Protein 6L30 (pdb70)

GO terms:
  GO:1903438 positive regulation of mitotic cytokinetic process (P, IMP)
  GO:0005085 guanyl-nucleotide exchange factor activity (F, IDA)
  GO:0032154 cleavage furrow (C, IDA)
  GO:0072686 mitotic spindle (C, IDA)
  GO:0005634 nucleus (C, IDA)
  GO:0005737 cytoplasm (C, IDA)
  GO:0005911 cell-cell junction (C, IDA)
  GO:0005923 bicellular tight junction (C, IDA)
  GO:0030496 midbody (C, IDA)
  GO:0043065 positive regulation of apoptotic process (P, IDA)
  GO:0043547 positive regulation of GTPase activity (P, IDA)
  GO:0045859 regulation of protein kinase activity (P, IDA)
  GO:0042803 protein homodimerization activity (F, IDA)
  GO:0097149 centralspindlin complex (C, IDA)
  GO:0032147 activation of protein kinase activity (P, IDA)
  GO:0032467 positive regulation of cytokinesis (P, IDA)
  GO:0051260 protein homooligomerization (P, IDA)
  GO:0090630 activation of GTPase activity (P, IDA)
  GO:0071479 cellular response to ionizing radiation (P, IDA)
  GO:0070301 cellular response to hydrogen peroxide (P, IDA)

Nearest PDB structures (foldseek):
  6l30-assembly1_A  TM=1.002E+00  e=4.062E-94  Homo sapiens
  4n40-assembly1_A  TM=9.196E-01  e=1.809E-22  Homo sapiens
  6hm5-assembly1_A  TM=8.123E-01  e=1.529E-10  Gallus gallus
  2xnk-assembly3_C  TM=7.240E-01  e=8.353E-10  Homo sapiens
  4bmd-assembly1_A  TM=4.012E-01  e=1.563E-05  Schizosaccharomyces pombe

Secondary structure (DSSP, 8-state):
--TTTTTT-EEEEE---SHHHHHHHHHHHHHHT-EEESS--TT-SEEEESSSSSHHHHHHHHHT--EE-THHHHHHHHHTTSTT--TT-HHHHGGGBPPTTTT-EE-EESS-HHHHHHHHHHHHHTT-EE--TT-TT-SEEEE-GGG------SSSEEEEHHHHHHHHHHTSPPPGGGSB---HHHHHHHHHHHHHHHHHHHHHHIIIIIHHHH-SS-TTS-SS-HHHHHHHHTTHHHHHHHHHHHHHHHHHH--HHHHHHHHHHHHHHHHHHHHHTHHHHHHHHHHHHHH-HHHHHHHHHHHTSGGGTT--HHHHHHHHHHHHHHHHHHHHHHHTT--THHHHHHHHHHHHHGGGSPPPHHHHHHHHHHHHHHHHEET--THHHHSS--EEEEEEEEEESSSSSSTT-EEEEEEETTEEEEEEEP--TTSEEEEEEEEGGGEEEEEEE---SSSSSEEEEEE--TTTSS-EEEEEEE---SS-HHHHHHHHHHHHHHHHT-S--TTSEEEE-SS---

Solvent-accessible surface area: 26284 Å² total; per-residue (Å²): 75,4,86,56,0,0,93,125,10,24,0,0,15,21,31,25,220,159,165,126,44,49,82,134,0,39,60,28,0,101,115,0,28,5,80,50,90,191,80,22,49,98,154,5,43,10,0,0,6,70,68,15,67,23,127,48,5,133,60,0,15,86,97,23,19,36,25,0,63,12,77,0,0,77,96,0,69,132,93,60,108,76,170,147,20,74,0,21,83,57,131,23,23,51,135,17,28,19,40,8,0,63,72,1,40,0,2,6,71,39,32,61,117,140,91,66,62,61,3,28,110,24,0,99,98,12,40,5,135,78,31,103,74,33,30,157,167,12,37,0,9,0,4,32,63,124,132,146,170,152,18,116,48,203,196,13,65,47,1,93,37,68,0,0,8,8,0,0,45,42,42,18,19,3,21,15,104,160,50,53,204,95,46,98,134,24,1,14,70,17,2,53,76,2,1,16,7,0,9,89,9,0,31,20,0,21,127,31,0,16,61,42,5,98,103,170,79,32,94,21,10,105,9,7,50,113,138,62,13,162,63,1,0,41,22,0,43,62,0,57,66,7,2,37,101,2,33,71,58,7,68,128,102,101,74,12,0,82,25,7,31,123,12,14,145,50,5,47,157,4,2,18,64,6,5,37,122,20,53,99,2,87,103,18,3,91,103,5,54,165,114,63,34,21,0,23,0,9,3,70,24,7,36,70,66,123,100,0,18,172,17,38,0,19,62,2,1,47,19,1,31,42,5,10,7,9,2,17,7,3,0,29,18,0,36,147,61,74,120,46,68,29,4,90,118,1,13,20,25,6,119,113,12,18,107,85,18,115,86,42,180,192,46,70,101,19,63,150,75,2,103,84,4,41,108,19,2,63,59,15,37,82,48,0,58,74,12,44,10,37,45,41,31,88,1,66,1,57,0,26,35,136,64,35,12,96,182,57,29,91,1,4,2,3,1,0,7,5,0,0,0,1,0,27,96,109,157,111,92,35,40,4,75,38,52,47,9,1,3,0,4,2,4,72,79,1,19,15,14,132,103,78,127,96,4,98,35,0,0,3,0,30,2,65,18,2,96,88,108,55,90,25,66,9,18,0,26,14,75,16,146,142,44,80,20,85,83,2,0,106,56,0,2,55,38,0,2,19,8,33,5,109,14,50,13,121,104,31,44,127,50,29,66,100,112,15,156,150

Organism: Homo sapiens (NCBI:txid9606)

Structure (mmCIF, N/CA/C/O backbone):
data_6L30
#
_entry.id   6L30
#
_cell.length_a   106.959
_cell.length_b   130.579
_cell.length_c   131.773
_cell.angle_alpha   90.000
_cell.angle_beta   90.000
_cell.angle_gamma   90.000
#
_symmetry.space_group_name_H-M   'I 2 2 2'
#
loop_
_atom_site.group_PDB
_atom_site.id
_atom_site.type_symbol
_atom_site.label_atom_id
_atom_site.label_alt_id
_atom_site.label_comp_id
_atom_site.label_asym_id
_atom_site.label_entity_id
_atom_site.label_seq_id
_atom_site.pdbx_PDB_ins_code
_atom_site.Cartn_x
_atom_site.Cartn_y
_atom_site.Cartn_z
_atom_site.occupancy
_atom_site.B_iso_or_equiv
_atom_site.auth_seq_id
_atom_site.auth_comp_id
_atom_site.auth_asym_id
_atom_site.auth_atom_id
_atom_site.pdbx_PDB_model_num
ATOM 1 N N . GLY A 1 7 ? -52.041 -57.004 -73.301 1.00 106.33 140 GLY A N 1
ATOM 2 C CA . GLY A 1 7 ? -51.397 -55.904 -72.591 1.00 111.64 140 GLY A CA 1
ATOM 3 C C . GLY A 1 7 ? -50.528 -55.049 -73.521 1.00 117.02 140 GLY A C 1
ATOM 4 O O . GLY A 1 7 ? -49.416 -54.632 -73.152 1.00 117.37 140 GLY A O 1
ATOM 5 N N . GLY A 1 8 ? -51.052 -54.797 -74.725 1.00 109.28 141 GLY A N 1
ATOM 6 C CA . GLY A 1 8 ? -50.446 -53.906 -75.711 1.00 91.27 141 GLY A CA 1
ATOM 7 C C . GLY A 1 8 ? -51.504 -52.946 -76.224 1.00 81.89 141 GLY A C 1
ATOM 8 O O . GLY A 1 8 ? -51.205 -51.819 -76.643 1.00 57.38 141 GLY A O 1
ATOM 9 N N . CYS A 1 9 ? -52.753 -53.414 -76.176 1.00 96.63 142 CYS A N 1
ATOM 10 C CA . CYS A 1 9 ? -53.922 -52.568 -76.322 1.00 93.68 142 CYS A CA 1
ATOM 11 C C . CYS A 1 9 ? -54.162 -51.727 -75.070 1.00 91.37 142 CYS A C 1
ATOM 12 O O . CYS A 1 9 ? -54.879 -50.722 -75.139 1.00 98.66 142 CYS A O 1
ATOM 15 N N . THR A 1 10 ? -53.545 -52.094 -73.939 1.00 88.09 143 THR A N 1
ATOM 16 C CA . THR A 1 10 ? -53.522 -51.292 -72.725 1.00 76.40 143 THR A CA 1
ATOM 17 C C . THR A 1 10 ? -52.212 -50.535 -72.569 1.00 68.13 143 THR A C 1
ATOM 18 O O . THR A 1 10 ? -51.968 -49.926 -71.517 1.00 68.52 143 THR A O 1
ATOM 22 N N . SER A 1 11 ? -51.399 -50.494 -73.620 1.00 65.07 144 SER A N 1
ATOM 23 C CA . SER A 1 11 ? -50.083 -49.870 -73.516 1.00 65.19 144 SER A CA 1
ATOM 24 C C . SER A 1 11 ? -50.197 -48.350 -73.414 1.00 60.10 144 SER A C 1
ATOM 25 O O . SER A 1 11 ? -49.282 -47.685 -72.918 1.00 52.87 144 SER A O 1
ATOM 28 N N . MET A 1 12 ? -51.306 -47.785 -73.875 1.00 67.40 145 MET A N 1
ATOM 29 C CA . MET A 1 12 ? -51.569 -46.350 -73.798 1.00 55.34 145 MET A CA 1
ATOM 30 C C . MET A 1 12 ? -52.940 -46.087 -73.194 1.00 60.97 145 MET A C 1
ATOM 31 O O . MET A 1 12 ? -53.621 -45.125 -73.556 1.00 63.47 145 MET A O 1
ATOM 36 N N . MET A 1 13 ? -53.376 -46.957 -72.288 1.00 71.55 146 MET A N 1
ATOM 37 C CA . MET A 1 13 ? -54.761 -46.903 -71.843 1.00 71.38 146 MET A CA 1
ATOM 38 C C . MET A 1 13 ? -54.906 -45.807 -70.793 1.00 74.63 146 MET A C 1
ATOM 39 O O . MET A 1 13 ? -53.975 -45.522 -70.032 1.00 70.03 146 MET A O 1
ATOM 44 N N . ASN A 1 14 ? -56.050 -45.130 -70.821 1.00 69.29 147 ASN A N 1
ATOM 45 C CA . ASN A 1 14 ? -56.340 -43.948 -70.014 1.00 65.91 147 ASN A CA 1
ATOM 46 C C . ASN A 1 14 ? -55.562 -42.712 -70.422 1.00 64.80 147 ASN A C 1
ATOM 47 O O . ASN A 1 14 ? -55.639 -41.710 -69.701 1.00 69.12 147 ASN A O 1
ATOM 52 N N . LEU A 1 15 ? -54.884 -42.706 -71.565 1.00 70.69 148 LEU A N 1
ATOM 53 C CA . LEU A 1 15 ? -54.224 -41.500 -72.053 1.00 57.96 148 LEU A CA 1
ATOM 54 C C . LEU A 1 15 ? -55.129 -40.753 -73.029 1.00 67.36 148 LEU A C 1
ATOM 55 O O . LEU A 1 15 ? -55.866 -41.372 -73.808 1.00 63.86 148 LEU A O 1
ATOM 60 N N . VAL A 1 16 ? -55.069 -39.420 -72.972 1.00 64.17 149 VAL A N 1
ATOM 61 C CA . VAL A 1 16 ? -55.805 -38.539 -73.874 1.00 61.54 149 VAL A CA 1
ATOM 62 C C . VAL A 1 16 ? -54.788 -37.679 -74.611 1.00 53.10 149 VAL A C 1
ATOM 63 O O . VAL A 1 16 ? -54.142 -36.809 -74.008 1.00 55.03 149 VAL A O 1
ATOM 67 N N . LEU A 1 17 ? -54.648 -37.913 -75.907 1.00 55.54 150 LEU A N 1
ATOM 68 C CA . LEU A 1 17 ? -53.627 -37.256 -76.706 1.00 66.00 150 LEU A CA 1
ATOM 69 C C . LEU A 1 17 ? -54.241 -36.202 -77.619 1.00 65.05 150 LEU A C 1
ATOM 70 O O . LEU A 1 17 ? -55.375 -36.333 -78.090 1.00 63.32 150 LEU A O 1
ATOM 75 N N . CYS A 1 18 ? -53.472 -35.146 -77.843 1.00 60.08 151 CYS A N 1
ATOM 76 C CA . CYS A 1 18 ? -53.815 -34.062 -78.744 1.00 59.14 151 CYS A CA 1
ATOM 77 C C . CYS A 1 18 ? -52.589 -33.763 -79.594 1.00 62.49 151 CYS A C 1
ATOM 78 O O . CYS A 1 18 ? -51.458 -33.880 -79.115 1.00 69.47 151 CYS A O 1
ATOM 81 N N . PHE A 1 19 ? -52.801 -33.388 -80.853 1.00 64.91 152 PHE A N 1
ATOM 82 C CA . PHE A 1 19 ? -51.695 -33.135 -81.765 1.00 59.53 152 PHE A CA 1
ATOM 83 C C . PHE A 1 19 ? -51.676 -31.678 -82.203 1.00 61.94 152 PHE A C 1
ATOM 84 O O . PHE A 1 19 ? -52.716 -31.020 -82.286 1.00 64.52 152 PHE A O 1
ATOM 92 N N . THR A 1 20 ? -50.478 -31.174 -82.478 1.00 63.42 153 THR A N 1
ATOM 93 C CA . THR A 1 20 ? -50.326 -29.825 -82.998 1.00 75.60 153 THR A CA 1
ATOM 94 C C . THR A 1 20 ? -49.181 -29.804 -83.999 1.00 81.78 153 THR A C 1
ATOM 95 O O . THR A 1 20 ? -48.142 -30.434 -83.784 1.00 78.39 153 THR A O 1
ATOM 99 N N . GLY A 1 21 ? -49.395 -29.113 -85.116 1.00 80.61 154 GLY A N 1
ATOM 100 C CA . GLY A 1 21 ? -48.313 -28.857 -86.046 1.00 79.31 154 GLY A CA 1
ATOM 101 C C . GLY A 1 21 ? -48.037 -29.924 -87.082 1.00 79.53 154 GLY A C 1
ATOM 102 O O . GLY A 1 21 ? -46.929 -29.968 -87.620 1.00 76.24 154 GLY A O 1
ATOM 103 N N . PHE A 1 22 ? -49.001 -30.781 -87.397 1.00 79.92 155 PHE A N 1
ATOM 104 C CA . PHE A 1 22 ? -48.810 -31.819 -88.405 1.00 75.80 155 PHE A CA 1
ATOM 105 C C . PHE A 1 22 ? -49.492 -31.377 -89.695 1.00 89.94 155 PHE A C 1
ATOM 106 O O . PHE A 1 22 ? -50.722 -31.399 -89.797 1.00 90.31 155 PHE A O 1
ATOM 114 N N . ARG A 1 23 ? -48.691 -30.961 -90.675 1.00 99.92 156 ARG A N 1
ATOM 115 C CA . ARG A 1 23 ? -49.255 -30.493 -91.933 1.00 102.34 156 ARG A CA 1
ATOM 116 C C . ARG A 1 23 ? -49.525 -31.651 -92.882 1.00 101.68 156 ARG A C 1
ATOM 117 O O . ARG A 1 23 ? -50.547 -31.662 -93.576 1.00 106.78 156 ARG A O 1
ATOM 125 N N . LYS A 1 24 ? -48.619 -32.624 -92.928 1.00 103.86 157 LYS A N 1
ATOM 126 C CA . LYS A 1 24 ? -48.767 -33.793 -93.790 1.00 96.01 157 LYS A CA 1
ATOM 127 C C . LYS A 1 24 ? -49.756 -34.740 -93.123 1.00 88.17 157 LYS A C 1
ATOM 128 O O . LYS A 1 24 ? -49.425 -35.426 -92.153 1.00 80.97 157 LYS A O 1
ATOM 134 N N . LYS A 1 25 ? -50.984 -34.771 -93.644 1.00 96.87 158 LYS A N 1
ATOM 135 C CA . LYS A 1 25 ? -52.056 -35.533 -93.017 1.00 98.49 158 LYS A CA 1
ATOM 136 C C . LYS A 1 25 ? -51.819 -37.035 -93.053 1.00 96.94 158 LYS A C 1
ATOM 137 O O . LYS A 1 25 ? -52.510 -37.768 -92.339 1.00 100.44 158 LYS A O 1
ATOM 143 N N . GLU A 1 26 ? -50.870 -37.514 -93.855 1.00 96.69 159 GLU A N 1
ATOM 144 C CA . GLU A 1 26 ? -50.604 -38.947 -93.883 1.00 86.65 159 GLU A CA 1
ATOM 145 C C . GLU A 1 26 ? -49.793 -39.390 -92.670 1.00 93.69 159 GLU A C 1
ATOM 146 O O . GLU A 1 26 ? -50.028 -40.476 -92.129 1.00 85.81 159 GLU A O 1
ATOM 152 N N . GLU A 1 27 ? -48.840 -38.563 -92.231 1.00 96.64 160 GLU A N 1
ATOM 153 C CA . GLU A 1 27 ? -48.100 -38.864 -91.010 1.00 82.06 160 GLU A CA 1
ATOM 154 C C . GLU A 1 27 ? -49.032 -38.895 -89.806 1.00 83.73 160 GLU A C 1
ATOM 155 O O . GLU A 1 27 ? -48.934 -39.786 -88.954 1.00 90.20 160 GLU A O 1
ATOM 161 N N . LEU A 1 28 ? -49.955 -37.935 -89.732 1.00 79.68 161 LEU A N 1
ATOM 162 C CA . LEU A 1 28 ? -50.867 -37.851 -88.597 1.00 72.22 161 LEU A CA 1
ATOM 163 C C . LEU A 1 28 ? -51.741 -39.097 -88.489 1.00 71.05 161 LEU A C 1
ATOM 164 O O . LEU A 1 28 ? -52.005 -39.587 -87.384 1.00 68.68 161 LEU A O 1
ATOM 169 N N . VAL A 1 29 ? -52.191 -39.626 -89.630 1.00 69.56 162 VAL A N 1
ATOM 170 C CA . VAL A 1 29 ? -53.051 -40.805 -89.632 1.00 68.92 162 VAL A CA 1
ATOM 171 C C . VAL A 1 29 ? -52.284 -42.026 -89.146 1.00 64.91 162 VAL A C 1
ATOM 172 O O . VAL A 1 29 ? -52.833 -42.888 -88.449 1.00 69.90 162 VAL A O 1
ATOM 176 N N . ARG A 1 30 ? -51.004 -42.123 -89.500 1.00 64.54 163 ARG A N 1
ATOM 177 C CA . ARG A 1 30 ? -50.200 -43.220 -88.981 1.00 62.95 163 ARG A CA 1
ATOM 178 C C . ARG A 1 30 ? -50.077 -43.122 -87.466 1.00 64.03 163 ARG A C 1
ATOM 179 O O . ARG A 1 30 ? -50.186 -44.129 -86.756 1.00 72.82 163 ARG A O 1
ATOM 187 N N . LEU A 1 31 ? -49.879 -41.909 -86.950 1.00 59.86 164 LEU A N 1
ATOM 188 C CA . LEU A 1 31 ? -49.778 -41.730 -85.507 1.00 58.84 164 LEU A CA 1
ATOM 189 C C . LEU A 1 31 ? -51.104 -42.043 -84.821 1.00 65.56 164 LEU A C 1
ATOM 190 O O . LEU A 1 31 ? -51.139 -42.778 -83.826 1.00 55.54 164 LEU A O 1
ATOM 195 N N . VAL A 1 32 ? -52.207 -41.506 -85.351 1.00 55.48 165 VAL A N 1
ATOM 196 C CA . VAL A 1 32 ? -53.522 -41.739 -84.756 1.00 53.40 165 VAL A CA 1
ATOM 197 C C . VAL A 1 32 ? -53.840 -43.226 -84.727 1.00 63.93 165 VAL A C 1
ATOM 198 O O . VAL A 1 32 ? -54.373 -43.744 -83.737 1.00 69.45 165 VAL A O 1
ATOM 202 N N . THR A 1 33 ? -53.506 -43.939 -85.805 1.00 75.41 166 THR A N 1
ATOM 203 C CA . THR A 1 33 ? -53.791 -45.369 -85.871 1.00 63.47 166 THR A CA 1
ATOM 204 C C . THR A 1 33 ? -53.083 -46.120 -84.754 1.00 52.01 166 THR A C 1
ATOM 205 O O . THR A 1 33 ? -53.699 -46.919 -84.040 1.00 60.98 166 THR A O 1
ATOM 209 N N . LEU A 1 34 ? -51.783 -45.871 -84.585 1.00 57.85 167 LEU A N 1
ATOM 210 C CA . LEU A 1 34 ? -51.032 -46.566 -83.548 1.00 62.39 167 LEU A CA 1
ATOM 211 C C . LEU A 1 34 ? -51.551 -46.239 -82.156 1.00 58.16 167 LEU A C 1
ATOM 212 O O . LEU A 1 34 ? -51.546 -47.109 -81.281 1.00 65.85 167 LEU A O 1
ATOM 217 N N . VAL A 1 35 ? -52.018 -45.006 -81.931 1.00 54.12 168 VAL A N 1
ATOM 218 C CA . VAL A 1 35 ? -52.490 -44.637 -80.599 1.00 47.50 168 VAL A CA 1
ATOM 219 C C . VAL A 1 35 ? -53.779 -45.373 -80.267 1.00 59.26 168 VAL A C 1
ATOM 220 O O . VAL A 1 35 ? -53.910 -45.965 -79.189 1.00 49.28 168 VAL A O 1
ATOM 224 N N . HIS A 1 36 ? -54.741 -45.374 -81.192 1.00 50.80 169 HIS A N 1
ATOM 225 C CA . HIS A 1 36 ? -55.983 -46.113 -80.973 1.00 58.20 169 HIS A CA 1
ATOM 226 C C . HIS A 1 36 ? -55.707 -47.588 -80.696 1.00 60.98 169 HIS A C 1
ATOM 227 O O . HIS A 1 36 ? -56.323 -48.185 -79.813 1.00 68.32 169 HIS A O 1
ATOM 234 N N . HIS A 1 37 ? -54.755 -48.182 -81.405 1.00 49.10 170 HIS A N 1
ATOM 235 C CA . HIS A 1 37 ? -54.476 -49.607 -81.212 1.00 57.05 170 HIS A CA 1
ATOM 236 C C . HIS A 1 37 ? -53.762 -49.886 -79.899 1.00 55.75 170 HIS A C 1
ATOM 237 O O . HIS A 1 37 ? -53.785 -51.022 -79.413 1.00 66.32 170 HIS A O 1
ATOM 244 N N . MET A 1 38 ? -53.130 -48.877 -79.312 1.00 59.85 171 MET A N 1
ATOM 245 C CA . MET A 1 38 ? -52.529 -49.026 -77.996 1.00 67.47 171 MET A CA 1
ATOM 246 C C . MET A 1 38 ? -53.463 -48.558 -76.889 1.00 61.29 171 MET A C 1
ATOM 247 O O . MET A 1 38 ? -53.106 -48.638 -75.708 1.00 60.57 171 MET A O 1
ATOM 252 N N . GLY A 1 39 ? -54.662 -48.091 -77.243 1.00 59.62 172 GLY A N 1
ATOM 253 C CA . GLY A 1 39 ? -55.703 -47.821 -76.278 1.00 60.77 172 GLY A CA 1
ATOM 254 C C . GLY A 1 39 ? -55.842 -46.367 -75.874 1.00 59.49 172 GLY A C 1
ATOM 255 O O . GLY A 1 39 ? -56.634 -46.063 -74.956 1.00 60.58 172 GLY A O 1
ATOM 256 N N . GLY A 1 40 ? -55.115 -45.473 -76.502 1.00 60.28 173 GLY A N 1
ATOM 257 C CA . GLY A 1 40 ? -55.309 -44.079 -76.219 1.00 59.34 173 GLY A CA 1
ATOM 258 C C . GLY A 1 40 ? -56.525 -43.523 -76.921 1.00 68.20 173 GLY A C 1
ATOM 259 O O . GLY A 1 40 ? -57.158 -44.151 -77.783 1.00 73.65 173 GLY A O 1
ATOM 260 N N . VAL A 1 41 ? -56.871 -42.299 -76.535 1.00 55.93 174 VAL A N 1
ATOM 261 C CA . VAL A 1 41 ? -57.902 -41.534 -77.222 1.00 51.65 174 VAL A CA 1
ATOM 262 C C . VAL A 1 41 ? -57.299 -40.203 -77.642 1.00 47.25 174 VAL A C 1
ATOM 263 O O . VAL A 1 41 ? -56.276 -39.753 -77.115 1.00 50.58 174 VAL A O 1
ATOM 267 N N . ILE A 1 42 ? -57.969 -39.564 -78.592 1.00 58.50 175 ILE A N 1
ATOM 268 C CA . ILE A 1 42 ? -57.480 -38.358 -79.240 1.00 72.26 175 ILE A CA 1
ATOM 269 C C . ILE A 1 42 ? -58.581 -37.306 -79.276 1.00 69.54 175 ILE A C 1
ATOM 270 O O . ILE A 1 42 ? -59.719 -37.595 -79.664 1.00 71.87 175 ILE A O 1
ATOM 275 N N . ARG A 1 43 ? -58.233 -36.092 -78.869 1.00 60.19 176 ARG A N 1
ATOM 276 C CA . ARG A 1 43 ? -59.079 -34.920 -78.999 1.00 71.43 176 ARG A CA 1
ATOM 277 C C . ARG A 1 43 ? -58.567 -34.036 -80.124 1.00 73.97 176 ARG A C 1
ATOM 278 O O . ARG A 1 43 ? -57.356 -33.863 -80.285 1.00 75.21 176 ARG A O 1
ATOM 286 N N . LYS A 1 44 ? -59.495 -33.466 -80.896 1.00 72.51 177 LYS A N 1
ATOM 287 C CA . LYS A 1 44 ? -59.114 -32.423 -81.841 1.00 78.87 177 LYS A CA 1
ATOM 288 C C . LYS A 1 44 ? -58.599 -31.195 -81.105 1.00 67.00 177 LYS A C 1
ATOM 289 O O . LYS A 1 44 ? -57.528 -30.670 -81.428 1.00 68.73 177 LYS A O 1
ATOM 295 N N . ASP A 1 45 ? -59.342 -30.732 -80.102 1.00 68.60 178 ASP A N 1
ATOM 296 C CA . ASP A 1 45 ? -58.998 -29.526 -79.368 1.00 77.58 178 ASP A CA 1
ATOM 297 C C . ASP A 1 45 ? -58.492 -29.866 -77.972 1.00 83.12 178 ASP A C 1
ATOM 298 O O . ASP A 1 45 ? -58.750 -30.945 -77.429 1.00 93.25 178 ASP A O 1
ATOM 303 N N . PHE A 1 46 ? -57.780 -28.905 -77.392 1.00 80.92 179 PHE A N 1
ATOM 304 C CA . PHE A 1 46 ? -57.028 -29.090 -76.159 1.00 75.31 179 PHE A CA 1
ATOM 305 C C . PHE A 1 46 ? -57.873 -28.657 -74.966 1.00 70.80 179 PHE A C 1
ATOM 306 O O . PHE A 1 46 ? -58.255 -27.487 -74.863 1.00 93.24 179 PHE A O 1
ATOM 314 N N . ASN A 1 47 ? -58.145 -29.591 -74.064 1.00 63.50 180 ASN A N 1
ATOM 315 C CA . ASN A 1 47 ? -58.795 -29.302 -72.793 1.00 60.61 180 ASN A CA 1
ATOM 316 C C . ASN A 1 47 ? -57.882 -29.745 -71.649 1.00 60.37 180 ASN A C 1
ATOM 317 O O . ASN A 1 47 ? -56.762 -30.204 -71.860 1.00 58.90 180 ASN A O 1
ATOM 322 N N . SER A 1 48 ? -58.370 -29.597 -70.418 1.00 64.57 181 SER A N 1
ATOM 323 C CA . SER A 1 48 ? -57.568 -29.967 -69.263 1.00 61.25 181 SER A CA 1
ATOM 324 C C . SER A 1 48 ? -57.468 -31.471 -69.091 1.00 65.86 181 SER A C 1
ATOM 325 O O . SER A 1 48 ? -56.751 -31.930 -68.188 1.00 57.10 181 SER A O 1
ATOM 328 N N . LYS A 1 49 ? -58.171 -32.241 -69.925 1.00 54.92 182 LYS A N 1
ATOM 329 C CA . LYS A 1 49 ? -58.187 -33.692 -69.804 1.00 59.66 182 LYS A CA 1
ATOM 330 C C . LYS A 1 49 ? -57.100 -34.375 -70.616 1.00 61.68 182 LYS A C 1
ATOM 331 O O . LYS A 1 49 ? -56.821 -35.553 -70.368 1.00 71.38 182 LYS A O 1
ATOM 337 N N . VAL A 1 50 ? -56.496 -33.683 -71.584 1.00 58.66 183 VAL A N 1
ATOM 338 C CA . VAL A 1 50 ? -55.436 -34.306 -72.363 1.00 72.40 183 VAL A CA 1
ATOM 339 C C . VAL A 1 50 ? -54.251 -34.580 -71.451 1.00 74.05 183 VAL A C 1
ATOM 340 O O . VAL A 1 50 ? -53.858 -33.738 -70.631 1.00 61.86 183 VAL A O 1
ATOM 344 N N . THR A 1 51 ? -53.700 -35.779 -71.565 1.00 63.05 184 THR A N 1
ATOM 345 C CA . THR A 1 51 ? -52.558 -36.165 -70.758 1.00 51.04 184 THR A CA 1
ATOM 346 C C . THR A 1 51 ? -51.233 -35.854 -71.436 1.00 53.53 184 THR A C 1
ATOM 347 O O . THR A 1 51 ? -50.222 -35.666 -70.747 1.00 59.78 184 THR A O 1
ATOM 351 N N . HIS A 1 52 ? -51.210 -35.815 -72.767 1.00 48.90 185 HIS A N 1
ATOM 352 C CA . HIS A 1 52 ? -49.981 -35.546 -73.501 1.00 46.45 185 HIS A CA 1
ATOM 353 C C . HIS A 1 52 ? -50.324 -34.833 -74.795 1.00 46.57 185 HIS A C 1
ATOM 354 O O . HIS A 1 52 ? -51.176 -35.298 -75.557 1.00 68.14 185 HIS A O 1
ATOM 361 N N . LEU A 1 53 ? -49.670 -33.708 -75.036 1.00 44.72 186 LEU A N 1
ATOM 362 C CA . LEU A 1 53 ? -49.692 -33.091 -76.352 1.00 57.80 186 LEU A CA 1
ATOM 363 C C . LEU A 1 53 ? -48.517 -33.633 -77.158 1.00 61.41 186 LEU A C 1
ATOM 364 O O . LEU A 1 53 ? -47.380 -33.649 -76.674 1.00 80.71 186 LEU A O 1
ATOM 369 N N . VAL A 1 54 ? -48.796 -34.103 -78.367 1.00 58.33 187 VAL A N 1
ATOM 370 C CA . VAL A 1 54 ? -47.756 -34.516 -79.306 1.00 58.75 187 VAL A CA 1
ATOM 371 C C . VAL A 1 54 ? -47.512 -33.349 -80.252 1.00 60.86 187 VAL A C 1
ATOM 372 O O . VAL A 1 54 ? -48.384 -32.990 -81.051 1.00 59.24 187 VAL A O 1
ATOM 376 N N . ALA A 1 55 ? -46.332 -32.745 -80.158 1.00 75.18 188 ALA A N 1
ATOM 377 C CA . ALA A 1 55 ? -46.018 -31.517 -80.877 1.00 75.89 188 ALA A CA 1
ATOM 378 C C . ALA A 1 55 ? -45.002 -31.777 -81.978 1.00 71.66 188 ALA A C 1
ATOM 379 O O . ALA A 1 55 ? -43.915 -32.306 -81.723 1.00 75.00 188 ALA A O 1
ATOM 381 N N . ASN A 1 56 ? -45.356 -31.374 -83.189 1.00 69.61 189 ASN A N 1
ATOM 382 C CA . ASN A 1 56 ? -44.413 -31.295 -84.290 1.00 75.68 189 ASN A CA 1
ATOM 383 C C . ASN A 1 56 ? -43.820 -29.905 -84.449 1.00 86.75 189 ASN A C 1
ATOM 384 O O . ASN A 1 56 ? -42.790 -29.756 -85.115 1.00 77.36 189 ASN A O 1
ATOM 389 N N . CYS A 1 57 ? -44.455 -28.887 -83.867 1.00 92.92 190 CYS A N 1
ATOM 390 C CA . CYS A 1 57 ? -43.937 -27.529 -83.891 1.00 96.50 190 CYS A CA 1
ATOM 391 C C . CYS A 1 57 ? -44.168 -26.896 -82.530 1.00 87.59 190 CYS A C 1
ATOM 392 O O . CYS A 1 57 ? -45.169 -27.169 -81.860 1.00 93.20 190 CYS A O 1
ATOM 395 N N . THR A 1 58 ? -43.222 -26.047 -82.135 1.00 94.10 191 THR A N 1
ATOM 396 C CA . THR A 1 58 ? -43.400 -25.237 -80.951 1.00 83.00 191 THR A CA 1
ATOM 397 C C . THR A 1 58 ? -44.212 -24.011 -81.325 1.00 86.48 191 THR A C 1
ATOM 398 O O . THR A 1 58 ? -44.526 -23.746 -82.487 1.00 115.68 191 THR A O 1
ATOM 402 N N . GLN A 1 59 ? -44.616 -23.294 -80.289 1.00 87.82 192 GLN A N 1
ATOM 403 C CA . GLN A 1 59 ? -45.210 -21.969 -80.425 1.00 114.50 192 GLN A CA 1
ATOM 404 C C . GLN A 1 59 ? -46.397 -22.023 -81.390 1.00 112.75 192 GLN A C 1
ATOM 405 O O . GLN A 1 59 ? -46.334 -21.581 -82.526 1.00 112.31 192 GLN A O 1
ATOM 411 N N . GLY A 1 60 ? -47.473 -22.638 -80.904 1.00 109.43 193 GLY A N 1
ATOM 412 C CA . GLY A 1 60 ? -48.805 -22.395 -81.411 1.00 95.92 193 GLY A CA 1
ATOM 413 C C . GLY A 1 60 ? -49.767 -22.244 -80.243 1.00 95.83 193 GLY A C 1
ATOM 414 O O . GLY A 1 60 ? -49.372 -22.194 -79.071 1.00 83.17 193 GLY A O 1
ATOM 415 N N . GLU A 1 61 ? -51.052 -22.212 -80.593 1.00 93.43 194 GLU A N 1
ATOM 416 C CA . GLU A 1 61 ? -52.083 -22.029 -79.586 1.00 90.09 194 GLU A CA 1
ATOM 417 C C . GLU A 1 61 ? -52.130 -23.224 -78.637 1.00 85.43 194 GLU A C 1
ATOM 418 O O . GLU A 1 61 ? -52.042 -23.072 -77.412 1.00 93.33 194 GLU A O 1
ATOM 424 N N . LYS A 1 62 ? -52.319 -24.425 -79.181 1.00 80.98 195 LYS A N 1
ATOM 425 C CA . LYS A 1 62 ? -52.270 -25.622 -78.346 1.00 73.78 195 LYS A CA 1
ATOM 426 C C . LYS A 1 62 ? -50.960 -25.703 -77.570 1.00 81.89 195 LYS A C 1
ATOM 427 O O . LYS A 1 62 ? -50.953 -26.095 -76.402 1.00 94.11 195 LYS A O 1
ATOM 433 N N . PHE A 1 63 ? -49.840 -25.358 -78.202 1.00 83.07 196 PHE A N 1
ATOM 434 C CA . PHE A 1 63 ? -48.553 -25.483 -77.523 1.00 80.89 196 PHE A CA 1
ATOM 435 C C . PHE A 1 63 ? -48.475 -24.550 -76.325 1.00 81.75 196 PHE A C 1
ATOM 436 O O . PHE A 1 63 ? -48.107 -24.967 -75.224 1.00 88.58 196 PHE A O 1
ATOM 444 N N . ARG A 1 64 ? -48.840 -23.283 -76.523 1.00 88.36 197 ARG A N 1
ATOM 445 C CA . ARG A 1 64 ? -48.730 -22.297 -75.455 1.00 88.33 197 ARG A CA 1
ATOM 446 C C . ARG A 1 64 ? -49.654 -22.631 -74.287 1.00 84.13 197 ARG A C 1
ATOM 447 O O . ARG A 1 64 ? -49.271 -22.472 -73.120 1.00 76.30 197 ARG A O 1
ATOM 455 N N . VAL A 1 65 ? -50.863 -23.117 -74.577 1.00 79.54 198 VAL A N 1
ATOM 456 C CA . VAL A 1 65 ? -51.785 -23.512 -73.513 1.00 80.56 198 VAL A CA 1
ATOM 457 C C . VAL A 1 65 ? -51.230 -24.702 -72.738 1.00 77.36 198 VAL A C 1
ATOM 458 O O . VAL A 1 65 ? -51.241 -24.720 -71.501 1.00 85.55 198 VAL A O 1
ATOM 462 N N . ALA A 1 66 ? -50.735 -25.714 -73.455 1.00 71.68 199 ALA A N 1
ATOM 463 C CA . ALA A 1 66 ? -50.171 -26.887 -72.792 1.00 62.89 199 ALA A CA 1
ATOM 464 C C . ALA A 1 66 ? -49.027 -26.500 -71.865 1.00 71.90 199 ALA A C 1
ATOM 465 O O . ALA A 1 66 ? -48.878 -27.068 -70.775 1.00 66.00 199 ALA A O 1
ATOM 467 N N . VAL A 1 67 ? -48.209 -25.532 -72.278 1.00 71.56 200 VAL A N 1
ATOM 468 C CA . VAL A 1 67 ? -47.123 -25.066 -71.424 1.00 71.16 200 VAL A CA 1
ATOM 469 C C . VAL A 1 67 ? -47.677 -24.474 -70.134 1.00 78.59 200 VAL A C 1
ATOM 470 O O . VAL A 1 67 ? -47.140 -24.708 -69.044 1.00 73.21 200 VAL A O 1
ATOM 474 N N . SER A 1 68 ? -48.777 -23.724 -70.236 1.00 83.92 201 SER A N 1
ATOM 475 C CA . SER A 1 68 ? -49.370 -23.097 -69.058 1.00 79.12 201 SER A CA 1
ATOM 476 C C . SER A 1 68 ? -49.868 -24.134 -68.057 1.00 86.78 201 SER A C 1
ATOM 477 O O . SER A 1 68 ? -49.665 -23.985 -66.847 1.00 104.17 201 SER A O 1
ATOM 480 N N . LEU A 1 69 ? -50.528 -25.188 -68.537 1.00 87.21 202 LEU A N 1
ATOM 481 C CA . LEU A 1 69 ? -51.090 -26.200 -67.650 1.00 81.18 202 LEU A CA 1
ATOM 482 C C . LEU A 1 69 ? -50.066 -27.224 -67.185 1.00 70.46 202 LEU A C 1
ATOM 483 O O . LEU A 1 69 ? -50.425 -28.136 -66.431 1.00 85.72 202 LEU A O 1
ATOM 488 N N . GLY A 1 70 ? -48.814 -27.104 -67.614 1.00 62.13 203 GLY A N 1
ATOM 489 C CA . GLY A 1 70 ? -47.816 -28.097 -67.272 1.00 57.59 203 GLY A CA 1
ATOM 490 C C . GLY A 1 70 ? -48.054 -29.455 -67.882 1.00 66.91 203 GLY A C 1
ATOM 491 O O . GLY A 1 70 ? -47.467 -30.439 -67.425 1.00 95.43 203 GLY A O 1
ATOM 492 N N . THR A 1 71 ? -48.912 -29.543 -68.914 1.00 63.16 204 THR A N 1
ATOM 493 C CA . THR A 1 71 ? -49.198 -30.836 -69.524 1.00 67.24 204 THR A CA 1
ATOM 494 C C . THR A 1 71 ? -48.022 -31.279 -70.392 1.00 56.14 204 THR A C 1
ATOM 495 O O . THR A 1 71 ? -47.425 -30.460 -71.097 1.00 54.96 204 THR A O 1
ATOM 499 N N . PRO A 1 72 ? -47.665 -32.559 -70.339 1.00 49.66 205 PRO A N 1
ATOM 500 C CA . PRO A 1 72 ? -46.493 -33.043 -71.077 1.00 56.53 205 PRO A CA 1
ATOM 501 C C . PRO A 1 72 ? -46.587 -32.800 -72.577 1.00 63.73 205 PRO A C 1
ATOM 502 O O . PRO A 1 72 ? -47.648 -32.928 -73.194 1.00 72.46 205 PRO A O 1
ATOM 506 N N . ILE A 1 73 ? -45.443 -32.457 -73.159 1.00 68.89 206 ILE A N 1
ATOM 507 C CA . ILE A 1 73 ? -45.321 -32.136 -74.574 1.00 64.59 206 ILE A CA 1
ATOM 508 C C . ILE A 1 73 ? -44.321 -33.115 -75.168 1.00 56.45 206 ILE A C 1
ATOM 509 O O . ILE A 1 73 ? -43.114 -33.023 -74.899 1.00 59.12 206 ILE A O 1
ATOM 514 N N . MET A 1 74 ? -44.818 -34.059 -75.959 1.00 54.62 207 MET A N 1
ATOM 515 C CA . MET A 1 74 ? -44.015 -35.170 -76.447 1.00 51.34 207 MET A CA 1
ATOM 516 C C . MET A 1 74 ? -43.736 -35.036 -77.939 1.00 61.85 207 MET A C 1
ATOM 517 O O . MET A 1 74 ? -44.472 -34.380 -78.683 1.00 52.16 207 MET A O 1
ATOM 522 N N . LYS A 1 75 ? -42.646 -35.675 -78.360 1.00 69.40 208 LYS A N 1
ATOM 523 C CA . LYS A 1 75 ? -42.255 -35.814 -79.752 1.00 64.43 208 LYS A CA 1
ATOM 524 C C . LYS A 1 75 ? -43.028 -36.960 -80.404 1.00 52.96 208 LYS A C 1
ATOM 525 O O . LYS A 1 75 ? -43.405 -37.920 -79.730 1.00 66.65 208 LYS A O 1
ATOM 531 N N . PRO A 1 76 ? -43.287 -36.878 -81.712 1.00 57.51 209 PRO A N 1
ATOM 532 C CA . PRO A 1 76 ? -43.951 -38.005 -82.395 1.00 49.47 209 PRO A CA 1
ATOM 533 C C . PRO A 1 76 ? -43.228 -39.326 -82.210 1.00 61.27 209 PRO A C 1
ATOM 534 O O . PRO A 1 76 ? -43.867 -40.386 -82.204 1.00 55.21 209 PRO A O 1
ATOM 538 N N . GLU A 1 77 ? -41.903 -39.292 -82.058 1.00 62.69 210 GLU A N 1
ATOM 539 C CA . GLU A 1 77 ? -41.138 -40.520 -81.913 1.00 64.34 210 GLU A CA 1
ATOM 540 C C . GLU A 1 77 ? -41.569 -41.315 -80.689 1.00 69.62 210 GLU A C 1
ATOM 541 O O . GLU A 1 77 ? -41.371 -42.537 -80.651 1.00 68.73 210 GLU A O 1
ATOM 547 N N . TRP A 1 78 ? -42.168 -40.646 -79.701 1.00 64.22 211 TRP A N 1
ATOM 548 C CA . TRP A 1 78 ? -42.674 -41.338 -78.520 1.00 47.42 211 TRP A CA 1
ATOM 549 C C . TRP A 1 78 ? -43.676 -42.420 -78.898 1.00 46.06 211 TRP A C 1
ATOM 550 O O . TRP A 1 78 ? -43.605 -43.540 -78.386 1.00 54.85 211 TRP A O 1
ATOM 561 N N . ILE A 1 79 ? -44.601 -42.110 -79.808 1.00 55.81 212 ILE A N 1
ATOM 562 C CA . ILE A 1 79 ? -45.595 -43.091 -80.238 1.00 49.34 212 ILE A CA 1
ATOM 563 C C . ILE A 1 79 ? -44.925 -44.283 -80.915 1.00 60.08 212 ILE A C 1
ATOM 564 O O . ILE A 1 79 ? -45.305 -45.439 -80.688 1.00 62.84 212 ILE A O 1
ATOM 569 N N . TYR A 1 80 ? -43.911 -44.026 -81.746 1.00 70.34 213 TYR A N 1
ATOM 570 C CA . TYR A 1 80 ? -43.303 -45.104 -82.520 1.00 49.98 213 TYR A CA 1
ATOM 571 C C . TYR A 1 80 ? -42.507 -46.055 -81.634 1.00 48.79 213 TYR A C 1
ATOM 572 O O . TYR A 1 80 ? -42.566 -47.275 -81.820 1.00 63.17 213 TYR A O 1
ATOM 581 N N . LYS A 1 81 ? -41.748 -45.526 -80.674 1.00 46.93 214 LYS A N 1
ATOM 582 C CA . LYS A 1 81 ? -40.991 -46.412 -79.796 1.00 55.98 214 LYS A CA 1
ATOM 583 C C . LYS A 1 81 ? -41.923 -47.182 -78.876 1.00 65.53 214 LYS A C 1
ATOM 584 O O . LYS A 1 81 ? -41.709 -48.372 -78.619 1.00 70.68 214 LYS A O 1
ATOM 590 N N . ALA A 1 82 ? -42.967 -46.518 -78.379 1.00 61.87 215 ALA A N 1
ATOM 591 C CA . ALA A 1 82 ? -43.946 -47.209 -77.554 1.00 64.36 215 ALA A CA 1
ATOM 592 C C . ALA A 1 82 ? -44.590 -48.353 -78.325 1.00 61.94 215 ALA A C 1
ATOM 593 O O . ALA A 1 82 ? -44.777 -49.450 -77.786 1.00 74.60 215 ALA A O 1
ATOM 595 N N . TRP A 1 83 ? -44.919 -48.116 -79.596 1.00 42.51 216 TRP A N 1
ATOM 596 C CA . TRP A 1 83 ? -45.489 -49.164 -80.433 1.00 47.50 216 TRP A CA 1
ATOM 597 C C . TRP A 1 83 ? -44.531 -50.338 -80.573 1.00 53.45 216 TRP A C 1
ATOM 598 O O . TRP A 1 83 ? -44.953 -51.499 -80.612 1.00 57.16 216 TRP A O 1
ATOM 609 N N . GLU A 1 84 ? -43.235 -50.051 -80.648 1.00 57.66 217 GLU A N 1
ATOM 610 C CA . GLU A 1 84 ? -42.249 -51.118 -80.768 1.00 66.64 217 GLU A CA 1
ATOM 611 C C . GLU A 1 84 ? -42.192 -51.975 -79.506 1.00 60.05 217 GLU A C 1
ATOM 612 O O . GLU A 1 84 ? -42.171 -53.206 -79.592 1.00 69.96 217 GLU A O 1
ATOM 618 N N . ARG A 1 85 ? -42.178 -51.347 -78.330 1.00 71.65 218 ARG A N 1
ATOM 619 C CA . ARG A 1 85 ? -42.056 -52.052 -77.057 1.00 75.73 218 ARG A CA 1
ATOM 620 C C . ARG A 1 85 ? -43.403 -52.379 -76.417 1.00 63.03 218 ARG A C 1
ATOM 621 O O . ARG A 1 85 ? -43.436 -52.802 -75.257 1.00 67.25 218 ARG A O 1
ATOM 629 N N . ARG A 1 86 ? -44.507 -52.223 -77.149 1.00 63.41 219 ARG A N 1
ATOM 630 C CA . ARG A 1 86 ? -45.827 -52.252 -76.530 1.00 58.92 219 ARG A CA 1
ATOM 631 C C . ARG A 1 86 ? -46.231 -53.629 -76.002 1.00 66.96 219 ARG A C 1
ATOM 632 O O . ARG A 1 86 ? -47.172 -53.714 -75.208 1.00 91.10 219 ARG A O 1
ATOM 640 N N . ASN A 1 87 ? -45.561 -54.704 -76.412 1.00 63.79 220 ASN A N 1
ATOM 641 C CA . ASN A 1 87 ? -45.914 -56.047 -75.966 1.00 55.48 220 ASN A CA 1
ATOM 642 C C . ASN A 1 87 ? -44.895 -56.638 -75.004 1.00 62.08 220 ASN A C 1
ATOM 643 O O . ASN A 1 87 ? -44.990 -57.822 -74.662 1.00 67.85 220 ASN A O 1
ATOM 648 N N . GLU A 1 88 ? -43.918 -55.849 -74.567 1.00 64.95 221 GLU A N 1
ATOM 649 C CA . GLU A 1 88 ? -43.121 -56.239 -73.417 1.00 72.74 221 GLU A CA 1
ATOM 650 C C . GLU A 1 88 ? -44.017 -56.345 -72.188 1.00 75.27 221 GLU A C 1
ATOM 651 O O . GLU A 1 88 ? -45.052 -55.680 -72.088 1.00 82.78 221 GLU A O 1
ATOM 657 N N . GLN A 1 89 ? -43.625 -57.209 -71.258 1.00 85.58 222 GLN A N 1
ATOM 658 C CA . GLN A 1 89 ? -44.441 -57.455 -70.077 1.00 85.84 222 GLN A CA 1
ATOM 659 C C . GLN A 1 89 ? -44.655 -56.163 -69.301 1.00 81.31 222 GLN A C 1
ATOM 660 O O . GLN A 1 89 ? -43.702 -55.435 -69.011 1.00 75.89 222 GLN A O 1
ATOM 666 N N . ASP A 1 90 ? -45.918 -55.876 -68.985 1.00 83.84 223 ASP A N 1
ATOM 667 C CA . ASP A 1 90 ? -46.290 -54.726 -68.162 1.00 86.63 223 ASP A CA 1
ATOM 668 C C . ASP A 1 90 ? -45.776 -53.412 -68.740 1.00 77.87 223 ASP A C 1
ATOM 669 O O . ASP A 1 90 ? -45.417 -52.496 -67.996 1.00 90.51 223 ASP A O 1
ATOM 674 N N . PHE A 1 91 ? -45.730 -53.295 -70.063 1.00 70.87 224 PHE A N 1
ATOM 675 C CA . PHE A 1 91 ? -45.208 -52.077 -70.667 1.00 73.72 224 PHE A CA 1
ATOM 676 C C . PHE A 1 91 ? -46.280 -51.001 -70.707 1.00 60.10 224 PHE A C 1
ATOM 677 O O . PHE A 1 91 ? -47.387 -51.227 -71.205 1.00 67.21 224 PHE A O 1
ATOM 685 N N . TYR A 1 92 ? -45.935 -49.822 -70.206 1.00 61.66 225 TYR A N 1
ATOM 686 C CA . TYR A 1 92 ? -46.855 -48.698 -70.158 1.00 60.87 225 TYR A CA 1
ATOM 687 C C . TYR A 1 92 ? -46.121 -47.460 -70.652 1.00 61.03 225 TYR A C 1
ATOM 688 O O . TYR A 1 92 ? -45.092 -47.072 -70.087 1.00 69.89 225 TYR A O 1
ATOM 697 N N . ALA A 1 93 ? -46.655 -46.845 -71.705 1.00 56.60 226 ALA A N 1
ATOM 698 C CA . ALA A 1 93 ? -45.968 -45.785 -72.435 1.00 51.63 226 ALA A CA 1
ATOM 699 C C . ALA A 1 93 ? -45.770 -44.508 -71.629 1.00 56.13 226 ALA A C 1
ATOM 700 O O . ALA A 1 93 ? -44.987 -43.653 -72.052 1.00 65.66 226 ALA A O 1
ATOM 702 N N . ALA A 1 94 ? -46.454 -44.337 -70.505 1.00 59.14 227 ALA A N 1
ATOM 703 C CA . ALA A 1 94 ? -46.374 -43.063 -69.806 1.00 60.45 227 ALA A CA 1
ATOM 704 C C . ALA A 1 94 ? -45.291 -43.023 -68.734 1.00 62.69 227 ALA A C 1
ATOM 705 O O . ALA A 1 94 ? -44.951 -41.925 -68.279 1.00 74.73 227 ALA A O 1
ATOM 707 N N . VAL A 1 95 ? -44.755 -44.183 -68.324 1.00 47.28 228 VAL A N 1
ATOM 708 C CA . VAL A 1 95 ? -43.695 -44.243 -67.317 1.00 52.05 228 VAL A CA 1
ATOM 709 C C . VAL A 1 95 ? -42.560 -43.300 -67.698 1.00 64.27 228 VAL A C 1
ATOM 710 O O . VAL A 1 95 ? -42.099 -43.289 -68.845 1.00 63.33 228 VAL A O 1
ATOM 714 N N . ASP A 1 96 ? -42.090 -42.516 -66.722 1.00 75.14 229 ASP A N 1
ATOM 715 C CA . ASP A 1 96 ? -41.158 -41.428 -67.018 1.00 78.63 229 ASP A CA 1
ATOM 716 C C . ASP A 1 96 ? -39.842 -41.939 -67.596 1.00 79.36 229 ASP A C 1
ATOM 717 O O . ASP A 1 96 ? -39.297 -41.343 -68.531 1.00 91.87 229 ASP A O 1
ATOM 722 N N . ASP A 1 97 ? -39.315 -43.042 -67.061 1.00 81.73 230 ASP A N 1
ATOM 723 C CA . ASP A 1 97 ? -37.986 -43.486 -67.475 1.00 92.44 230 ASP A CA 1
ATOM 724 C C . ASP A 1 97 ? -37.953 -43.888 -68.948 1.00 92.68 230 ASP A C 1
ATOM 725 O O . ASP A 1 97 ? -36.970 -43.614 -69.646 1.00 105.51 230 ASP A O 1
ATOM 730 N N . PHE A 1 98 ? -39.011 -44.532 -69.443 1.00 64.43 231 PHE A N 1
ATOM 731 C CA . PHE A 1 98 ? -39.104 -44.764 -70.881 1.00 59.90 231 PHE A CA 1
ATOM 732 C C . PHE A 1 98 ? -39.434 -43.483 -71.639 1.00 64.63 231 PHE A C 1
ATOM 733 O O . PHE A 1 98 ? -38.956 -43.284 -72.760 1.00 74.97 231 PHE A O 1
ATOM 741 N N . ARG A 1 99 ? -40.232 -42.606 -71.040 1.00 64.47 232 ARG A N 1
ATOM 742 C CA . ARG A 1 99 ? -40.840 -41.485 -71.742 1.00 58.47 232 ARG A CA 1
ATOM 743 C C . ARG A 1 99 ? -40.001 -40.214 -71.698 1.00 64.07 232 ARG A C 1
ATOM 744 O O . ARG A 1 99 ? -40.096 -39.394 -72.620 1.00 63.99 232 ARG A O 1
ATOM 752 N N . ASN A 1 100 ? -39.182 -40.029 -70.654 1.00 69.69 233 ASN A N 1
ATOM 753 C CA . ASN A 1 100 ? -38.383 -38.809 -70.537 1.00 70.50 233 ASN A CA 1
ATOM 754 C C . ASN A 1 100 ? -37.538 -38.574 -71.782 1.00 76.77 233 ASN A C 1
ATOM 755 O O . ASN A 1 100 ? -37.365 -37.430 -72.218 1.00 75.02 233 ASN A O 1
ATOM 760 N N . GLU A 1 101 ? -37.018 -39.654 -72.374 1.00 86.27 234 GLU A N 1
ATOM 761 C CA . GLU A 1 101 ? -36.147 -39.557 -73.540 1.00 78.87 234 GLU A CA 1
ATOM 762 C C . GLU A 1 101 ? -36.837 -38.913 -74.737 1.00 72.87 234 GLU A C 1
ATOM 763 O O . GLU A 1 101 ? -36.152 -38.394 -75.625 1.00 74.79 234 GLU A O 1
ATOM 769 N N . PHE A 1 102 ? -38.171 -38.915 -74.779 1.00 77.05 235 PHE A N 1
ATOM 770 C CA . PHE A 1 102 ? -38.902 -38.424 -75.940 1.00 69.72 235 PHE A CA 1
ATOM 771 C C . PHE A 1 102 ? -39.651 -37.120 -75.672 1.00 57.82 235 PHE A C 1
ATOM 772 O O . PHE A 1 102 ? -40.498 -36.726 -76.478 1.00 52.25 235 PHE A O 1
ATOM 780 N N . LYS A 1 103 ? -39.347 -36.427 -74.582 1.00 67.27 236 LYS A N 1
ATOM 781 C CA . LYS A 1 103 ? -39.971 -35.130 -74.360 1.00 52.18 236 LYS A CA 1
ATOM 782 C C . LYS A 1 103 ? -39.359 -34.083 -75.282 1.00 57.24 236 LYS A C 1
ATOM 783 O O . LYS A 1 103 ? -38.146 -34.076 -75.514 1.00 66.93 236 LYS A O 1
ATOM 789 N N . VAL A 1 104 ? -40.205 -33.207 -75.824 1.00 62.80 237 VAL A N 1
ATOM 790 C CA . VAL A 1 104 ? -39.670 -32.013 -76.493 1.00 64.77 237 VAL A CA 1
ATOM 791 C C . VAL A 1 104 ? -38.751 -31.283 -75.524 1.00 71.40 237 VAL A C 1
ATOM 792 O O . VAL A 1 104 ? -39.149 -31.030 -74.370 1.00 82.24 237 VAL A O 1
ATOM 796 N N . PRO A 1 105 ? -37.523 -30.948 -75.912 1.00 77.04 238 PRO A N 1
ATOM 797 C CA . PRO A 1 105 ? -36.629 -30.266 -74.983 1.00 81.39 238 PRO A CA 1
ATOM 798 C C . PRO A 1 105 ? -37.213 -28.933 -74.556 1.00 74.12 238 PRO A C 1
ATOM 799 O O . PRO A 1 105 ? -38.038 -28.336 -75.274 1.00 63.42 238 PRO A O 1
ATOM 803 N N . PRO A 1 106 ? -36.822 -28.435 -73.379 1.00 70.38 239 PRO A N 1
ATOM 804 C CA . PRO A 1 106 ? -37.449 -27.203 -72.860 1.00 78.40 239 PRO A CA 1
ATOM 805 C C . PRO A 1 106 ? -37.273 -25.986 -73.754 1.00 81.17 239 PRO A C 1
ATOM 806 O O . PRO A 1 106 ? -38.247 -25.269 -74.018 1.00 85.73 239 PRO A O 1
ATOM 810 N N . PHE A 1 107 ? -36.057 -25.724 -74.232 1.00 84.08 240 PHE A N 1
ATOM 811 C CA . PHE A 1 107 ? -35.782 -24.545 -75.044 1.00 84.65 240 PHE A CA 1
ATOM 812 C C . PHE A 1 107 ? -35.763 -24.860 -76.535 1.00 93.02 240 PHE A C 1
ATOM 813 O O . PHE A 1 107 ? -35.044 -24.209 -77.300 1.00 93.34 240 PHE A O 1
ATOM 821 N N . GLN A 1 108 ? -36.546 -25.850 -76.960 1.00 91.78 241 GLN A N 1
ATOM 822 C CA . GLN A 1 108 ? -36.658 -26.173 -78.374 1.00 79.43 241 GLN A CA 1
ATOM 823 C C . GLN A 1 108 ? -37.194 -24.976 -79.148 1.00 85.83 241 GLN A C 1
ATOM 824 O O . GLN A 1 108 ? -38.228 -24.403 -78.789 1.00 82.42 241 GLN A O 1
ATOM 830 N N . ASP A 1 109 ? -36.480 -24.606 -80.214 1.00 94.47 242 ASP A N 1
ATOM 831 C CA . ASP A 1 109 ? -36.788 -23.443 -81.045 1.00 84.90 242 ASP A CA 1
ATOM 832 C C . ASP A 1 109 ? -36.756 -22.137 -80.258 1.00 91.02 242 ASP A C 1
ATOM 833 O O . ASP A 1 109 ? -37.425 -21.167 -80.634 1.00 88.40 242 ASP A O 1
ATOM 838 N N . CYS A 1 110 ? -35.995 -22.088 -79.169 1.00 99.28 243 CYS A N 1
ATOM 839 C CA . CYS A 1 110 ? -35.868 -20.892 -78.347 1.00 101.80 243 CYS A CA 1
ATOM 840 C C . CYS A 1 110 ? -34.491 -20.276 -78.550 1.00 104.29 243 CYS A C 1
ATOM 841 O O . CYS A 1 110 ? -33.476 -20.979 -78.488 1.00 105.47 243 CYS A O 1
ATOM 844 N N . ILE A 1 111 ? -34.466 -18.969 -78.795 1.00 101.27 244 ILE A N 1
ATOM 845 C CA . ILE A 1 111 ? -33.235 -18.200 -78.939 1.00 112.48 244 ILE A CA 1
ATOM 846 C C . ILE A 1 111 ? -33.157 -17.256 -77.746 1.00 112.69 244 ILE A C 1
ATOM 847 O O . ILE A 1 111 ? -33.977 -16.339 -77.615 1.00 103.79 244 ILE A O 1
ATOM 852 N N . LEU A 1 112 ? -32.175 -17.474 -76.876 1.00 115.22 245 LEU A N 1
ATOM 853 C CA . LEU A 1 112 ? -32.089 -16.770 -75.604 1.00 119.39 245 LEU A CA 1
ATOM 854 C C . LEU A 1 112 ? -30.988 -15.716 -75.634 1.00 126.56 245 LEU A C 1
ATOM 855 O O . LEU A 1 112 ? -30.133 -15.687 -76.523 1.00 129.53 245 LEU A O 1
ATOM 860 N N . SER A 1 113 ? -31.025 -14.844 -74.628 1.00 128.11 246 SER A N 1
ATOM 861 C CA . SER A 1 113 ? -30.051 -13.774 -74.472 1.00 142.50 246 SER A CA 1
ATOM 862 C C . SER A 1 113 ? -30.026 -13.364 -73.007 1.00 136.92 246 SER A C 1
ATOM 863 O O . SER A 1 113 ? -31.078 -13.270 -72.369 1.00 132.34 246 SER A O 1
ATOM 866 N N . PHE A 1 114 ? -28.827 -13.114 -72.485 1.00 135.72 247 PHE A N 1
ATOM 867 C CA . PHE A 1 114 ? -28.623 -12.923 -71.057 1.00 141.16 247 PHE A CA 1
ATOM 868 C C . PHE A 1 114 ? -27.800 -11.669 -70.797 1.00 151.28 247 PHE A C 1
ATOM 869 O O . PHE A 1 114 ? -26.810 -11.410 -71.488 1.00 160.63 247 PHE A O 1
ATOM 877 N N . LEU A 1 115 ? -28.211 -10.895 -69.793 1.00 152.07 248 LEU A N 1
ATOM 878 C CA . LEU A 1 115 ? -27.422 -9.768 -69.316 1.00 157.98 248 LEU A CA 1
ATOM 879 C C . LEU A 1 115 ? -27.658 -9.612 -67.820 1.00 153.23 248 LEU A C 1
ATOM 880 O O . LEU A 1 115 ? -28.720 -9.970 -67.305 1.00 149.53 248 LEU A O 1
ATOM 885 N N . GLY A 1 116 ? -26.657 -9.080 -67.130 1.00 155.54 249 GLY A N 1
ATOM 886 C CA . GLY A 1 116 ? -26.695 -8.962 -65.689 1.00 152.03 249 GLY A CA 1
ATOM 887 C C . GLY A 1 116 ? -26.003 -10.075 -64.936 1.00 147.24 249 GLY A C 1
ATOM 888 O O . GLY A 1 116 ? -26.245 -10.228 -63.733 1.00 146.69 249 GLY A O 1
ATOM 889 N N . PHE A 1 117 ? -25.155 -10.854 -65.602 1.00 145.72 250 PHE A N 1
ATOM 890 C CA . PHE A 1 117 ? -24.479 -11.992 -65.003 1.00 147.97 250 PHE A CA 1
ATOM 891 C C . PHE A 1 117 ? -23.003 -11.934 -65.358 1.00 145.32 250 PHE A C 1
ATOM 892 O O . PHE A 1 117 ? -22.630 -11.485 -66.445 1.00 144.10 250 PHE A O 1
ATOM 900 N N . SER A 1 118 ? -22.165 -12.401 -64.436 1.00 148.35 251 SER A N 1
ATOM 901 C CA . SER A 1 118 ? -20.733 -12.423 -64.691 1.00 161.97 251 SER A CA 1
ATOM 902 C C . SER A 1 118 ? -20.414 -13.366 -65.848 1.00 165.22 251 SER A C 1
ATOM 903 O O . SER A 1 118 ? -21.220 -14.218 -66.233 1.00 160.93 251 SER A O 1
ATOM 906 N N . ASP A 1 119 ? -19.214 -13.201 -66.410 1.00 178.74 252 ASP A N 1
ATOM 907 C CA . ASP A 1 119 ? -18.808 -14.028 -67.540 1.00 186.67 252 ASP A CA 1
ATOM 908 C C . ASP A 1 119 ? -18.697 -15.499 -67.163 1.00 187.14 252 ASP A C 1
ATOM 909 O O . ASP A 1 119 ? -18.766 -16.360 -68.047 1.00 189.31 252 ASP A O 1
ATOM 914 N N . GLU A 1 120 ? -18.534 -15.807 -65.874 1.00 186.19 253 GLU A N 1
ATOM 915 C CA . GLU A 1 120 ? -18.576 -17.185 -65.403 1.00 178.67 253 GLU A CA 1
ATOM 916 C C . GLU A 1 120 ? -19.998 -17.671 -65.157 1.00 170.14 253 GLU A C 1
ATOM 917 O O . GLU A 1 120 ? -20.285 -18.855 -65.369 1.00 169.17 253 GLU A O 1
ATOM 923 N N . GLU A 1 121 ? -20.894 -16.783 -64.715 1.00 164.73 254 GLU A N 1
ATOM 924 C CA . GLU A 1 121 ? -22.304 -17.144 -64.611 1.00 152.23 254 GLU A CA 1
ATOM 925 C C . GLU A 1 121 ? -22.957 -17.196 -65.986 1.00 152.48 254 GLU A C 1
ATOM 926 O O . GLU A 1 121 ? -23.765 -18.089 -66.262 1.00 156.04 254 GLU A O 1
ATOM 932 N N . LYS A 1 122 ? -22.621 -16.243 -66.860 1.00 144.43 255 LYS A N 1
ATOM 933 C CA . LYS A 1 122 ? -23.182 -16.246 -68.206 1.00 139.67 255 LYS A CA 1
ATOM 934 C C . LYS A 1 122 ? -22.722 -17.468 -68.990 1.00 140.16 255 LYS A C 1
ATOM 935 O O . LYS A 1 122 ? -23.485 -18.025 -69.789 1.00 145.60 255 LYS A O 1
ATOM 941 N N . THR A 1 123 ? -21.476 -17.900 -68.776 1.00 143.49 256 THR A N 1
ATOM 942 C CA . THR A 1 123 ? -20.970 -19.085 -69.462 1.00 142.33 256 THR A CA 1
ATOM 943 C C . THR A 1 123 ? -21.809 -20.310 -69.122 1.00 133.05 256 THR A C 1
ATOM 944 O O . THR A 1 123 ? -22.170 -21.095 -70.007 1.00 130.78 256 THR A O 1
ATOM 948 N N . ASN A 1 124 ? -22.137 -20.485 -67.840 1.00 129.13 257 ASN A N 1
ATOM 949 C CA . ASN A 1 124 ? -22.990 -21.600 -67.440 1.00 131.14 257 ASN A CA 1
ATOM 950 C C . ASN A 1 124 ? -24.363 -21.499 -68.091 1.00 118.21 257 ASN A C 1
ATOM 951 O O . ASN A 1 124 ? -24.856 -22.469 -68.679 1.00 119.98 257 ASN A O 1
ATOM 956 N N . MET A 1 125 ? -24.991 -20.322 -68.010 1.00 112.16 258 MET A N 1
ATOM 957 C CA . MET A 1 125 ? -26.334 -20.145 -68.552 1.00 111.06 258 MET A CA 1
ATOM 958 C C . MET A 1 125 ? -26.388 -20.297 -70.064 1.00 114.47 258 MET A C 1
ATOM 959 O O . MET A 1 125 ? -27.488 -20.369 -70.623 1.00 110.87 258 MET A O 1
ATOM 964 N N . GLU A 1 126 ? -25.242 -20.339 -70.738 1.00 122.93 259 GLU A N 1
ATOM 965 C CA . GLU A 1 126 ? -25.207 -20.632 -72.163 1.00 121.96 259 GLU A CA 1
ATOM 966 C C . GLU A 1 126 ? -24.878 -22.088 -72.459 1.00 114.31 259 GLU A C 1
ATOM 967 O O . GLU A 1 126 ? -25.393 -22.636 -73.438 1.00 106.23 259 GLU A O 1
ATOM 973 N N . GLU A 1 127 ? -24.039 -22.726 -71.639 1.00 118.61 260 GLU A N 1
ATOM 974 C CA . GLU A 1 127 ? -23.884 -24.176 -71.722 1.00 117.50 260 GLU A CA 1
ATOM 975 C C . GLU A 1 127 ? -25.224 -24.866 -71.522 1.00 113.35 260 GLU A C 1
ATOM 976 O O . GLU A 1 127 ? -25.620 -25.731 -72.311 1.00 117.98 260 GLU A O 1
ATOM 982 N N . MET A 1 128 ? -25.938 -24.483 -70.463 1.00 105.97 261 MET A N 1
ATOM 983 C CA . MET A 1 128 ? -27.204 -25.126 -70.139 1.00 108.56 261 MET A CA 1
ATOM 984 C C . MET A 1 128 ? -28.250 -24.868 -71.215 1.00 103.83 261 MET A C 1
ATOM 985 O O . MET A 1 128 ? -29.069 -25.745 -71.516 1.00 102.94 261 MET A O 1
ATOM 990 N N . THR A 1 129 ? -28.235 -23.673 -71.810 1.00 95.52 262 THR A N 1
ATOM 991 C CA . THR A 1 129 ? -29.202 -23.352 -72.855 1.00 84.14 262 THR A CA 1
ATOM 992 C C . THR A 1 129 ? -29.097 -24.331 -74.016 1.00 91.03 262 THR A C 1
ATOM 993 O O . THR A 1 129 ? -30.109 -24.851 -74.499 1.00 97.80 262 THR A O 1
ATOM 997 N N . GLU A 1 130 ? -27.874 -24.600 -74.477 1.00 102.36 263 GLU A N 1
ATOM 998 C CA . GLU A 1 130 ? -27.694 -25.606 -75.517 1.00 104.30 263 GLU A CA 1
ATOM 999 C C . GLU A 1 130 ? -27.872 -27.013 -74.965 1.00 106.03 263 GLU A C 1
ATOM 1000 O O . GLU A 1 130 ? -28.230 -27.930 -75.711 1.00 108.78 263 GLU A O 1
ATOM 1006 N N . MET A 1 131 ? -27.630 -27.201 -73.665 1.00 102.20 264 MET A N 1
ATOM 1007 C CA . MET A 1 131 ? -27.913 -28.486 -73.040 1.00 102.02 264 MET A CA 1
ATOM 1008 C C . MET A 1 131 ? -29.406 -28.787 -73.047 1.00 108.32 264 MET A C 1
ATOM 1009 O O . MET A 1 131 ? -29.804 -29.958 -73.083 1.00 97.14 264 MET A O 1
ATOM 1014 N N . GLN A 1 132 ? -30.245 -27.750 -73.028 1.00 107.65 265 GLN A N 1
ATOM 1015 C CA . GLN A 1 132 ? -31.692 -27.902 -73.092 1.00 101.23 265 GLN A CA 1
ATOM 1016 C C . GLN A 1 132 ? -32.236 -27.684 -74.501 1.00 100.53 265 GLN A C 1
ATOM 1017 O O . GLN A 1 132 ? -33.370 -27.220 -74.665 1.00 96.37 265 GLN A O 1
ATOM 1023 N N . GLY A 1 133 ? -31.443 -27.995 -75.524 1.00 86.86 266 GLY A N 1
ATOM 1024 C CA . GLY A 1 133 ? -31.925 -27.938 -76.889 1.00 94.33 266 GLY A CA 1
ATOM 1025 C C . GLY A 1 133 ? -32.149 -26.555 -77.452 1.00 100.61 266 GLY A C 1
ATOM 1026 O O . GLY A 1 133 ? -32.718 -26.434 -78.542 1.00 105.38 266 GLY A O 1
ATOM 1027 N N . GLY A 1 134 ? -31.721 -25.505 -76.749 1.00 97.56 267 GLY A N 1
ATOM 1028 C CA . GLY A 1 134 ? -31.876 -24.148 -77.219 1.00 102.51 267 GLY A CA 1
ATOM 1029 C C . GLY A 1 134 ? -30.597 -23.585 -77.825 1.00 103.53 267 GLY A C 1
ATOM 1030 O O . GLY A 1 134 ? -29.563 -24.243 -77.911 1.00 95.63 267 GLY A O 1
ATOM 1031 N N . LYS A 1 135 ? -30.696 -22.331 -78.260 1.00 103.31 268 LYS A N 1
ATOM 1032 C CA . LYS A 1 135 ? -29.559 -21.598 -78.795 1.00 104.30 268 LYS A CA 1
ATOM 1033 C C . LYS A 1 135 ? -29.590 -20.177 -78.255 1.00 106.82 268 LYS A C 1
ATOM 1034 O O . LYS A 1 135 ? -30.649 -19.652 -77.905 1.00 108.90 268 LYS A O 1
ATOM 1040 N N . TYR A 1 136 ? -28.415 -19.563 -78.176 1.00 101.88 269 TYR A N 1
ATOM 1041 C CA . TYR A 1 136 ? -28.286 -18.217 -77.640 1.00 115.55 269 TYR A CA 1
ATOM 1042 C C . TYR A 1 136 ? -27.593 -17.319 -78.653 1.00 124.36 269 TYR A C 1
ATOM 1043 O O . TYR A 1 136 ? -26.628 -17.727 -79.307 1.00 127.26 269 TYR A O 1
ATOM 1052 N N . LEU A 1 137 ? -28.103 -16.098 -78.782 1.00 126.12 270 LEU A N 1
ATOM 1053 C CA . LEU A 1 137 ? -27.551 -15.073 -79.645 1.00 136.62 270 LEU A CA 1
ATOM 1054 C C . LEU A 1 137 ? -27.093 -13.886 -78.806 1.00 141.82 270 LEU A C 1
ATOM 1055 O O . LEU A 1 137 ? -27.601 -13.675 -77.699 1.00 142.50 270 LEU A O 1
ATOM 1060 N N . PRO A 1 138 ? -26.125 -13.107 -79.292 1.00 138.04 271 PRO A N 1
ATOM 1061 C CA . PRO A 1 138 ? -25.656 -11.952 -78.518 1.00 137.84 271 PRO A CA 1
ATOM 1062 C C . PRO A 1 138 ? -26.787 -10.978 -78.230 1.00 142.94 271 PRO A C 1
ATOM 1063 O O . PRO A 1 138 ? -27.682 -10.771 -79.053 1.00 145.13 271 PRO A O 1
ATOM 1067 N N . LEU A 1 139 ? -26.727 -10.386 -77.038 1.00 143.98 272 LEU A N 1
ATOM 1068 C CA . LEU A 1 139 ? -27.782 -9.516 -76.538 1.00 141.41 272 LEU A CA 1
ATOM 1069 C C . LEU A 1 139 ? -28.174 -8.458 -77.562 1.00 149.97 272 LEU A C 1
ATOM 1070 O O . LEU A 1 139 ? -27.326 -7.913 -78.274 1.00 151.99 272 LEU A O 1
ATOM 1075 N N . GLY A 1 140 ? -29.475 -8.175 -77.637 1.00 147.01 273 GLY A N 1
ATOM 1076 C CA . GLY A 1 140 ? -29.998 -7.183 -78.548 1.00 147.21 273 GLY A CA 1
ATOM 1077 C C . GLY A 1 140 ? -30.403 -7.707 -79.907 1.00 150.60 273 GLY A C 1
ATOM 1078 O O . GLY A 1 140 ? -31.036 -6.968 -80.674 1.00 151.77 273 GLY A O 1
ATOM 1079 N N . ASP A 1 141 ? -30.074 -8.957 -80.221 1.00 146.20 274 ASP A N 1
ATOM 1080 C CA . ASP A 1 141 ? -30.281 -9.476 -81.564 1.00 138.66 274 ASP A CA 1
ATOM 1081 C C . ASP A 1 141 ? -31.764 -9.506 -81.916 1.00 138.95 274 ASP A C 1
ATOM 1082 O O . ASP A 1 141 ? -32.620 -9.759 -81.064 1.00 135.51 274 ASP A O 1
ATOM 1087 N N . GLU A 1 142 ? -32.061 -9.233 -83.188 1.00 145.54 275 GLU A N 1
ATOM 1088 C CA . GLU A 1 142 ? -33.440 -9.242 -83.657 1.00 143.91 275 GLU A CA 1
ATOM 1089 C C . GLU A 1 142 ? -34.022 -10.647 -83.711 1.00 144.33 275 GLU A C 1
ATOM 1090 O O . GLU A 1 142 ? -35.245 -10.801 -83.643 1.00 149.63 275 GLU A O 1
ATOM 1096 N N . ARG A 1 143 ? -33.175 -11.673 -83.826 1.00 133.45 276 ARG A N 1
ATOM 1097 C CA . ARG A 1 143 ? -33.622 -13.056 -83.942 1.00 123.91 276 ARG A CA 1
ATOM 1098 C C . ARG A 1 143 ? -33.766 -13.747 -82.590 1.00 133.41 276 ARG A C 1
ATOM 1099 O O . ARG A 1 143 ? -33.641 -14.977 -82.512 1.00 139.24 276 ARG A O 1
ATOM 1107 N N . CYS A 1 144 ? -34.026 -12.997 -81.524 1.00 126.74 277 CYS A N 1
ATOM 1108 C CA . CYS A 1 144 ? -34.158 -13.567 -80.191 1.00 125.31 277 CYS A CA 1
ATOM 1109 C C . CYS A 1 144 ? -35.624 -13.757 -79.835 1.00 121.99 277 CYS A C 1
ATOM 1110 O O . CYS A 1 144 ? -36.469 -12.916 -80.158 1.00 126.26 277 CYS A O 1
ATOM 1113 N N . THR A 1 145 ? -35.919 -14.869 -79.164 1.00 107.87 278 THR A N 1
ATOM 1114 C CA . THR A 1 145 ? -37.264 -15.139 -78.678 1.00 108.65 278 THR A CA 1
ATOM 1115 C C . THR A 1 145 ? -37.445 -14.796 -77.208 1.00 106.72 278 THR A C 1
ATOM 1116 O O . THR A 1 145 ? -38.573 -14.521 -76.785 1.00 104.44 278 THR A O 1
ATOM 1120 N N . HIS A 1 146 ? -36.369 -14.795 -76.422 1.00 98.66 279 HIS A N 1
ATOM 1121 C CA . HIS A 1 146 ? -36.467 -14.577 -74.988 1.00 100.68 279 HIS A CA 1
ATOM 1122 C C . HIS A 1 146 ? -35.290 -13.753 -74.498 1.00 110.19 279 HIS A C 1
ATOM 1123 O O . HIS A 1 146 ? -34.155 -13.952 -74.937 1.00 117.69 279 HIS A O 1
ATOM 1130 N N . LEU A 1 147 ? -35.568 -12.837 -73.574 1.00 114.44 280 LEU A N 1
ATOM 1131 C CA . LEU A 1 147 ? -34.541 -12.069 -72.882 1.00 113.77 280 LEU A CA 1
ATOM 1132 C C . LEU A 1 147 ? -34.620 -12.392 -71.398 1.00 109.54 280 LEU A C 1
ATOM 1133 O O . LEU A 1 147 ? -35.641 -12.122 -70.755 1.00 102.67 280 LEU A O 1
ATOM 1138 N N . VAL A 1 148 ? -33.548 -12.968 -70.858 1.00 114.13 281 VAL A N 1
ATOM 1139 C CA . VAL A 1 148 ? -33.496 -13.396 -69.465 1.00 120.61 281 VAL A CA 1
ATOM 1140 C C . VAL A 1 148 ? -32.451 -12.570 -68.742 1.00 118.19 281 VAL A C 1
ATOM 1141 O O . VAL A 1 148 ? -31.312 -12.452 -69.206 1.00 115.06 281 VAL A O 1
ATOM 1145 N N . VAL A 1 149 ? -32.828 -12.031 -67.591 1.00 124.81 282 VAL A N 1
ATOM 1146 C CA . VAL A 1 149 ? -31.979 -11.095 -66.866 1.00 137.16 282 VAL A CA 1
ATOM 1147 C C . VAL A 1 149 ? -32.258 -11.217 -65.384 1.00 135.90 282 VAL A C 1
ATOM 1148 O O . VAL A 1 149 ? -33.416 -11.182 -64.957 1.00 133.71 282 VAL A O 1
ATOM 1152 N N . GLU A 1 150 ? -31.200 -11.341 -64.594 1.00 139.84 283 GLU A N 1
ATOM 1153 C CA . GLU A 1 150 ? -31.383 -11.195 -63.161 1.00 145.14 283 GLU A CA 1
ATOM 1154 C C . GLU A 1 150 ? -31.679 -9.726 -62.940 1.00 145.48 283 GLU A C 1
ATOM 1155 O O . GLU A 1 150 ? -30.754 -8.913 -62.838 1.00 157.38 283 GLU A O 1
ATOM 1161 N N . GLU A 1 151 ? -32.961 -9.363 -62.941 1.00 229.33 284 GLU A N 1
ATOM 1162 C CA . GLU A 1 151 ? -33.301 -7.950 -62.905 1.00 226.4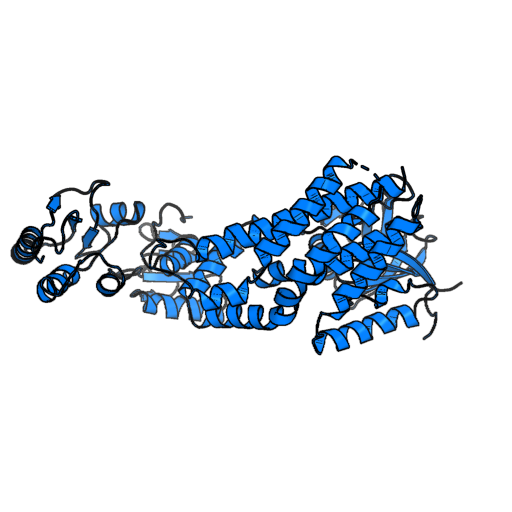1 284 GLU A CA 1
ATOM 1163 C C . GLU A 1 151 ? -33.363 -7.400 -61.499 1.00 226.79 284 GLU A C 1
ATOM 1164 O O . GLU A 1 151 ? -33.624 -6.208 -61.340 1.00 229.12 284 GLU A O 1
ATOM 1170 N N . ASN A 1 152 ? -33.103 -8.211 -60.476 1.00 223.31 285 ASN A N 1
ATOM 1171 C CA . ASN A 1 152 ? -32.865 -7.609 -59.173 1.00 222.39 285 ASN A CA 1
ATOM 1172 C C . ASN A 1 152 ? -31.689 -6.643 -59.238 1.00 223.45 285 ASN A C 1
ATOM 1173 O O . ASN A 1 152 ? -31.535 -5.799 -58.350 1.00 224.52 285 ASN A O 1
ATOM 1178 N N . ILE A 1 153 ? -30.864 -6.738 -60.284 1.00 223.87 286 ILE A N 1
ATOM 1179 C CA . ILE A 1 153 ? -29.846 -5.723 -60.512 1.00 223.75 286 ILE A CA 1
ATOM 1180 C C . ILE A 1 153 ? -30.495 -4.420 -60.956 1.00 226.86 286 ILE A C 1
ATOM 1181 O O . ILE A 1 153 ? -29.939 -3.337 -60.742 1.00 229.80 286 ILE A O 1
ATOM 1186 N N . VAL A 1 154 ? -31.689 -4.491 -61.531 1.00 226.81 287 VAL A N 1
ATOM 1187 C CA . VAL A 1 154 ? -32.343 -3.294 -62.039 1.00 224.76 287 VAL A CA 1
ATOM 1188 C C . VAL A 1 154 ? -32.450 -2.232 -60.965 1.00 230.47 287 VAL A C 1
ATOM 1189 O O . VAL A 1 154 ? -32.564 -2.550 -59.791 1.00 230.62 287 VAL A O 1
ATOM 1193 N N . PRO A 1 158 ? -32.718 -0.755 -70.402 1.00 226.44 291 PRO A N 1
ATOM 1194 C CA . PRO A 1 158 ? -33.080 -1.607 -71.520 1.00 229.04 291 PRO A CA 1
ATOM 1195 C C . PRO A 1 158 ? -32.482 -1.292 -72.870 1.00 228.82 291 PRO A C 1
ATOM 1196 O O . PRO A 1 158 ? -32.186 -0.150 -73.215 1.00 229.79 291 PRO A O 1
ATOM 1200 N N . PHE A 1 159 ? -32.294 -2.374 -73.611 1.00 226.64 292 PHE A N 1
ATOM 1201 C CA . PHE A 1 159 ? -32.081 -2.408 -75.043 1.00 229.33 292 PHE A CA 1
ATOM 1202 C C . PHE A 1 159 ? -33.065 -3.431 -75.604 1.00 230.57 292 PHE A C 1
ATOM 1203 O O . PHE A 1 159 ? -33.898 -3.971 -74.871 1.00 229.86 292 PHE A O 1
ATOM 1211 N N . GLU A 1 160 ? -32.975 -3.699 -76.907 1.00 228.53 293 GLU A N 1
ATOM 1212 C CA . GLU A 1 160 ? -33.761 -4.710 -77.614 1.00 226.27 293 GLU A CA 1
ATOM 1213 C C . GLU A 1 160 ? -35.226 -4.812 -77.158 1.00 224.39 293 GLU A C 1
ATOM 1214 O O . GLU A 1 160 ? -35.672 -5.885 -76.732 1.00 223.64 293 GLU A O 1
ATOM 1220 N N . PRO A 1 161 ? -36.007 -3.732 -77.269 1.00 218.00 294 PRO A N 1
ATOM 1221 C CA . PRO A 1 161 ? -37.427 -3.842 -76.915 1.00 217.50 294 PRO A CA 1
ATOM 1222 C C . PRO A 1 161 ? -38.265 -4.383 -78.064 1.00 218.12 294 PRO A C 1
ATOM 1223 O O . PRO A 1 161 ? -39.358 -3.872 -78.327 1.00 219.62 294 PRO A O 1
ATOM 1227 N N . SER A 1 162 ? -37.759 -5.402 -78.761 1.00 211.70 295 SER A N 1
ATOM 1228 C CA . SER A 1 162 ? -38.532 -6.029 -79.824 1.00 206.33 295 SER A CA 1
ATOM 1229 C C . SER A 1 162 ? -39.833 -6.579 -79.258 1.00 206.51 295 SER A C 1
ATOM 1230 O O . SER A 1 162 ? -39.874 -7.095 -78.138 1.00 208.77 295 SER A O 1
ATOM 1233 N N . LYS A 1 163 ? -40.906 -6.459 -80.038 1.00 203.60 296 LYS A N 1
ATOM 1234 C CA . LYS A 1 163 ? -42.236 -6.716 -79.495 1.00 208.00 296 LYS A CA 1
ATOM 1235 C C . LYS A 1 163 ? -42.486 -8.206 -79.282 1.00 208.66 296 LYS A C 1
ATOM 1236 O O . LYS A 1 163 ? -43.049 -8.600 -78.254 1.00 205.29 296 LYS A O 1
ATOM 1242 N N . LYS A 1 164 ? -42.068 -9.051 -80.227 1.00 210.21 297 LYS A N 1
ATOM 1243 C CA . LYS A 1 164 ? -42.365 -10.475 -80.109 1.00 203.75 297 LYS A CA 1
ATOM 1244 C C . LYS A 1 164 ? -41.571 -11.142 -78.992 1.00 206.73 297 LYS A C 1
ATOM 1245 O O . LYS A 1 164 ? -42.063 -12.095 -78.377 1.00 208.33 297 LYS A O 1
ATOM 1251 N N . LEU A 1 165 ? -40.358 -10.669 -78.711 1.00 126.50 298 LEU A N 1
ATOM 1252 C CA . LEU A 1 165 ? -39.497 -11.371 -77.768 1.00 137.72 298 LEU A CA 1
ATOM 1253 C C . LEU A 1 165 ? -40.073 -11.326 -76.357 1.00 135.83 298 LEU A C 1
ATOM 1254 O O . LEU A 1 165 ? -40.790 -10.395 -75.977 1.00 134.43 298 LEU A O 1
ATOM 1259 N N . TYR A 1 166 ? -39.751 -12.356 -75.580 1.00 127.55 299 TYR A N 1
ATOM 1260 C CA . TYR A 1 166 ? -40.196 -12.466 -74.198 1.00 116.18 299 TYR A CA 1
ATOM 1261 C C . TYR A 1 166 ? -39.116 -11.906 -73.280 1.00 105.76 299 TYR A C 1
ATOM 1262 O O . TYR A 1 166 ? -37.977 -12.385 -73.292 1.00 104.61 299 TYR A O 1
ATOM 1271 N N . VAL A 1 167 ? -39.464 -10.891 -72.498 1.00 107.33 300 VAL A N 1
ATOM 1272 C CA . VAL A 1 167 ? -38.562 -10.334 -71.491 1.00 117.80 300 VAL A CA 1
ATOM 1273 C C . VAL A 1 167 ? -38.982 -10.975 -70.175 1.00 112.32 300 VAL A C 1
ATOM 1274 O O . VAL A 1 167 ? -39.891 -10.504 -69.490 1.00 113.73 300 VAL A O 1
ATOM 1278 N N . VAL A 1 168 ? -38.315 -12.062 -69.812 1.00 105.41 301 VAL A N 1
ATOM 1279 C CA . VAL A 1 168 ? -38.751 -12.871 -68.684 1.00 105.83 301 VAL A CA 1
ATOM 1280 C C . VAL A 1 168 ? -37.762 -12.738 -67.537 1.00 100.91 301 VAL A C 1
ATOM 1281 O O . VAL A 1 168 ? -36.568 -12.480 -67.734 1.00 91.24 301 VAL A O 1
ATOM 1285 N N . LYS A 1 169 ? -38.283 -12.908 -66.323 1.00 107.38 302 LYS A N 1
ATOM 1286 C CA . LYS A 1 169 ? -37.466 -12.892 -65.123 1.00 112.54 302 LYS A CA 1
ATOM 1287 C C . LYS A 1 169 ? -36.550 -14.112 -65.091 1.00 108.85 302 LYS A C 1
ATOM 1288 O O . LYS A 1 169 ? -36.744 -15.091 -65.817 1.00 112.45 302 LYS A O 1
ATOM 1294 N N . GLN A 1 170 ? -35.536 -14.040 -64.228 1.00 111.84 303 GLN A N 1
ATOM 1295 C CA . GLN A 1 170 ? -34.564 -15.124 -64.122 1.00 108.09 303 GLN A CA 1
ATOM 1296 C C . GLN A 1 170 ? -35.230 -16.449 -63.768 1.00 110.95 303 GLN A C 1
ATOM 1297 O O . GLN A 1 170 ? -34.712 -17.517 -64.115 1.00 105.53 303 GLN A O 1
ATOM 1303 N N . GLU A 1 171 ? -36.380 -16.397 -63.092 1.00 112.99 304 GLU A N 1
ATOM 1304 C CA . GLU A 1 171 ? -37.051 -17.614 -62.648 1.00 103.10 304 GLU A CA 1
ATOM 1305 C C . GLU A 1 171 ? -37.546 -18.452 -63.821 1.00 103.58 304 GLU A C 1
ATOM 1306 O O . GLU A 1 171 ? -37.587 -19.684 -63.722 1.00 108.98 304 GLU A O 1
ATOM 1312 N N . TRP A 1 172 ? -37.931 -17.813 -64.930 1.00 106.26 305 TRP A N 1
ATOM 1313 C CA . TRP A 1 172 ? -38.374 -18.570 -66.097 1.00 98.77 305 TRP A CA 1
ATOM 1314 C C . TRP A 1 172 ? -37.273 -19.493 -66.595 1.00 88.66 305 TRP A C 1
ATOM 1315 O O . TRP A 1 172 ? -37.542 -20.618 -67.033 1.00 86.67 305 TRP A O 1
ATOM 1326 N N . PHE A 1 173 ? -36.023 -19.038 -66.520 1.00 90.67 306 PHE A N 1
ATOM 1327 C CA . PHE A 1 173 ? -34.905 -19.861 -66.966 1.00 94.95 306 PHE A CA 1
ATOM 1328 C C . PHE A 1 173 ? -34.693 -21.050 -66.031 1.00 90.30 306 PHE A C 1
ATOM 1329 O O . PHE A 1 173 ? -34.704 -22.207 -66.467 1.00 83.91 306 PHE A O 1
ATOM 1337 N N . TRP A 1 174 ? -34.511 -20.787 -64.734 1.00 87.70 307 TRP A N 1
ATOM 1338 C CA . TRP A 1 174 ? -34.261 -21.878 -63.794 1.00 95.53 307 TRP A CA 1
ATOM 1339 C C . TRP A 1 174 ? -35.477 -22.786 -63.661 1.00 98.60 307 TRP A C 1
ATOM 1340 O O . TRP A 1 174 ? -35.334 -24.008 -63.530 1.00 93.52 307 TRP A O 1
ATOM 1351 N N . GLY A 1 175 ? -36.681 -22.208 -63.686 1.00 87.36 308 GLY A N 1
ATOM 1352 C CA . GLY A 1 175 ? -37.885 -23.018 -63.612 1.00 77.47 308 GLY A CA 1
ATOM 1353 C C . GLY A 1 175 ? -37.999 -24.034 -64.733 1.00 76.88 308 GLY A C 1
ATOM 1354 O O . GLY A 1 175 ? -38.558 -25.116 -64.537 1.00 80.12 308 GLY A O 1
ATOM 1355 N N . SER A 1 176 ? -37.468 -23.710 -65.917 1.00 77.34 309 SER A N 1
ATOM 1356 C CA . SER A 1 176 ? -37.547 -24.633 -67.044 1.00 79.37 309 SER A CA 1
ATOM 1357 C C . SER A 1 176 ? -36.547 -25.774 -66.922 1.00 78.86 309 SER A C 1
ATOM 1358 O O . SER A 1 176 ? -36.813 -26.879 -67.411 1.00 76.27 309 SER A O 1
ATOM 1361 N N . ILE A 1 177 ? -35.406 -25.535 -66.278 1.00 76.44 310 ILE A N 1
ATOM 1362 C CA . ILE A 1 177 ? -34.422 -26.598 -66.110 1.00 81.09 310 ILE A CA 1
ATOM 1363 C C . ILE A 1 177 ? -34.843 -27.555 -65.000 1.00 73.73 310 ILE A C 1
ATOM 1364 O O . ILE A 1 177 ? -34.652 -28.770 -65.109 1.00 75.18 310 ILE A O 1
ATOM 1369 N N . GLN A 1 178 ? -35.421 -27.026 -63.920 1.00 76.73 311 GLN A N 1
ATOM 1370 C CA . GLN A 1 178 ? -35.852 -27.876 -62.815 1.00 78.05 311 GLN A CA 1
ATOM 1371 C C . GLN A 1 178 ? -36.971 -28.813 -63.254 1.00 72.82 311 GLN A C 1
ATOM 1372 O O . GLN A 1 178 ? -36.873 -30.038 -63.098 1.00 58.76 311 GLN A O 1
ATOM 1378 N N . MET A 1 179 ? -38.041 -28.253 -63.827 1.00 76.41 312 MET A N 1
ATOM 1379 C CA . MET A 1 179 ? -39.154 -29.075 -64.290 1.00 71.56 312 MET A CA 1
ATOM 1380 C C . MET A 1 179 ? -38.786 -29.931 -65.491 1.00 64.11 312 MET A C 1
ATOM 1381 O O . MET A 1 179 ? -39.519 -30.874 -65.809 1.00 74.70 312 MET A O 1
ATOM 1386 N N . ASP A 1 180 ? -37.674 -29.626 -66.158 1.00 68.34 313 ASP A N 1
ATOM 1387 C CA . ASP A 1 180 ? -37.275 -30.307 -67.387 1.00 71.02 313 ASP A CA 1
ATOM 1388 C C . ASP A 1 180 ? -38.344 -30.139 -68.463 1.00 74.87 313 ASP A C 1
ATOM 1389 O O . ASP A 1 180 ? -38.608 -31.041 -69.261 1.00 73.64 313 ASP A O 1
ATOM 1394 N N . ALA A 1 181 ? -38.967 -28.966 -68.476 1.00 65.69 314 ALA A N 1
ATOM 1395 C CA . ALA A 1 181 ? -39.969 -28.634 -69.473 1.00 57.55 314 ALA A CA 1
ATOM 1396 C C . ALA A 1 181 ? -40.074 -27.119 -69.550 1.00 74.32 314 ALA A C 1
ATOM 1397 O O . ALA A 1 181 ? -39.816 -26.416 -68.569 1.00 83.80 314 ALA A O 1
ATOM 1399 N N . ARG A 1 182 ? -40.442 -26.627 -70.728 1.00 83.86 315 ARG A N 1
ATOM 1400 C CA . ARG A 1 182 ? -40.526 -25.190 -70.950 1.00 76.41 315 ARG A CA 1
ATOM 1401 C C . ARG A 1 182 ? -41.545 -24.571 -70.004 1.00 74.78 315 ARG A C 1
ATOM 1402 O O . ARG A 1 182 ? -42.719 -24.953 -70.007 1.00 77.17 315 ARG A O 1
ATOM 1410 N N . ALA A 1 183 ? -41.092 -23.623 -69.189 1.00 70.09 316 ALA A N 1
ATOM 1411 C CA . ALA A 1 183 ? -41.993 -22.936 -68.279 1.00 78.70 316 ALA A CA 1
ATOM 1412 C C . ALA A 1 183 ? -42.826 -21.905 -69.036 1.00 84.52 316 ALA A C 1
ATOM 1413 O O . ALA A 1 183 ? -42.443 -21.417 -70.104 1.00 79.06 316 ALA A O 1
ATOM 1415 N N . GLY A 1 184 ? -43.989 -21.581 -68.470 1.00 81.05 317 GLY A N 1
ATOM 1416 C CA . GLY A 1 184 ? -44.852 -20.570 -69.063 1.00 85.28 317 GLY A CA 1
ATOM 1417 C C . GLY A 1 184 ? -44.300 -19.177 -68.822 1.00 84.65 317 GLY A C 1
ATOM 1418 O O . GLY A 1 184 ? -43.961 -18.818 -67.690 1.00 88.52 317 GLY A O 1
ATOM 1419 N N . GLU A 1 185 ? -44.230 -18.377 -69.889 1.00 94.25 318 GLU A N 1
ATOM 1420 C CA . GLU A 1 185 ? -43.544 -17.089 -69.810 1.00 98.64 318 GLU A CA 1
ATOM 1421 C C . GLU A 1 185 ? -44.363 -16.049 -69.053 1.00 102.95 318 GLU A C 1
ATOM 1422 O O . GLU A 1 185 ? -43.803 -15.241 -68.302 1.00 105.21 318 GLU A O 1
ATOM 1428 N N . THR A 1 186 ? -45.687 -16.052 -69.234 1.00 105.15 319 THR A N 1
ATOM 1429 C CA . THR A 1 186 ? -46.517 -14.923 -68.823 1.00 119.73 319 THR A CA 1
ATOM 1430 C C . THR A 1 186 ? -46.541 -14.694 -67.316 1.00 124.98 319 THR A C 1
ATOM 1431 O O . THR A 1 186 ? -47.025 -13.643 -66.881 1.00 126.34 319 THR A O 1
ATOM 1435 N N . MET A 1 187 ? -46.044 -15.631 -66.512 1.00 123.33 320 MET A N 1
ATOM 1436 C CA . MET A 1 187 ? -45.940 -15.430 -65.073 1.00 125.75 320 MET A CA 1
ATOM 1437 C C . MET A 1 187 ? -44.535 -15.028 -64.639 1.00 118.27 320 MET A C 1
ATOM 1438 O O . MET A 1 187 ? -44.261 -14.962 -63.436 1.00 112.36 320 MET A O 1
ATOM 1443 N N . TYR A 1 188 ? -43.642 -14.747 -65.591 1.00 121.08 321 TYR A N 1
ATOM 1444 C CA . TYR A 1 18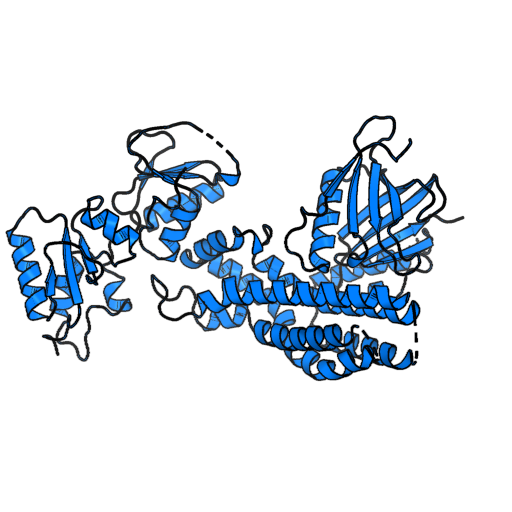8 ? -42.275 -14.366 -65.255 1.00 124.30 321 TYR A CA 1
ATOM 1445 C C . TYR A 1 188 ? -41.793 -13.185 -66.092 1.00 122.25 321 TYR A C 1
ATOM 1446 O O . TYR A 1 188 ? -40.581 -13.003 -66.245 1.00 115.95 321 TYR A O 1
ATOM 1455 N N . LEU A 1 189 ? -42.705 -12.372 -66.616 1.00 124.61 322 LEU A N 1
ATOM 1456 C CA . LEU A 1 189 ? -42.370 -11.366 -67.614 1.00 132.06 322 LEU A CA 1
ATOM 1457 C C . LEU A 1 189 ? -41.849 -10.088 -66.959 1.00 141.60 322 LEU A C 1
ATOM 1458 O O . LEU A 1 189 ? -41.598 -10.025 -65.752 1.00 147.56 322 LEU A O 1
ATOM 1463 N N . TYR A 1 190 ? -41.678 -9.056 -67.782 1.00 145.77 323 TYR A N 1
ATOM 1464 C CA . TYR A 1 190 ? -41.283 -7.713 -67.357 1.00 146.35 323 TYR A CA 1
ATOM 1465 C C . TYR A 1 190 ? -39.897 -7.695 -66.723 1.00 140.00 323 TYR A C 1
ATOM 1466 O O . TYR A 1 190 ? -38.903 -7.425 -67.400 1.00 139.77 323 TYR A O 1
ATOM 1475 N N . SER A 1 287 ? -38.779 -8.227 -12.092 1.00 170.28 420 SER A N 1
ATOM 1476 C CA . SER A 1 287 ? -38.865 -8.833 -13.415 1.00 161.72 420 SER A CA 1
ATOM 1477 C C . SER A 1 287 ? -37.652 -8.459 -14.262 1.00 158.52 420 SER A C 1
ATOM 1478 O O . SER A 1 287 ? -37.793 -7.937 -15.368 1.00 164.45 420 SER A O 1
ATOM 1481 N N . ALA A 1 288 ? -36.460 -8.725 -13.730 1.00 152.00 421 ALA A N 1
ATOM 1482 C CA . ALA A 1 288 ? -35.222 -8.467 -14.456 1.00 148.94 421 ALA A CA 1
ATOM 1483 C C . ALA A 1 288 ? -34.762 -9.695 -15.234 1.00 140.73 421 ALA A C 1
ATOM 1484 O O . ALA A 1 288 ? -34.407 -9.589 -16.411 1.00 134.28 421 ALA A O 1
ATOM 1486 N N . ARG A 1 289 ? -34.757 -10.866 -14.590 1.00 147.16 422 ARG A N 1
ATOM 1487 C CA . ARG A 1 289 ? -34.522 -12.108 -15.316 1.00 137.96 422 ARG A CA 1
ATOM 1488 C C . ARG A 1 289 ? -35.705 -12.486 -16.196 1.00 140.81 422 ARG A C 1
ATOM 1489 O O . ARG A 1 289 ? -35.557 -13.347 -17.070 1.00 141.35 422 ARG A O 1
ATOM 1497 N N . TRP A 1 290 ? -36.868 -11.868 -15.978 1.00 144.53 423 TRP A N 1
ATOM 1498 C CA . TRP A 1 290 ? -38.011 -12.065 -16.862 1.00 142.46 423 TRP A CA 1
ATOM 1499 C C . TRP A 1 290 ? -37.737 -11.520 -18.259 1.00 131.60 423 TRP A C 1
ATOM 1500 O O . TRP A 1 290 ? -38.253 -12.058 -19.244 1.00 124.61 423 TRP A O 1
ATOM 1511 N N . GLN A 1 291 ? -36.925 -10.463 -18.365 1.00 135.28 424 GLN A N 1
ATOM 1512 C CA . GLN A 1 291 ? -36.548 -9.943 -19.676 1.00 132.93 424 GLN A CA 1
ATOM 1513 C C . GLN A 1 291 ? -35.688 -10.940 -20.443 1.00 124.73 424 GLN A C 1
ATOM 1514 O O . GLN A 1 291 ? -35.787 -11.037 -21.672 1.00 125.91 424 GLN A O 1
ATOM 1520 N N . VAL A 1 292 ? -34.832 -11.684 -19.738 1.00 124.20 425 VAL A N 1
ATOM 1521 C CA . VAL A 1 292 ? -34.025 -12.712 -20.385 1.00 124.93 425 VAL A CA 1
ATOM 1522 C C . VAL A 1 292 ? -34.887 -13.869 -20.875 1.00 126.76 425 VAL A C 1
ATOM 1523 O O . VAL A 1 292 ? -34.516 -14.557 -21.834 1.00 125.25 425 VAL A O 1
ATOM 1527 N N . ALA A 1 293 ? -36.047 -14.089 -20.253 1.00 123.04 426 ALA A N 1
ATOM 1528 C CA . ALA A 1 293 ? -36.883 -15.232 -20.606 1.00 119.98 426 ALA A CA 1
ATOM 1529 C C . ALA A 1 293 ? -37.528 -15.049 -21.975 1.00 120.61 426 ALA A C 1
ATOM 1530 O O . ALA A 1 293 ? -37.367 -15.891 -22.868 1.00 117.64 426 ALA A O 1
ATOM 1532 N N . LYS A 1 294 ? -38.276 -13.955 -22.160 1.00 124.39 427 LYS A N 1
ATOM 1533 C CA . LYS A 1 294 ? -38.913 -13.711 -23.451 1.00 129.47 427 LYS A CA 1
ATOM 1534 C C . LYS A 1 294 ? -37.878 -13.566 -24.558 1.00 119.25 427 LYS A C 1
ATOM 1535 O O . LYS A 1 294 ? -38.169 -13.853 -25.725 1.00 113.12 427 LYS A O 1
ATOM 1541 N N . GLU A 1 295 ? -36.668 -13.127 -24.209 1.00 113.16 428 GLU A N 1
ATOM 1542 C CA . GLU A 1 295 ? -35.569 -13.117 -25.165 1.00 112.07 428 GLU A CA 1
ATOM 1543 C C . GLU A 1 295 ? -35.226 -14.532 -25.615 1.00 115.15 428 GLU A C 1
ATOM 1544 O O . GLU A 1 295 ? -35.039 -14.786 -26.811 1.00 114.53 428 GLU A O 1
ATOM 1550 N N . LEU A 1 296 ? -35.150 -15.471 -24.667 1.00 109.63 429 LEU A N 1
ATOM 1551 C CA . LEU A 1 296 ? -34.899 -16.865 -25.015 1.00 104.47 429 LEU A CA 1
ATOM 1552 C C . LEU A 1 296 ? -36.086 -17.477 -25.749 1.00 113.77 429 LEU A C 1
ATOM 1553 O O . LEU A 1 296 ? -35.909 -18.390 -26.565 1.00 115.06 429 LEU A O 1
ATOM 1558 N N . TYR A 1 297 ? -37.298 -16.992 -25.470 1.00 110.39 430 TYR A N 1
ATOM 1559 C CA . TYR A 1 297 ? -38.477 -17.432 -26.209 1.00 106.30 430 TYR A CA 1
ATOM 1560 C C . TYR A 1 297 ? -38.389 -17.020 -27.671 1.00 109.91 430 TYR A C 1
ATOM 1561 O O . TYR A 1 297 ? -38.504 -17.851 -28.579 1.00 108.92 430 TYR A O 1
ATOM 1570 N N . GLN A 1 298 ? -38.180 -15.724 -27.909 1.00 107.90 431 GLN A N 1
ATOM 1571 C CA . GLN A 1 298 ? -38.224 -15.184 -29.261 1.00 103.09 431 GLN A CA 1
ATOM 1572 C C . GLN A 1 298 ? -37.167 -15.812 -30.162 1.00 94.09 431 GLN A C 1
ATOM 1573 O O . GLN A 1 298 ? -37.425 -16.048 -31.348 1.00 95.85 431 GLN A O 1
ATOM 1579 N N . THR A 1 299 ? -35.986 -16.113 -29.625 1.00 88.80 432 THR A N 1
ATOM 1580 C CA . THR A 1 299 ? -34.969 -16.762 -30.444 1.00 94.20 432 THR A CA 1
ATOM 1581 C C . THR A 1 299 ? -35.279 -18.234 -30.688 1.00 91.76 432 THR A C 1
ATOM 1582 O O . THR A 1 299 ? -34.909 -18.769 -31.738 1.00 87.15 432 THR A O 1
ATOM 1586 N N . GLU A 1 300 ? -35.948 -18.903 -29.743 1.00 99.16 433 GLU A N 1
ATOM 1587 C CA . GLU A 1 300 ? -36.337 -20.294 -29.961 1.00 96.75 433 GLU A CA 1
ATOM 1588 C C . GLU A 1 300 ? -37.445 -20.402 -31.001 1.00 101.87 433 GLU A C 1
ATOM 1589 O O . GLU A 1 300 ? -37.468 -21.349 -31.796 1.00 106.19 433 GLU A O 1
ATOM 1595 N N . SER A 1 301 ? -38.374 -19.442 -31.012 1.00 96.67 434 SER A N 1
ATOM 1596 C CA . SER A 1 301 ? -39.429 -19.452 -32.019 1.00 101.45 434 SER A CA 1
ATOM 1597 C C . SER A 1 301 ? -38.888 -19.055 -33.387 1.00 97.12 434 SER A C 1
ATOM 1598 O O . SER A 1 301 ? -39.287 -19.626 -34.407 1.00 101.32 434 SER A O 1
ATOM 1601 N N . ASN A 1 302 ? -37.984 -18.076 -33.434 1.00 96.38 435 ASN A N 1
ATOM 1602 C CA . ASN A 1 302 ? -37.325 -17.764 -34.697 1.00 91.20 435 ASN A CA 1
ATOM 1603 C C . ASN A 1 302 ? -36.458 -18.921 -35.166 1.00 90.25 435 ASN A C 1
ATOM 1604 O O . ASN A 1 302 ? -36.262 -19.103 -36.374 1.00 90.62 435 ASN A O 1
ATOM 1609 N N . TYR A 1 303 ? -35.942 -19.717 -34.229 1.00 76.40 436 TYR A N 1
ATOM 1610 C CA . TYR A 1 303 ? -35.093 -20.839 -34.604 1.00 77.09 436 TYR A CA 1
ATOM 1611 C C . TYR A 1 303 ? -35.906 -21.953 -35.246 1.00 84.42 436 TYR A C 1
ATOM 1612 O O . TYR A 1 303 ? -35.445 -22.592 -36.198 1.00 93.12 436 TYR A O 1
ATOM 1621 N N . VAL A 1 304 ? -37.117 -22.204 -34.748 1.00 88.90 437 VAL A N 1
ATOM 1622 C CA . VAL A 1 304 ? -37.921 -23.253 -35.362 1.00 92.78 437 VAL A CA 1
ATOM 1623 C C . VAL A 1 304 ? -38.483 -22.790 -36.703 1.00 89.42 437 VAL A C 1
ATOM 1624 O O . VAL A 1 304 ? -38.626 -23.600 -37.626 1.00 84.50 437 VAL A O 1
ATOM 1628 N N . ASN A 1 305 ? -38.786 -21.494 -36.845 1.00 87.42 438 ASN A N 1
ATOM 1629 C CA . ASN A 1 305 ? -39.216 -20.976 -38.142 1.00 88.86 438 ASN A CA 1
ATOM 1630 C C . ASN A 1 305 ? -38.120 -21.146 -39.187 1.00 88.97 438 ASN A C 1
ATOM 1631 O O . ASN A 1 305 ? -38.399 -21.498 -40.340 1.00 84.14 438 ASN A O 1
ATOM 1636 N N . ILE A 1 306 ? -36.865 -20.902 -38.800 1.00 86.51 439 ILE A N 1
ATOM 1637 C CA . ILE A 1 306 ? -35.747 -21.130 -39.712 1.00 80.58 439 ILE A CA 1
ATOM 1638 C C . ILE A 1 306 ? -35.627 -22.613 -40.042 1.00 84.03 439 ILE A C 1
ATOM 1639 O O . ILE A 1 306 ? -35.445 -22.993 -41.206 1.00 82.80 439 ILE A O 1
ATOM 1644 N N . LEU A 1 307 ? -35.738 -23.475 -39.028 1.00 81.70 440 LEU A N 1
ATOM 1645 C CA . LEU A 1 307 ? -35.764 -24.913 -39.282 1.00 86.70 440 LEU A CA 1
ATOM 1646 C C . LEU A 1 307 ? -36.950 -25.298 -40.158 1.00 90.09 440 LEU A C 1
ATOM 1647 O O . LEU A 1 307 ? -36.807 -26.089 -41.098 1.00 84.05 440 LEU A O 1
ATOM 1652 N N . ALA A 1 308 ? -38.133 -24.750 -39.864 1.00 86.89 441 ALA A N 1
ATOM 1653 C CA . ALA A 1 308 ? -39.302 -25.021 -40.694 1.00 79.50 441 ALA A CA 1
ATOM 1654 C C . ALA A 1 308 ? -39.067 -24.587 -42.137 1.00 83.78 441 ALA A C 1
ATOM 1655 O O . ALA A 1 308 ? -39.533 -25.243 -43.076 1.00 85.17 441 ALA A O 1
ATOM 1657 N N . THR A 1 309 ? -38.342 -23.481 -42.329 1.00 75.78 442 THR A N 1
ATOM 1658 C CA . THR A 1 309 ? -38.010 -23.029 -43.676 1.00 80.14 442 THR A CA 1
ATOM 1659 C C . THR A 1 309 ? -37.131 -24.046 -44.397 1.00 80.91 442 THR A C 1
ATOM 1660 O O . THR A 1 309 ? -37.348 -24.338 -45.580 1.00 77.62 442 THR A O 1
ATOM 1664 N N . ILE A 1 310 ? -36.134 -24.595 -43.700 1.00 73.01 443 ILE A N 1
ATOM 1665 C CA . ILE A 1 310 ? -35.249 -25.589 -44.303 1.00 72.22 443 ILE A CA 1
ATOM 1666 C C . ILE A 1 310 ? -36.043 -26.817 -44.725 1.00 80.46 443 ILE A C 1
ATOM 1667 O O . ILE A 1 310 ? -35.893 -27.326 -45.843 1.00 70.69 443 ILE A O 1
ATOM 1672 N N . ILE A 1 311 ? -36.910 -27.300 -43.835 1.00 80.92 444 ILE A N 1
ATOM 1673 C CA . ILE A 1 311 ? -37.636 -28.539 -44.086 1.00 80.27 444 ILE A CA 1
ATOM 1674 C C . ILE A 1 311 ? -38.651 -28.358 -45.209 1.00 81.65 444 ILE A C 1
ATOM 1675 O O . ILE A 1 311 ? -38.788 -29.224 -46.083 1.00 100.39 444 ILE A O 1
ATOM 1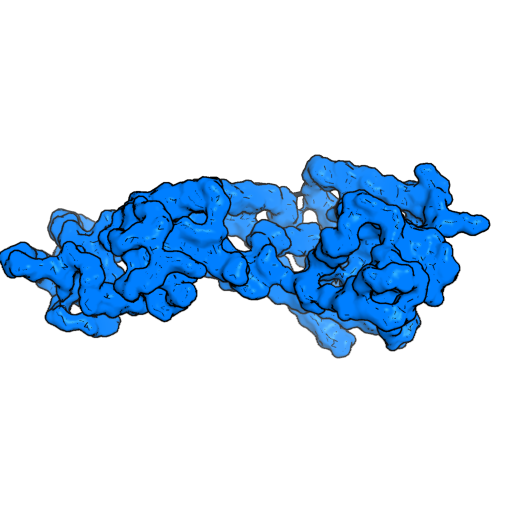680 N N . GLN A 1 312 ? -39.371 -27.236 -45.217 1.00 67.25 445 GLN A N 1
ATOM 1681 C CA . GLN A 1 312 ? -40.498 -27.100 -46.131 1.00 69.43 445 GLN A CA 1
ATOM 1682 C C . GLN A 1 312 ? -40.139 -26.460 -47.464 1.00 81.80 445 GLN A C 1
ATOM 1683 O O . GLN A 1 312 ? -40.854 -26.688 -48.447 1.00 99.71 445 GLN A O 1
ATOM 1689 N N . LEU A 1 313 ? -39.060 -25.681 -47.539 1.00 72.43 446 LEU A N 1
ATOM 1690 C CA . LEU A 1 313 ? -38.635 -25.125 -48.817 1.00 70.61 446 LEU A CA 1
ATOM 1691 C C . LEU A 1 313 ? -37.523 -25.923 -49.482 1.00 75.81 446 LEU A C 1
ATOM 1692 O O . LEU A 1 313 ? -37.154 -25.607 -50.617 1.00 94.32 446 LEU A O 1
ATOM 1697 N N . PHE A 1 314 ? -36.984 -26.942 -48.816 1.00 72.01 447 PHE A N 1
ATOM 1698 C CA . PHE A 1 314 ? -35.884 -27.704 -49.394 1.00 73.28 447 PHE A CA 1
ATOM 1699 C C . PHE A 1 314 ? -36.093 -29.206 -49.249 1.00 82.20 447 PHE A C 1
ATOM 1700 O O . PHE A 1 314 ? -36.206 -29.915 -50.253 1.00 97.39 447 PHE A O 1
ATOM 1708 N N . GLN A 1 315 ? -36.149 -29.703 -48.012 1.00 75.83 448 GLN A N 1
ATOM 1709 C CA . GLN A 1 315 ? -36.173 -31.147 -47.794 1.00 75.53 448 GLN A CA 1
ATOM 1710 C C . GLN A 1 315 ? -37.452 -31.772 -48.341 1.00 84.97 448 GLN A C 1
ATOM 1711 O O . GLN A 1 315 ? -37.405 -32.682 -49.176 1.00 87.22 448 GLN A O 1
ATOM 1717 N N . VAL A 1 316 ? -38.608 -31.303 -47.867 1.00 75.74 449 VAL A N 1
ATOM 1718 C CA . VAL A 1 316 ? -39.878 -31.870 -48.322 1.00 71.83 449 VAL A CA 1
ATOM 1719 C C . VAL A 1 316 ? -40.029 -31.804 -49.838 1.00 73.08 449 VAL A C 1
ATOM 1720 O O . VAL A 1 316 ? -40.408 -32.821 -50.440 1.00 79.15 449 VAL A O 1
ATOM 1724 N N . PRO A 1 317 ? -39.753 -30.681 -50.513 1.00 81.99 450 PRO A N 1
ATOM 1725 C CA . PRO A 1 317 ? -39.886 -30.686 -51.981 1.00 75.06 450 PRO A CA 1
ATOM 1726 C C . PRO A 1 317 ? -38.973 -31.682 -52.677 1.00 81.67 450 PRO A C 1
ATOM 1727 O O . PRO A 1 317 ? -39.339 -32.199 -53.740 1.00 73.92 450 PRO A O 1
ATOM 1731 N N . LEU A 1 318 ? -37.796 -31.971 -52.120 1.00 80.17 451 LEU A N 1
ATOM 1732 C CA . LEU A 1 318 ? -36.926 -32.980 -52.713 1.00 77.21 451 LEU A CA 1
ATOM 1733 C C . LEU A 1 318 ? -37.391 -34.398 -52.414 1.00 77.42 451 LEU A C 1
ATOM 1734 O O . LEU A 1 318 ? -36.979 -35.332 -53.112 1.00 76.21 451 LEU A O 1
ATOM 1739 N N . GLU A 1 319 ? -38.232 -34.576 -51.396 1.00 81.44 452 GLU A N 1
ATOM 1740 C CA . GLU A 1 319 ? -38.753 -35.883 -51.025 1.00 80.08 452 GLU A CA 1
ATOM 1741 C C . GLU A 1 319 ? -40.128 -36.161 -51.613 1.00 80.12 452 GLU A C 1
ATOM 1742 O O . GLU A 1 319 ? -40.596 -37.302 -51.536 1.00 88.64 452 GLU A O 1
ATOM 1748 N N . GLU A 1 320 ? -40.782 -35.156 -52.189 1.00 71.65 453 GLU A N 1
ATOM 1749 C CA . GLU A 1 320 ? -42.117 -35.344 -52.735 1.00 70.26 453 GLU A CA 1
ATOM 1750 C C . GLU A 1 320 ? -42.104 -36.383 -53.844 1.00 75.94 453 GLU A C 1
ATOM 1751 O O . GLU A 1 320 ? -41.166 -36.455 -54.641 1.00 82.30 453 GLU A O 1
ATOM 1757 N N . GLU A 1 321 ? -43.148 -37.201 -53.881 1.00 89.16 454 GLU A N 1
ATOM 1758 C CA . GLU A 1 321 ? -43.376 -38.034 -55.049 1.00 87.04 454 GLU A CA 1
ATOM 1759 C C . GLU A 1 321 ? -43.913 -37.161 -56.181 1.00 77.79 454 GLU A C 1
ATOM 1760 O O . GLU A 1 321 ? -44.387 -36.045 -55.962 1.00 77.79 454 GLU A O 1
ATOM 1766 N N . GLY A 1 322 ? -43.819 -37.664 -57.407 1.00 85.75 455 GLY A N 1
ATOM 1767 C CA . GLY A 1 322 ? -44.430 -36.960 -58.524 1.00 75.94 455 GLY A CA 1
ATOM 1768 C C . GLY A 1 322 ? -43.886 -35.574 -58.793 1.00 81.77 455 GLY A C 1
ATOM 1769 O O . GLY A 1 322 ? -44.659 -34.642 -59.053 1.00 78.58 455 GLY A O 1
ATOM 1770 N N . GLN A 1 323 ? -42.570 -35.403 -58.704 1.00 83.02 456 GLN A N 1
ATOM 1771 C CA . GLN A 1 323 ? -41.924 -34.164 -59.133 1.00 78.84 456 GLN A CA 1
ATOM 1772 C C . GLN A 1 323 ? -41.849 -34.100 -60.649 1.00 87.14 456 GLN A C 1
ATOM 1773 O O . GLN A 1 323 ? -41.544 -35.096 -61.311 1.00 92.58 456 GLN A O 1
ATOM 1779 N N . ARG A 1 324 ? -42.127 -32.914 -61.191 1.00 87.15 457 ARG A N 1
ATOM 1780 C CA . ARG A 1 324 ? -42.003 -32.681 -62.625 1.00 77.33 457 ARG A CA 1
ATOM 1781 C C . ARG A 1 324 ? -40.566 -32.931 -63.033 1.00 85.87 457 ARG A C 1
ATOM 1782 O O . ARG A 1 324 ? -39.634 -32.397 -62.425 1.00 99.12 457 ARG A O 1
ATOM 1790 N N . GLY A 1 325 ? -40.398 -33.764 -64.054 1.00 88.95 458 GLY A N 1
ATOM 1791 C CA . GLY A 1 325 ? -39.114 -34.177 -64.553 1.00 85.09 458 GLY A CA 1
ATOM 1792 C C . GLY A 1 325 ? -38.445 -35.255 -63.737 1.00 86.80 458 GLY A C 1
ATOM 1793 O O . GLY A 1 325 ? -37.265 -35.528 -63.964 1.00 87.58 458 GLY A O 1
ATOM 1794 N N . GLY A 1 326 ? -39.148 -35.868 -62.784 1.00 79.99 459 GLY A N 1
ATOM 1795 C CA . GLY A 1 326 ? -38.566 -36.904 -61.975 1.00 78.46 459 GLY A CA 1
ATOM 1796 C C . GLY A 1 326 ? -37.861 -36.370 -60.740 1.00 84.62 459 GLY A C 1
ATOM 1797 O O . GLY A 1 326 ? -37.823 -35.163 -60.496 1.00 83.90 459 GLY A O 1
ATOM 1798 N N . PRO A 1 327 ? -37.301 -37.265 -59.924 1.00 93.96 460 PRO A N 1
ATOM 1799 C CA . PRO A 1 327 ? -36.672 -36.815 -58.668 1.00 83.98 460 PRO A CA 1
ATOM 1800 C C . PRO A 1 327 ? -35.406 -36.038 -58.979 1.00 82.55 460 PRO A C 1
ATOM 1801 O O . PRO A 1 327 ? -34.633 -36.403 -59.866 1.00 88.37 460 PRO A O 1
ATOM 1805 N N . ILE A 1 328 ? -35.210 -34.939 -58.258 1.00 91.63 461 ILE A N 1
ATOM 1806 C CA . ILE A 1 328 ? -34.022 -34.115 -58.457 1.00 86.52 461 ILE A CA 1
ATOM 1807 C C . ILE A 1 328 ? -32.801 -34.793 -57.851 1.00 91.21 461 ILE A C 1
ATOM 1808 O O . ILE A 1 328 ? -31.729 -34.848 -58.468 1.00 102.46 461 ILE A O 1
ATOM 1813 N N . LEU A 1 329 ? -32.952 -35.354 -56.659 1.00 86.25 462 LEU A N 1
ATOM 1814 C CA . LEU A 1 329 ? -31.828 -35.924 -55.937 1.00 87.76 462 LEU A CA 1
ATOM 1815 C C . LEU A 1 329 ? -32.123 -37.356 -55.518 1.00 103.87 462 LEU A C 1
ATOM 1816 O O . LEU A 1 329 ? -33.265 -37.715 -55.221 1.00 114.09 462 LEU A O 1
ATOM 1821 N N . ALA A 1 330 ? -31.073 -38.173 -55.509 1.00 100.56 463 ALA A N 1
ATOM 1822 C CA . ALA A 1 330 ? -31.190 -39.541 -55.037 1.00 100.64 463 ALA A CA 1
ATOM 1823 C C . ALA A 1 330 ? -31.533 -39.546 -53.549 1.00 95.77 463 ALA A C 1
ATOM 1824 O O . ALA A 1 330 ? -31.220 -38.591 -52.832 1.00 86.89 463 ALA A O 1
ATOM 1826 N N . PRO A 1 331 ? -32.187 -40.603 -53.059 1.00 101.48 464 PRO A N 1
ATOM 1827 C CA . PRO A 1 331 ? -32.565 -40.623 -51.637 1.00 97.97 464 PRO A CA 1
ATOM 1828 C C . PRO A 1 331 ? -31.377 -40.584 -50.698 1.00 97.23 464 PRO A C 1
ATOM 1829 O O . PRO A 1 331 ? -31.478 -39.993 -49.616 1.00 96.08 464 PRO A O 1
ATOM 1833 N N . GLU A 1 332 ? -30.253 -41.195 -51.078 1.00 99.43 465 GLU A N 1
ATOM 1834 C CA . GLU A 1 332 ? -29.069 -41.186 -50.225 1.00 107.05 465 GLU A CA 1
ATOM 1835 C C . GLU A 1 332 ? -28.538 -39.771 -50.042 1.00 108.90 465 GLU A C 1
ATOM 1836 O O . GLU A 1 332 ? -28.237 -39.345 -48.921 1.00 113.00 465 GLU A O 1
ATOM 1842 N N . GLU A 1 333 ? -28.408 -39.030 -51.142 1.00 96.04 466 GLU A N 1
ATOM 1843 C CA . GLU A 1 333 ? -27.826 -37.698 -51.084 1.00 98.32 466 GLU A CA 1
ATOM 1844 C C . GLU A 1 333 ? -28.775 -36.667 -50.491 1.00 99.51 466 GLU A C 1
ATOM 1845 O O . GLU A 1 333 ? -28.355 -35.531 -50.251 1.00 107.92 466 GLU A O 1
ATOM 1851 N N . ILE A 1 334 ? -30.034 -37.031 -50.249 1.00 101.82 467 ILE A N 1
ATOM 1852 C CA . ILE A 1 334 ? -30.917 -36.172 -49.468 1.00 95.23 467 ILE A CA 1
ATOM 1853 C C . ILE A 1 334 ? -30.698 -36.404 -47.979 1.00 90.82 467 ILE A C 1
ATOM 1854 O O . ILE A 1 334 ? -30.699 -35.458 -47.184 1.00 88.99 467 ILE A O 1
ATOM 1859 N N . LYS A 1 335 ? -30.505 -37.665 -47.584 1.00 91.07 468 LYS A N 1
ATOM 1860 C CA . LYS A 1 335 ? -30.255 -37.987 -46.183 1.00 100.79 468 LYS A CA 1
ATOM 1861 C C . LYS A 1 335 ? -28.936 -37.388 -45.704 1.00 103.78 468 LYS A C 1
ATOM 1862 O O . LYS A 1 335 ? -28.852 -36.871 -44.584 1.00 105.74 468 LYS A O 1
ATOM 1868 N N . THR A 1 336 ? -27.898 -37.450 -46.540 1.00 99.51 469 THR A N 1
ATOM 1869 C CA . THR A 1 336 ? -26.609 -36.871 -46.178 1.00 97.46 469 THR A CA 1
ATOM 1870 C C . THR A 1 336 ? -26.728 -35.380 -45.894 1.00 106.48 469 THR A C 1
ATOM 1871 O O . THR A 1 336 ? -26.160 -34.876 -44.916 1.00 110.61 469 THR A O 1
ATOM 1875 N N . ILE A 1 337 ? -27.471 -34.658 -46.732 1.00 93.14 470 ILE A N 1
ATOM 1876 C CA . ILE A 1 337 ? -27.522 -33.205 -46.615 1.00 89.40 470 ILE A CA 1
ATOM 1877 C C . ILE A 1 337 ? -28.288 -32.790 -45.363 1.00 93.37 470 ILE A C 1
ATOM 1878 O O . ILE A 1 337 ? -27.799 -31.997 -44.551 1.00 98.07 470 ILE A O 1
ATOM 1883 N N . PHE A 1 338 ? -29.492 -33.323 -45.181 1.00 99.66 471 PHE A N 1
ATOM 1884 C CA . PHE A 1 338 ? -30.365 -32.829 -44.123 1.00 103.36 471 PHE A CA 1
ATOM 1885 C C . PHE A 1 338 ? -30.275 -33.657 -42.848 1.00 115.18 471 PHE A C 1
ATOM 1886 O O . PHE A 1 338 ? -30.183 -33.089 -41.753 1.00 118.68 471 PHE A O 1
ATOM 1894 N N . GLY A 1 339 ? -30.300 -34.978 -42.962 1.00 115.44 472 GLY A N 1
ATOM 1895 C CA . GLY A 1 339 ? -30.008 -35.806 -41.804 1.00 113.81 472 GLY A CA 1
ATOM 1896 C C . GLY A 1 339 ? -31.114 -35.697 -40.771 1.00 109.11 472 GLY A C 1
ATOM 1897 O O . GLY A 1 339 ? -32.281 -36.016 -41.034 1.00 106.52 472 GLY A O 1
ATOM 1898 N N . SER A 1 340 ? -30.750 -35.233 -39.575 1.00 97.06 473 SER A N 1
ATOM 1899 C CA . SER A 1 340 ? -31.650 -35.192 -38.429 1.00 107.86 473 SER A CA 1
ATOM 1900 C C . SER A 1 340 ? -32.188 -33.792 -38.157 1.00 95.80 473 SER A C 1
ATOM 1901 O O . SER A 1 340 ? -32.502 -33.457 -37.008 1.00 96.48 473 SER A O 1
ATOM 1904 N N . ILE A 1 341 ? -32.300 -32.961 -39.194 1.00 89.49 474 ILE A N 1
ATOM 1905 C CA . ILE A 1 341 ? -32.935 -31.653 -39.029 1.00 88.20 474 ILE A CA 1
ATOM 1906 C C . ILE A 1 341 ? -34.381 -31.775 -38.558 1.00 95.81 474 ILE A C 1
ATOM 1907 O O . ILE A 1 341 ? -34.753 -31.082 -37.597 1.00 99.41 474 ILE A O 1
ATOM 1912 N N . PRO A 1 342 ? -35.238 -32.614 -39.164 1.00 96.97 475 PRO A N 1
ATOM 1913 C CA . PRO A 1 342 ? -36.613 -32.706 -38.646 1.00 93.51 475 PRO A CA 1
ATOM 1914 C C . PRO A 1 342 ? -36.651 -33.126 -37.192 1.00 98.32 475 PRO A C 1
ATOM 1915 O O . PRO A 1 342 ? -37.474 -32.618 -36.422 1.00 108.33 475 PRO A O 1
ATOM 1919 N N . ASP A 1 343 ? -35.750 -34.027 -36.793 1.00 99.19 476 ASP A N 1
ATOM 1920 C CA . ASP A 1 343 ? -35.658 -34.422 -35.392 1.00 102.99 476 ASP A CA 1
ATOM 1921 C C . ASP A 1 343 ? -35.235 -33.250 -34.514 1.00 104.42 476 ASP A C 1
ATOM 1922 O O . ASP A 1 343 ? -35.781 -33.059 -33.421 1.00 109.45 476 ASP A O 1
ATOM 1927 N N . ILE A 1 344 ? -34.255 -32.461 -34.968 1.00 105.69 477 ILE A N 1
ATOM 1928 C CA . ILE A 1 344 ? -33.871 -31.251 -34.244 1.00 101.29 477 ILE A CA 1
ATOM 1929 C C . ILE A 1 344 ? -35.050 -30.293 -34.157 1.00 94.85 477 ILE A C 1
ATOM 1930 O O . ILE A 1 344 ? -35.316 -29.700 -33.103 1.00 96.60 477 ILE A O 1
ATOM 1935 N N . PHE A 1 345 ? -35.769 -30.124 -35.269 1.00 81.66 478 PHE A N 1
ATOM 1936 C CA . PHE A 1 345 ? -36.996 -29.335 -35.262 1.00 92.94 478 PHE A CA 1
ATOM 1937 C C . PHE A 1 345 ? -37.997 -29.864 -34.243 1.00 95.15 478 PHE A C 1
ATOM 1938 O O . PHE A 1 345 ? -38.752 -29.084 -33.651 1.00 96.27 478 PHE A O 1
ATOM 1946 N N . ASP A 1 346 ? -38.018 -31.180 -34.024 1.00 92.37 479 ASP A N 1
ATOM 1947 C CA . ASP A 1 346 ? -38.990 -31.760 -33.103 1.00 101.21 479 ASP A CA 1
ATOM 1948 C C . ASP A 1 346 ? -38.677 -31.384 -31.661 1.00 101.35 479 ASP A C 1
ATOM 1949 O O . ASP A 1 346 ? -39.573 -30.997 -30.904 1.00 99.38 479 ASP A O 1
ATOM 1954 N N . VAL A 1 347 ? -37.408 -31.496 -31.262 1.00 108.38 480 VAL A N 1
ATOM 1955 C CA . VAL A 1 347 ? -37.039 -31.226 -29.875 1.00 107.88 480 VAL A CA 1
ATOM 1956 C C . VAL A 1 347 ? -37.232 -29.753 -29.543 1.00 108.15 480 VAL A C 1
ATOM 1957 O O . VAL A 1 347 ? -37.777 -29.407 -28.488 1.00 104.38 480 VAL A O 1
ATOM 1961 N N . HIS A 1 348 ? -36.797 -28.861 -30.435 1.00 113.53 481 HIS A N 1
ATOM 1962 C CA . HIS A 1 348 ? -36.828 -27.438 -30.117 1.00 107.91 481 HIS A CA 1
ATOM 1963 C C . HIS A 1 348 ? -38.245 -26.883 -30.105 1.00 110.81 481 HIS A C 1
ATOM 1964 O O . HIS A 1 348 ? -38.534 -25.962 -29.333 1.00 117.02 481 HIS A O 1
ATOM 1971 N N . THR A 1 349 ? -39.140 -27.415 -30.939 1.00 111.34 482 THR A N 1
ATOM 1972 C CA . THR A 1 349 ? -40.526 -26.965 -30.870 1.00 112.60 482 THR A CA 1
ATOM 1973 C C . THR A 1 349 ? -41.181 -27.418 -29.570 1.00 111.83 482 THR A C 1
ATOM 1974 O O . THR A 1 349 ? -42.107 -26.760 -29.084 1.00 116.49 482 THR A O 1
ATOM 1978 N N . LYS A 1 350 ? -40.703 -28.520 -28.984 1.00 110.12 483 LYS A N 1
ATOM 1979 C CA . LYS A 1 350 ? -41.087 -28.852 -27.616 1.00 117.26 483 LYS A CA 1
ATOM 1980 C C . LYS A 1 350 ? -40.534 -27.820 -26.644 1.00 114.16 483 LYS A C 1
ATOM 1981 O O . LYS A 1 350 ? -41.258 -27.310 -25.781 1.00 112.03 483 LYS A O 1
ATOM 1987 N N . ILE A 1 351 ? -39.243 -27.504 -26.777 1.00 109.64 484 ILE A N 1
ATOM 1988 C CA . ILE A 1 351 ? -38.613 -26.486 -25.940 1.00 110.98 484 ILE A CA 1
ATOM 1989 C C . ILE A 1 351 ? -39.336 -25.154 -26.083 1.00 111.71 484 ILE A C 1
ATOM 1990 O O . ILE A 1 351 ? -39.584 -24.455 -25.093 1.00 109.99 484 ILE A O 1
ATOM 1995 N N . LYS A 1 352 ? -39.687 -24.783 -27.316 1.00 110.00 485 LYS A N 1
ATOM 1996 C CA . LYS A 1 352 ? -40.410 -23.536 -27.540 1.00 111.25 485 LYS A CA 1
ATOM 1997 C C . LYS A 1 352 ? -41.798 -23.580 -26.913 1.00 119.06 485 LYS A C 1
ATOM 1998 O O . LYS A 1 352 ? -42.276 -22.571 -26.383 1.00 118.87 485 LYS A O 1
ATOM 2004 N N . ASP A 1 353 ? -42.459 -24.740 -26.965 1.00 123.78 486 ASP A N 1
ATOM 2005 C CA . ASP A 1 353 ? -43.809 -24.861 -26.421 1.00 118.75 486 ASP A CA 1
ATOM 2006 C C . ASP A 1 353 ? -43.814 -24.661 -24.911 1.00 124.03 486 ASP A C 1
ATOM 2007 O O . ASP A 1 353 ? -44.501 -23.775 -24.391 1.00 131.11 486 ASP A O 1
ATOM 2012 N N . ASP A 1 354 ? -43.055 -25.490 -24.187 1.00 123.31 487 ASP A N 1
ATOM 2013 C CA . ASP A 1 354 ? -43.009 -25.376 -22.731 1.00 126.67 487 ASP A CA 1
ATOM 2014 C C . ASP A 1 354 ? -42.578 -23.982 -22.304 1.00 128.25 487 ASP A C 1
ATOM 2015 O O . ASP A 1 354 ? -43.167 -23.392 -21.391 1.00 137.82 487 ASP A O 1
ATOM 2020 N N . LEU A 1 355 ? -41.550 -23.442 -22.959 1.00 125.47 488 LEU A N 1
ATOM 2021 C CA . LEU A 1 355 ? -41.075 -22.104 -22.631 1.00 126.26 488 LEU A CA 1
ATOM 2022 C C . LEU A 1 355 ? -42.177 -21.070 -22.822 1.00 127.49 488 LEU A C 1
ATOM 2023 O O . LEU A 1 355 ? -42.301 -20.129 -22.030 1.00 133.63 488 LEU A O 1
ATOM 2028 N N . GLU A 1 356 ? -42.992 -21.232 -23.864 1.00 128.43 489 GLU A N 1
ATOM 2029 C CA . GLU A 1 356 ? -44.033 -20.252 -24.147 1.00 135.81 489 GLU A CA 1
ATOM 2030 C C . GLU A 1 356 ? -45.091 -20.241 -23.051 1.00 142.64 489 GLU A C 1
ATOM 2031 O O . GLU A 1 356 ? -45.465 -19.176 -22.546 1.00 150.49 489 GLU A O 1
ATOM 2037 N N . ASP A 1 357 ? -45.581 -21.419 -22.659 1.00 144.79 490 ASP A N 1
ATOM 2038 C CA . ASP A 1 357 ? -46.606 -21.482 -21.623 1.00 152.46 490 ASP A CA 1
ATOM 2039 C C . ASP A 1 357 ? -46.059 -21.148 -20.243 1.00 153.56 490 ASP A C 1
ATOM 2040 O O . ASP A 1 357 ? -46.844 -20.892 -19.324 1.00 158.13 490 ASP A O 1
ATOM 2045 N N . LEU A 1 358 ? -44.736 -21.147 -20.074 1.00 150.16 491 LEU A N 1
ATOM 2046 C CA . LEU A 1 358 ? -44.156 -20.706 -18.813 1.00 151.12 491 LEU A CA 1
ATOM 2047 C C . LEU A 1 358 ? -44.273 -19.198 -18.632 1.00 154.52 491 LEU A C 1
ATOM 2048 O O . LEU A 1 358 ? -44.170 -18.711 -17.502 1.00 154.10 491 LEU A O 1
ATOM 2053 N N . ILE A 1 359 ? -44.494 -18.457 -19.713 1.00 154.02 492 ILE A N 1
ATOM 2054 C CA . ILE A 1 359 ? -44.682 -17.013 -19.639 1.00 151.78 492 ILE A CA 1
ATOM 2055 C C . ILE A 1 359 ? -46.163 -16.679 -19.488 1.00 155.58 492 ILE A C 1
ATOM 2056 O O . ILE A 1 359 ? -47.030 -17.441 -19.920 1.00 153.16 492 ILE A O 1
ATOM 2061 N N . SER A 1 367 ? -39.006 -24.365 -13.303 1.00 143.14 500 SER A N 1
ATOM 2062 C CA . SER A 1 367 ? -37.593 -24.016 -13.384 1.00 147.70 500 SER A CA 1
ATOM 2063 C C . SER A 1 367 ? -37.090 -24.202 -14.804 1.00 151.55 500 SER A C 1
ATOM 2064 O O . SER A 1 367 ? -37.255 -25.269 -15.396 1.00 154.47 500 SER A O 1
ATOM 2067 N N . ILE A 1 368 ? -36.469 -23.148 -15.335 1.00 150.69 501 ILE A N 1
ATOM 2068 C CA . ILE A 1 368 ? -35.995 -23.165 -16.715 1.00 140.48 501 ILE A CA 1
ATOM 2069 C C . ILE A 1 368 ? -34.949 -24.251 -16.910 1.00 143.41 501 ILE A C 1
ATOM 2070 O O . ILE A 1 368 ? -34.911 -24.918 -17.952 1.00 140.86 501 ILE A O 1
ATOM 2075 N N . GLY A 1 369 ? -34.078 -24.441 -15.916 1.00 142.38 502 GLY A N 1
ATOM 2076 C CA . GLY A 1 369 ? -33.083 -25.498 -16.008 1.00 141.13 502 GLY A CA 1
ATOM 2077 C C . GLY A 1 369 ? -33.706 -26.856 -16.255 1.00 143.57 502 GLY A C 1
ATOM 2078 O O . GLY A 1 369 ? -33.271 -27.602 -17.134 1.00 139.98 502 GLY A O 1
ATOM 2079 N N . ASP A 1 370 ? -34.759 -27.181 -15.497 1.00 148.48 503 ASP A N 1
ATOM 2080 C CA . ASP A 1 370 ? -35.452 -28.454 -15.678 1.00 147.72 503 ASP A CA 1
ATOM 2081 C C . ASP A 1 370 ? -35.961 -28.610 -17.106 1.00 134.54 503 ASP A C 1
ATOM 2082 O O . ASP A 1 370 ? -35.925 -29.713 -17.665 1.00 135.45 503 ASP A O 1
ATOM 2087 N N . ILE A 1 371 ? -36.440 -27.518 -17.709 1.00 133.84 504 ILE A N 1
ATOM 2088 C CA . ILE A 1 371 ? -36.881 -27.561 -19.103 1.00 135.63 504 ILE A CA 1
ATOM 2089 C C . ILE A 1 371 ? -35.757 -28.068 -19.997 1.00 128.66 504 ILE A C 1
ATOM 2090 O O . ILE A 1 371 ? -35.959 -28.942 -20.847 1.00 128.78 504 ILE A O 1
ATOM 2095 N N . PHE A 1 372 ? -34.551 -27.536 -19.807 1.00 126.35 505 PHE A N 1
ATOM 2096 C CA . PHE A 1 372 ? -33.408 -27.994 -20.585 1.00 119.52 505 PHE A CA 1
ATOM 2097 C C . PHE A 1 372 ? -32.833 -29.296 -20.042 1.00 131.97 505 PHE A C 1
ATOM 2098 O O . PHE A 1 372 ? -32.325 -30.112 -20.819 1.00 125.22 505 PHE A O 1
ATOM 2106 N N . LEU A 1 373 ? -32.907 -29.509 -18.724 1.00 145.09 506 LEU A N 1
ATOM 2107 C CA . LEU A 1 373 ? -32.439 -30.767 -18.149 1.00 145.76 506 LEU A CA 1
ATOM 2108 C C . LEU A 1 373 ? -33.196 -31.952 -18.734 1.00 141.89 506 LEU A C 1
ATOM 2109 O O . LEU A 1 373 ? -32.614 -33.020 -18.963 1.00 142.86 506 LEU A O 1
ATOM 2114 N N . LYS A 1 374 ? -34.493 -31.780 -18.991 1.00 142.25 507 LYS A N 1
ATOM 2115 C CA . LYS A 1 374 ? -35.287 -32.855 -19.576 1.00 136.38 507 LYS A CA 1
ATOM 2116 C C . LYS A 1 374 ? -34.807 -33.184 -20.983 1.00 138.18 507 LYS A C 1
ATOM 2117 O O . LYS A 1 374 ? -34.313 -34.287 -21.244 1.00 138.30 507 LYS A O 1
ATOM 2123 N N . TYR A 1 375 ? -34.931 -32.225 -21.903 1.00 141.05 508 TYR A N 1
ATOM 2124 C CA . TYR A 1 375 ? -34.617 -32.473 -23.304 1.00 133.08 508 TYR A CA 1
ATOM 2125 C C . TYR A 1 375 ? -33.131 -32.689 -23.551 1.00 119.54 508 TYR A C 1
ATOM 2126 O O . TYR A 1 375 ? -32.759 -33.050 -24.672 1.00 114.18 508 TYR A O 1
ATOM 2135 N N . SER A 1 376 ? -32.283 -32.484 -22.539 1.00 120.12 509 SER A N 1
ATOM 2136 C CA . SER A 1 376 ? -30.860 -32.769 -22.691 1.00 127.29 509 SER A CA 1
ATOM 2137 C C . SER A 1 376 ? -30.633 -34.205 -23.140 1.00 136.25 509 SER A C 1
ATOM 2138 O O . SER A 1 376 ? -29.711 -34.486 -23.915 1.00 134.78 509 SER A O 1
ATOM 2141 N N . LYS A 1 377 ? -31.469 -35.131 -22.665 1.00 142.31 510 LYS A N 1
ATOM 2142 C CA . LYS A 1 377 ? -31.396 -36.504 -23.151 1.00 142.91 510 LYS A CA 1
ATOM 2143 C C . LYS A 1 377 ? -31.727 -36.567 -24.637 1.00 141.80 510 LYS A C 1
ATOM 2144 O O . LYS A 1 377 ? -31.066 -37.279 -25.401 1.00 140.90 510 LYS A O 1
ATOM 2150 N N . ASP A 1 378 ? -32.744 -35.812 -25.064 1.00 143.39 511 ASP A N 1
ATOM 2151 C CA . ASP A 1 378 ? -33.046 -35.698 -26.487 1.00 135.21 511 ASP A CA 1
ATOM 2152 C C . ASP A 1 378 ? -31.963 -34.910 -27.216 1.00 125.09 511 ASP A C 1
ATOM 2153 O O . ASP A 1 378 ? -31.610 -35.236 -28.355 1.00 112.40 511 ASP A O 1
ATOM 2158 N N . LEU A 1 379 ? -31.421 -33.876 -26.564 1.00 133.70 512 LEU A N 1
ATOM 2159 C CA . LEU A 1 379 ? -30.472 -32.976 -27.217 1.00 125.69 512 LEU A CA 1
ATOM 2160 C C . LEU A 1 379 ? -29.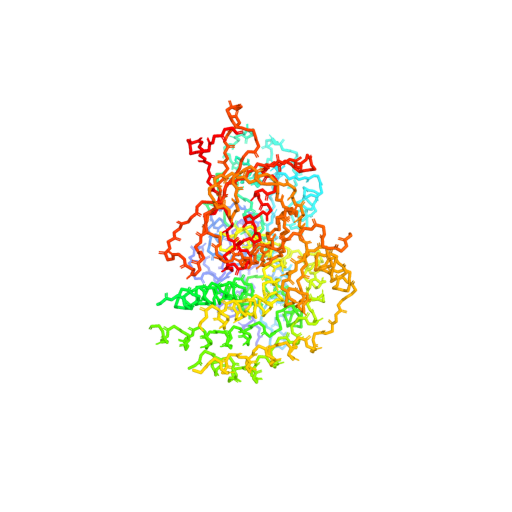253 -33.730 -27.737 1.00 124.04 512 LEU A C 1
ATOM 2161 O O . LEU A 1 379 ? -28.833 -33.539 -28.884 1.00 125.23 512 LEU A O 1
ATOM 2166 N N . VAL A 1 380 ? -28.670 -34.593 -26.901 1.00 121.35 513 VAL A N 1
ATOM 2167 C CA . VAL A 1 380 ? -27.464 -35.322 -27.283 1.00 123.69 513 VAL A CA 1
ATOM 2168 C C . VAL A 1 380 ? -27.717 -36.286 -28.438 1.00 126.01 513 VAL A C 1
ATOM 2169 O O . VAL A 1 380 ? -26.786 -36.620 -29.177 1.00 110.85 513 VAL A O 1
ATOM 2173 N N . LYS A 1 381 ? -28.960 -36.734 -28.627 1.00 133.05 514 LYS A N 1
ATOM 2174 C CA . LYS A 1 381 ? -29.247 -37.688 -29.694 1.00 124.74 514 LYS A CA 1
ATOM 2175 C C . LYS A 1 381 ? -29.145 -37.035 -31.069 1.00 114.31 514 LYS A C 1
ATOM 2176 O O . LYS A 1 381 ? -28.514 -37.579 -31.984 1.00 107.82 514 LYS A O 1
ATOM 2182 N N . THR A 1 382 ? -29.744 -35.856 -31.228 1.00 111.47 515 THR A N 1
ATOM 2183 C CA . THR A 1 382 ? -29.996 -35.300 -32.552 1.00 114.76 515 THR A CA 1
ATOM 2184 C C . THR A 1 382 ? -28.825 -34.498 -33.114 1.00 111.12 515 THR A C 1
ATOM 2185 O O . THR A 1 382 ? -28.579 -34.538 -34.324 1.00 109.99 515 THR A O 1
ATOM 2189 N N . TYR A 1 383 ? -28.097 -33.766 -32.273 1.00 105.49 516 TYR A N 1
ATOM 2190 C CA . TYR A 1 383 ? -27.169 -32.758 -32.782 1.00 105.62 516 TYR A CA 1
ATOM 2191 C C . TYR A 1 383 ? -25.852 -33.320 -33.322 1.00 107.03 516 TYR A C 1
ATOM 2192 O O . TYR A 1 383 ? -25.423 -32.893 -34.403 1.00 112.16 516 TYR A O 1
ATOM 2201 N N . PRO A 1 384 ? -25.166 -34.234 -32.632 1.00 106.50 517 PRO A N 1
ATOM 2202 C CA . PRO A 1 384 ? -23.867 -34.719 -33.144 1.00 109.73 517 PRO A CA 1
ATOM 2203 C C . PRO A 1 384 ? -23.961 -35.346 -34.528 1.00 118.71 517 PRO A C 1
ATOM 2204 O O . PRO A 1 384 ? -23.093 -35.069 -35.371 1.00 119.50 517 PRO A O 1
ATOM 2208 N N . PRO A 1 385 ? -24.963 -36.194 -34.826 1.00 116.63 518 PRO A N 1
ATOM 2209 C CA . PRO A 1 385 ? -24.997 -36.775 -36.181 1.00 112.43 518 PRO A CA 1
ATOM 2210 C C . PRO A 1 385 ? -25.090 -35.737 -37.285 1.00 110.76 518 PRO A C 1
ATOM 2211 O O . PRO A 1 385 ? -24.567 -35.968 -38.383 1.00 122.37 518 PRO A O 1
ATOM 2215 N N . PHE A 1 386 ? -25.728 -34.593 -37.031 1.00 92.55 519 PHE A N 1
ATOM 2216 C CA . PHE A 1 386 ? -25.792 -33.552 -38.050 1.00 91.78 519 PHE A CA 1
ATOM 2217 C C . PHE A 1 386 ? -24.544 -32.676 -38.037 1.00 103.29 519 PHE A C 1
ATOM 2218 O O . PHE A 1 386 ? -23.934 -32.438 -39.085 1.00 115.29 519 PHE A O 1
ATOM 2226 N N . VAL A 1 387 ? -24.158 -32.184 -36.858 1.00 105.75 520 VAL A N 1
ATOM 2227 C CA . VAL A 1 387 ? -23.069 -31.214 -36.768 1.00 101.72 520 VAL A CA 1
ATOM 2228 C C . VAL A 1 387 ? -21.760 -31.825 -37.253 1.00 105.91 520 VAL A C 1
ATOM 2229 O O . VAL A 1 387 ? -21.001 -31.196 -37.999 1.00 109.28 520 VAL A O 1
ATOM 2233 N N . ASN A 1 388 ? -21.474 -33.060 -36.837 1.00 102.19 521 ASN A N 1
ATOM 2234 C CA . ASN A 1 388 ? -20.187 -33.655 -37.178 1.00 108.79 521 ASN A CA 1
ATOM 2235 C C . ASN A 1 388 ? -20.062 -33.921 -38.671 1.00 113.18 521 ASN A C 1
ATOM 2236 O O . ASN A 1 388 ? -18.968 -33.788 -39.232 1.00 112.23 521 ASN A O 1
ATOM 2241 N N . PHE A 1 389 ? -21.156 -34.282 -39.332 1.00 113.83 522 PHE A N 1
ATOM 2242 C CA . PHE A 1 389 ? -21.147 -34.489 -40.772 1.00 115.47 522 PHE A CA 1
ATOM 2243 C C . PHE A 1 389 ? -21.528 -33.235 -41.546 1.00 104.66 522 PHE A C 1
ATOM 2244 O O . PHE A 1 389 ? -21.758 -33.319 -42.757 1.00 105.68 522 PHE A O 1
ATOM 2252 N N . PHE A 1 390 ? -21.592 -32.079 -40.877 1.00 94.18 523 PHE A N 1
ATOM 2253 C CA . PHE A 1 390 ? -21.985 -30.846 -41.550 1.00 94.91 523 PHE A CA 1
ATOM 2254 C C . PHE A 1 390 ? -21.062 -30.521 -42.714 1.00 97.70 523 PHE A C 1
ATOM 2255 O O . PHE A 1 390 ? -21.502 -29.939 -43.711 1.00 92.70 523 PHE A O 1
ATOM 2263 N N . GLU A 1 391 ? -19.782 -30.876 -42.604 1.00 101.25 524 GLU A N 1
ATOM 2264 C CA . GLU A 1 391 ? -18.859 -30.645 -43.709 1.00 108.61 524 GLU A CA 1
ATOM 2265 C C . GLU A 1 391 ? -19.273 -31.444 -44.937 1.00 110.64 524 GLU A C 1
ATOM 2266 O O . GLU A 1 391 ? -19.359 -30.899 -46.042 1.00 112.73 524 GLU A O 1
ATOM 2272 N N . MET A 1 392 ? -19.564 -32.737 -44.755 1.00 109.73 525 MET A N 1
ATOM 2273 C CA . MET A 1 392 ? -20.004 -33.569 -45.873 1.00 114.41 525 MET A CA 1
ATOM 2274 C C . MET A 1 392 ? -21.292 -33.033 -46.488 1.00 105.01 525 MET A C 1
ATOM 2275 O O . MET A 1 392 ? -21.473 -33.086 -47.711 1.00 98.78 525 MET A O 1
ATOM 2280 N N . SER A 1 393 ? -22.201 -32.522 -45.654 1.00 92.60 526 SER A N 1
ATOM 2281 C CA . SER A 1 393 ? -23.387 -31.846 -46.166 1.00 95.06 526 SER A CA 1
ATOM 2282 C C . SER A 1 393 ? -23.000 -30.720 -47.115 1.00 104.48 526 SER A C 1
ATOM 2283 O O . SER A 1 393 ? -23.522 -30.623 -48.232 1.00 103.36 526 SER A O 1
ATOM 2286 N N . LYS A 1 394 ? -22.073 -29.861 -46.683 1.00 92.81 527 LYS A N 1
ATOM 2287 C CA . LYS A 1 394 ? -21.639 -28.755 -47.528 1.00 92.97 527 LYS A CA 1
ATOM 2288 C C . LYS A 1 394 ? -20.969 -29.265 -48.798 1.00 94.70 527 LYS A C 1
ATOM 2289 O O . LYS A 1 394 ? -21.130 -28.672 -49.873 1.00 86.36 527 LYS A O 1
ATOM 2295 N N . GLU A 1 395 ? -20.224 -30.370 -48.698 1.00 98.52 528 GLU A N 1
ATOM 2296 C CA . GLU A 1 395 ? -19.611 -30.961 -49.885 1.00 110.98 528 GLU A CA 1
ATOM 2297 C C . GLU A 1 395 ? -20.675 -31.438 -50.865 1.00 102.60 528 GLU A C 1
ATOM 2298 O O . GLU A 1 395 ? -20.635 -31.107 -52.056 1.00 95.93 528 GLU A O 1
ATOM 2304 N N . THR A 1 396 ? -21.640 -32.220 -50.373 1.00 97.48 529 THR A N 1
ATOM 2305 C CA . THR A 1 396 ? -22.661 -32.793 -51.244 1.00 100.73 529 THR A CA 1
ATOM 2306 C C . THR A 1 396 ? -23.448 -31.705 -51.963 1.00 95.88 529 THR A C 1
ATOM 2307 O O . THR A 1 396 ? -23.689 -31.791 -53.174 1.00 88.68 529 THR A O 1
ATOM 2311 N N . ILE A 1 397 ? -23.853 -30.667 -51.229 1.00 95.34 530 ILE A N 1
ATOM 2312 C CA . ILE A 1 397 ? -24.621 -29.579 -51.829 1.00 94.29 530 ILE A CA 1
ATOM 2313 C C . ILE A 1 397 ? -23.840 -28.948 -52.974 1.00 102.19 530 ILE A C 1
ATOM 2314 O O . ILE A 1 397 ? -24.365 -28.757 -54.076 1.00 92.50 530 ILE A O 1
ATOM 2319 N N . ILE A 1 398 ? -22.566 -28.632 -52.732 1.00 107.60 531 ILE A N 1
ATOM 2320 C CA . ILE A 1 398 ? -21.742 -28.012 -53.764 1.00 98.77 531 ILE A CA 1
ATOM 2321 C C . ILE A 1 398 ? -21.493 -28.984 -54.909 1.00 96.47 531 ILE A C 1
ATOM 2322 O O . ILE A 1 398 ? -21.528 -28.601 -56.085 1.00 99.50 531 ILE A O 1
ATOM 2327 N N . LYS A 1 399 ? -21.237 -30.255 -54.588 1.00 94.73 532 LYS A N 1
ATOM 2328 C CA . LYS A 1 399 ? -21.059 -31.259 -55.632 1.00 98.76 532 LYS A CA 1
ATOM 2329 C C . LYS A 1 399 ? -22.307 -31.369 -56.498 1.00 107.54 532 LYS A C 1
ATOM 2330 O O . LYS A 1 399 ? -22.241 -31.225 -57.724 1.00 116.45 532 LYS A O 1
ATOM 2336 N N . CYS A 1 400 ? -23.460 -31.612 -55.870 1.00 102.97 533 CYS A N 1
ATOM 2337 C CA . CYS A 1 400 ? -24.701 -31.734 -56.625 1.00 91.92 533 CYS A CA 1
ATOM 2338 C C . CYS A 1 400 ? -25.070 -30.427 -57.313 1.00 91.86 533 CYS A C 1
ATOM 2339 O O . CYS A 1 400 ? -25.639 -30.448 -58.409 1.00 86.64 533 CYS A O 1
ATOM 2342 N N . GLU A 1 401 ? -24.756 -29.287 -56.692 1.00 101.47 534 GLU A N 1
ATOM 2343 C CA . GLU A 1 401 ? -24.985 -28.001 -57.341 1.00 102.95 534 GLU A CA 1
ATOM 2344 C C . GLU A 1 401 ? -24.220 -27.915 -58.654 1.00 105.11 534 GLU A C 1
ATOM 2345 O O . GLU A 1 401 ? -24.689 -27.303 -59.620 1.00 107.96 534 GLU A O 1
ATOM 2351 N N . LYS A 1 402 ? -23.043 -28.538 -58.707 1.00 109.39 535 LYS A N 1
ATOM 2352 C CA . LYS A 1 402 ? -22.221 -28.524 -59.911 1.00 111.62 535 LYS A CA 1
ATOM 2353 C C . LYS A 1 402 ? -22.635 -29.632 -60.875 1.00 110.73 535 LYS A C 1
ATOM 2354 O O . LYS A 1 402 ? -22.995 -29.365 -62.026 1.00 117.19 535 LYS A O 1
ATOM 2360 N N . GLN A 1 403 ? -22.606 -30.884 -60.409 1.00 106.15 536 GLN A N 1
ATOM 2361 C CA . GLN A 1 403 ? -22.866 -32.017 -61.294 1.00 104.82 536 GLN A CA 1
ATOM 2362 C C . GLN A 1 403 ? -24.310 -32.039 -61.777 1.00 103.08 536 GLN A C 1
ATOM 2363 O O . GLN A 1 403 ? -24.571 -32.297 -62.958 1.00 104.85 536 GLN A O 1
ATOM 2369 N N . LYS A 1 404 ? -25.263 -31.786 -60.880 1.00 104.57 537 LYS A N 1
ATOM 2370 C CA . LYS A 1 404 ? -26.678 -31.946 -61.182 1.00 93.81 537 LYS A CA 1
ATOM 2371 C C . LYS A 1 404 ? -27.302 -30.581 -61.443 1.00 93.27 537 LYS A C 1
ATOM 2372 O O . LYS A 1 404 ? -27.636 -29.865 -60.488 1.00 95.15 537 LYS A O 1
ATOM 2378 N N . PRO A 1 405 ? -27.492 -30.178 -62.702 1.00 93.03 538 PRO A N 1
ATOM 2379 C CA . PRO A 1 405 ? -27.991 -28.820 -62.972 1.00 91.85 538 PRO A CA 1
ATOM 2380 C C . PRO A 1 405 ? -29.449 -28.607 -62.609 1.00 92.35 538 PRO A C 1
ATOM 2381 O O . PRO A 1 405 ? -29.841 -27.457 -62.381 1.00 89.57 538 PRO A O 1
ATOM 2385 N N . ARG A 1 406 ? -30.272 -29.659 -62.570 1.00 94.43 539 ARG A N 1
ATOM 2386 C CA . ARG A 1 406 ? -31.634 -29.491 -62.074 1.00 86.27 539 ARG A CA 1
ATOM 2387 C C . ARG A 1 406 ? -31.628 -29.059 -60.613 1.00 83.01 539 ARG A C 1
ATOM 2388 O O . ARG A 1 406 ? -32.448 -28.232 -60.195 1.00 76.17 539 ARG A O 1
ATOM 2396 N N . PHE A 1 407 ? -30.704 -29.606 -59.822 1.00 80.47 540 PHE A N 1
ATOM 2397 C CA . PHE A 1 407 ? -30.576 -29.179 -58.435 1.00 78.51 540 PHE A CA 1
ATOM 2398 C C . PHE A 1 407 ? -29.992 -27.777 -58.342 1.00 87.36 540 PHE A C 1
ATOM 2399 O O . PHE A 1 407 ? -30.322 -27.027 -57.415 1.00 78.07 540 PHE A O 1
ATOM 2407 N N . HIS A 1 408 ? -29.134 -27.407 -59.295 1.00 98.48 541 HIS A N 1
ATOM 2408 C CA . HIS A 1 408 ? -28.629 -26.041 -59.368 1.0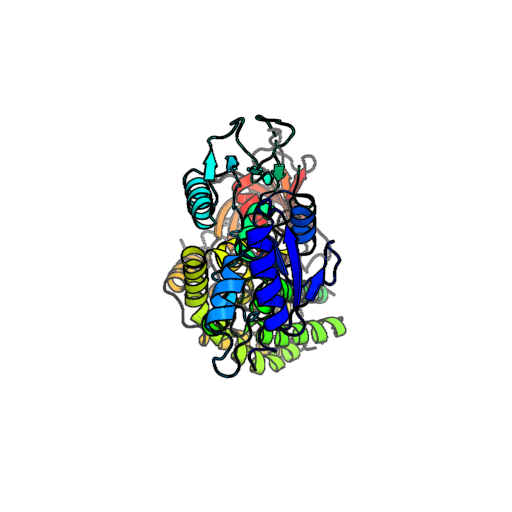0 83.89 541 HIS A CA 1
ATOM 2409 C C . HIS A 1 408 ? -29.768 -25.045 -59.546 1.00 71.19 541 HIS A C 1
ATOM 2410 O O . HIS A 1 408 ? -29.828 -24.021 -58.857 1.00 81.82 541 HIS A O 1
ATOM 2417 N N . ALA A 1 409 ? -30.682 -25.328 -60.474 1.00 72.24 542 ALA A N 1
ATOM 2418 C CA . ALA A 1 409 ? -31.845 -24.465 -60.649 1.00 84.47 542 ALA A CA 1
ATOM 2419 C C . ALA A 1 409 ? -32.719 -24.464 -59.401 1.00 93.85 542 ALA A C 1
ATOM 2420 O O . ALA A 1 409 ? -33.287 -23.430 -59.032 1.00 93.30 542 ALA A O 1
ATOM 2422 N N . PHE A 1 410 ? -32.839 -25.619 -58.741 1.00 91.18 543 PHE A N 1
ATOM 2423 C CA . PHE A 1 410 ? -33.646 -25.710 -57.529 1.00 76.40 543 PHE A CA 1
ATOM 2424 C C . PHE A 1 410 ? -33.143 -24.746 -56.462 1.00 82.10 543 PHE A C 1
ATOM 2425 O O . PHE A 1 410 ? -33.937 -24.059 -55.807 1.00 70.91 543 PHE A O 1
ATOM 2433 N N . LEU A 1 411 ? -31.820 -24.664 -56.293 1.00 81.76 544 LEU A N 1
ATOM 2434 C CA . LEU A 1 411 ? -31.246 -23.740 -55.319 1.00 76.34 544 LEU A CA 1
ATOM 2435 C C . LEU A 1 411 ? -31.388 -22.292 -55.771 1.00 83.78 544 LEU A C 1
ATOM 2436 O O . LEU A 1 411 ? -31.649 -21.404 -54.951 1.00 83.81 544 LEU A O 1
ATOM 2441 N N . LYS A 1 412 ? -31.212 -22.035 -57.070 1.00 80.47 545 LYS A N 1
ATOM 2442 C CA . LYS A 1 412 ? -31.406 -20.687 -57.597 1.00 73.06 545 LYS A CA 1
ATOM 2443 C C . LYS A 1 412 ? -32.817 -20.181 -57.323 1.00 78.08 545 LYS A C 1
ATOM 2444 O O . LYS A 1 412 ? -33.004 -19.020 -56.942 1.00 91.28 545 LYS A O 1
ATOM 2450 N N . ILE A 1 413 ? -33.822 -21.038 -57.505 1.00 75.96 546 ILE A N 1
ATOM 2451 C CA . ILE A 1 413 ? -35.205 -20.614 -57.310 1.00 81.18 546 ILE A CA 1
ATOM 2452 C C . ILE A 1 413 ? -35.490 -20.367 -55.833 1.00 81.20 546 ILE A C 1
ATOM 2453 O O . ILE A 1 413 ? -36.061 -19.336 -55.459 1.00 83.50 546 ILE A O 1
ATOM 2458 N N . ASN A 1 414 ? -35.099 -21.308 -54.970 1.00 74.34 547 ASN A N 1
ATOM 2459 C CA . ASN A 1 414 ? -35.545 -21.255 -53.580 1.00 78.09 547 ASN A CA 1
ATOM 2460 C C . ASN A 1 414 ? -34.776 -20.221 -52.769 1.00 77.64 547 ASN A C 1
ATOM 2461 O O . ASN A 1 414 ? -35.370 -19.514 -51.949 1.00 77.40 547 ASN A O 1
ATOM 2466 N N . GLN A 1 415 ? -33.462 -20.112 -52.983 1.00 82.59 548 GLN A N 1
ATOM 2467 C CA . GLN A 1 415 ? -32.675 -19.111 -52.272 1.00 71.02 548 GLN A CA 1
ATOM 2468 C C . GLN A 1 415 ? -33.060 -17.687 -52.657 1.00 71.74 548 GLN A C 1
ATOM 2469 O O . GLN A 1 415 ? -32.756 -16.751 -51.910 1.00 88.83 548 GLN A O 1
ATOM 2475 N N . ALA A 1 416 ? -33.728 -17.503 -53.794 1.00 71.75 549 ALA A N 1
ATOM 2476 C CA . ALA A 1 416 ? -34.212 -16.191 -54.203 1.00 71.80 549 ALA A CA 1
ATOM 2477 C C . ALA A 1 416 ? -35.494 -15.780 -53.493 1.00 74.62 549 ALA A C 1
ATOM 2478 O O . ALA A 1 416 ? -36.032 -14.707 -53.793 1.00 80.05 549 ALA A O 1
ATOM 2480 N N . LYS A 1 417 ? -35.988 -16.592 -52.567 1.00 79.80 550 LYS A N 1
ATOM 2481 C CA . LYS A 1 417 ? -37.254 -16.284 -51.921 1.00 84.58 550 LYS A CA 1
ATOM 2482 C C . LYS A 1 417 ? -37.020 -15.495 -50.635 1.00 89.24 550 LYS A C 1
ATOM 2483 O O . LYS A 1 417 ? -36.063 -15.770 -49.904 1.00 86.65 550 LYS A O 1
ATOM 2489 N N . PRO A 1 418 ? -37.885 -14.515 -50.357 1.00 92.75 551 PRO A N 1
ATOM 2490 C CA . PRO A 1 418 ? -37.652 -13.630 -49.203 1.00 93.97 551 PRO A CA 1
ATOM 2491 C C . PRO A 1 418 ? -37.551 -14.361 -47.877 1.00 95.89 551 PRO A C 1
ATOM 2492 O O . PRO A 1 418 ? -36.903 -13.849 -46.955 1.00 91.90 551 PRO A O 1
ATOM 2496 N N . GLU A 1 419 ? -38.157 -15.544 -47.755 1.00 92.71 552 GLU A N 1
ATOM 2497 C CA . GLU A 1 419 ? -38.024 -16.353 -46.550 1.00 82.59 552 GLU A CA 1
ATOM 2498 C C . GLU A 1 419 ? -36.597 -16.836 -46.322 1.00 89.26 552 GLU A C 1
ATOM 2499 O O . GLU A 1 419 ? -36.313 -17.404 -45.263 1.00 94.19 552 GLU A O 1
ATOM 2505 N N . CYS A 1 420 ? -35.700 -16.633 -47.288 1.00 95.23 553 CYS A N 1
ATOM 2506 C CA . CYS A 1 420 ? -34.294 -16.971 -47.137 1.00 87.80 553 CYS A CA 1
ATOM 2507 C C . CYS A 1 420 ? -33.429 -15.774 -46.764 1.00 88.46 553 CYS A C 1
ATOM 2508 O O . CYS A 1 420 ? -32.284 -15.969 -46.349 1.00 84.36 553 CYS A O 1
ATOM 2511 N N . GLY A 1 421 ? -33.943 -14.554 -46.896 1.00 89.02 554 GLY A N 1
ATOM 2512 C CA . GLY A 1 421 ? -33.152 -13.372 -46.584 1.00 83.92 554 GLY A CA 1
ATOM 2513 C C . GLY A 1 421 ? -31.834 -13.317 -47.325 1.00 81.00 554 GLY A C 1
ATOM 2514 O O . GLY A 1 421 ? -30.817 -12.912 -46.749 1.00 82.06 554 GLY A O 1
ATOM 2515 N N . ARG A 1 422 ? -31.829 -13.728 -48.595 1.00 91.41 555 ARG A N 1
ATOM 2516 C CA . ARG A 1 422 ? -30.611 -13.819 -49.399 1.00 102.08 555 ARG A CA 1
ATOM 2517 C C . ARG A 1 422 ? -29.540 -14.669 -48.721 1.00 106.84 555 ARG A C 1
ATOM 2518 O O . ARG A 1 422 ? -28.345 -14.386 -48.835 1.00 114.52 555 ARG A O 1
ATOM 2526 N N . GLN A 1 423 ? -29.959 -15.711 -48.011 1.00 96.27 556 GLN A N 1
ATOM 2527 C CA . GLN A 1 423 ? -29.049 -16.675 -47.415 1.00 83.97 556 GLN A CA 1
ATOM 2528 C C . GLN A 1 423 ? -29.076 -17.963 -48.224 1.00 87.28 556 GLN A C 1
ATOM 2529 O O . GLN A 1 423 ? -30.142 -18.422 -48.648 1.00 92.02 556 GLN A O 1
ATOM 2535 N N . SER A 1 424 ? -27.897 -18.533 -48.445 1.00 75.33 557 SER A N 1
ATOM 2536 C CA . SER A 1 424 ? -27.791 -19.834 -49.078 1.00 77.23 557 SER A CA 1
ATOM 2537 C C . SER A 1 424 ? -28.389 -20.917 -48.184 1.00 82.42 557 SER A C 1
ATOM 2538 O O . SER A 1 424 ? -28.561 -20.738 -46.976 1.00 88.21 557 SER A O 1
ATOM 2541 N N . LEU A 1 425 ? -28.720 -22.055 -48.800 1.00 74.85 558 LEU A N 1
ATOM 2542 C CA . LEU A 1 425 ? -29.077 -23.230 -48.012 1.00 79.94 558 LEU A CA 1
ATOM 2543 C C . LEU A 1 425 ? -27.972 -23.554 -47.020 1.00 78.88 558 LEU A C 1
ATOM 2544 O O . LEU A 1 425 ? -28.239 -23.876 -45.856 1.00 70.31 558 LEU A O 1
ATOM 2549 N N . VAL A 1 426 ? -26.718 -23.454 -47.465 1.00 85.06 559 VAL A N 1
ATOM 2550 C CA . VAL A 1 426 ? -25.584 -23.787 -46.609 1.00 81.96 559 VAL A CA 1
ATOM 2551 C C . VAL A 1 426 ? -25.558 -22.885 -45.382 1.00 86.95 559 VAL A C 1
ATOM 2552 O O . VAL A 1 426 ? -25.502 -23.362 -44.243 1.00 89.65 559 VAL A O 1
ATOM 2556 N N . GLU A 1 427 ? -25.614 -21.570 -45.590 1.00 89.66 560 GLU A N 1
ATOM 2557 C CA . GLU A 1 427 ? -25.561 -20.664 -44.450 1.00 92.93 560 GLU A CA 1
ATOM 2558 C C . GLU A 1 427 ? -26.879 -20.592 -43.695 1.00 87.61 560 GLU A C 1
ATOM 2559 O O . GLU A 1 427 ? -26.966 -19.866 -42.699 1.00 113.49 560 GLU A O 1
ATOM 2565 N N . LEU A 1 428 ? -27.901 -21.316 -44.142 1.00 76.52 561 LEU A N 1
ATOM 2566 C CA . LEU A 1 428 ? -29.066 -21.564 -43.306 1.00 80.15 561 LEU A CA 1
ATOM 2567 C C . LEU A 1 428 ? -28.869 -22.788 -42.428 1.00 81.91 561 LEU A C 1
ATOM 2568 O O . LEU A 1 428 ? -29.409 -22.840 -41.317 1.00 81.46 561 LEU A O 1
ATOM 2573 N N . LEU A 1 429 ? -28.095 -23.767 -42.905 1.00 78.62 562 LEU A N 1
ATOM 2574 C CA . LEU A 1 429 ? -27.735 -24.937 -42.115 1.00 76.66 562 LEU A CA 1
ATOM 2575 C C . LEU A 1 429 ? -26.721 -24.623 -41.022 1.00 82.99 562 LEU A C 1
ATOM 2576 O O . LEU A 1 429 ? -26.455 -25.489 -40.182 1.00 82.56 562 LEU A O 1
ATOM 2581 N N . ILE A 1 430 ? -26.147 -23.420 -41.018 1.00 79.32 563 ILE A N 1
ATOM 2582 C CA . ILE A 1 430 ? -25.161 -23.068 -40.007 1.00 75.48 563 ILE A CA 1
ATOM 2583 C C . ILE A 1 430 ? -25.838 -22.736 -38.683 1.00 85.78 563 ILE A C 1
ATOM 2584 O O . ILE A 1 430 ? -25.230 -22.884 -37.615 1.00 94.91 563 ILE A O 1
ATOM 2589 N N . ARG A 1 431 ? -27.100 -22.308 -38.721 1.00 75.13 564 ARG A N 1
ATOM 2590 C CA . ARG A 1 431 ? -27.788 -21.931 -37.489 1.00 69.74 564 ARG A CA 1
ATOM 2591 C C . ARG A 1 431 ? -27.876 -23.066 -36.475 1.00 80.59 564 ARG A C 1
ATOM 2592 O O . ARG A 1 431 ? -27.632 -22.804 -35.284 1.00 87.36 564 ARG A O 1
ATOM 2600 N N . PRO A 1 432 ? -28.204 -24.312 -36.842 1.00 96.52 565 PRO A N 1
ATOM 2601 C CA . PRO A 1 432 ? -28.158 -25.383 -35.833 1.00 92.74 565 PRO A CA 1
ATOM 2602 C C . PRO A 1 432 ? -26.757 -25.664 -35.326 1.00 94.11 565 PRO A C 1
ATOM 2603 O O . PRO A 1 432 ? -26.597 -26.029 -34.154 1.00 105.73 565 PRO A O 1
ATOM 2607 N N . VAL A 1 433 ? -25.735 -25.504 -36.171 1.00 78.20 566 VAL A N 1
ATOM 2608 C CA . VAL A 1 433 ? -24.363 -25.717 -35.722 1.00 82.84 566 VAL A CA 1
ATOM 2609 C C . VAL A 1 433 ? -23.989 -24.702 -34.651 1.00 91.37 566 VAL A C 1
ATOM 2610 O O . VAL A 1 433 ? -23.144 -24.977 -33.790 1.00 97.25 566 VAL A O 1
ATOM 2614 N N . GLN A 1 434 ? -24.617 -23.526 -34.672 1.00 90.55 567 GLN A N 1
ATOM 2615 C CA . GLN A 1 434 ? -24.293 -22.448 -33.747 1.00 80.97 567 GLN A CA 1
ATOM 2616 C C . GLN A 1 434 ? -25.391 -22.194 -32.720 1.00 87.05 567 GLN A C 1
ATOM 2617 O O . GLN A 1 434 ? -25.281 -21.248 -31.932 1.00 102.56 567 GLN A O 1
ATOM 2623 N N . ARG A 1 435 ? -26.439 -23.016 -32.697 1.00 77.03 568 ARG A N 1
ATOM 2624 C CA . ARG A 1 435 ? -27.593 -22.704 -31.859 1.00 84.08 568 ARG A CA 1
ATOM 2625 C C . ARG A 1 435 ? -27.307 -22.944 -30.380 1.00 87.31 568 ARG A C 1
ATOM 2626 O O . ARG A 1 435 ? -27.634 -22.104 -29.535 1.00 89.36 568 ARG A O 1
ATOM 2634 N N . LEU A 1 436 ? -26.706 -24.078 -30.047 1.00 86.90 569 LEU A N 1
ATOM 2635 C CA . LEU A 1 436 ? -26.542 -24.457 -28.646 1.00 92.74 569 LEU A CA 1
ATOM 2636 C C . LEU A 1 436 ? -25.586 -23.535 -27.884 1.00 90.05 569 LEU A C 1
ATOM 2637 O O . LEU A 1 436 ? -25.866 -23.202 -26.724 1.00 96.12 569 LEU A O 1
ATOM 2642 N N . PRO A 1 437 ? -24.455 -23.106 -28.464 1.00 86.52 570 PRO A N 1
ATOM 2643 C CA . PRO A 1 437 ? -23.638 -22.104 -27.760 1.00 78.11 570 PRO A CA 1
ATOM 2644 C C . PRO A 1 437 ? -24.395 -20.837 -27.399 1.00 83.30 570 PRO A C 1
ATOM 2645 O O . PRO A 1 437 ? -24.170 -20.281 -26.318 1.00 88.10 570 PRO A O 1
ATOM 2649 N N . SER A 1 438 ? -25.285 -20.357 -28.272 1.00 88.87 571 SER A N 1
ATOM 2650 C CA . SER A 1 438 ? -26.045 -19.152 -27.950 1.00 81.42 571 SER A CA 1
ATOM 2651 C C . SER A 1 438 ? -27.028 -19.400 -26.817 1.00 83.65 571 SER A C 1
ATOM 2652 O O . SER A 1 438 ? -27.293 -18.495 -26.018 1.00 85.38 571 SER A O 1
ATOM 2655 N N . VAL A 1 439 ? -27.582 -20.610 -26.735 1.00 89.46 572 VAL A N 1
ATOM 2656 C CA . VAL A 1 439 ? -28.459 -20.948 -25.620 1.00 99.84 572 VAL A CA 1
ATOM 2657 C C . VAL A 1 439 ? -27.697 -20.839 -24.308 1.00 95.66 572 VAL A C 1
ATOM 2658 O O . VAL A 1 439 ? -28.131 -20.157 -23.372 1.00 108.37 572 VAL A O 1
ATOM 2662 N N . ALA A 1 440 ? -26.539 -21.501 -24.230 1.00 89.96 573 ALA A N 1
ATOM 2663 C CA . ALA A 1 440 ? -25.711 -21.439 -23.031 1.00 86.34 573 ALA A CA 1
ATOM 2664 C C . ALA A 1 440 ? -25.363 -20.002 -22.665 1.00 96.81 573 ALA A C 1
ATOM 2665 O O . ALA A 1 440 ? -25.390 -19.627 -21.487 1.00 107.85 573 ALA A O 1
ATOM 2667 N N . LEU A 1 441 ? -25.039 -19.181 -23.666 1.00 97.61 574 LEU A N 1
ATOM 2668 C CA . LEU A 1 441 ? -24.682 -17.793 -23.395 1.00 91.27 574 LEU A CA 1
ATOM 2669 C C . LEU A 1 441 ? -25.854 -17.033 -22.783 1.00 95.29 574 LEU A C 1
ATOM 2670 O O . LEU A 1 441 ? -25.664 -16.203 -21.887 1.00 100.85 574 LEU A O 1
ATOM 2675 N N . LEU A 1 442 ? -27.074 -17.307 -23.247 1.00 97.89 575 LEU A N 1
ATOM 2676 C CA . LEU A 1 442 ? -28.243 -16.697 -22.623 1.00 103.73 575 LEU A CA 1
ATOM 2677 C C . LEU A 1 442 ? -28.547 -17.330 -21.273 1.00 115.03 575 LEU A C 1
ATOM 2678 O O . LEU A 1 442 ? -29.151 -16.684 -20.410 1.00 124.11 575 LEU A O 1
ATOM 2683 N N . LEU A 1 443 ? -28.137 -18.585 -21.071 1.00 106.32 576 LEU A N 1
ATOM 2684 C CA . LEU A 1 443 ? -28.357 -19.240 -19.785 1.00 106.06 576 LEU A CA 1
ATOM 2685 C C . LEU A 1 443 ? -27.428 -18.683 -18.712 1.00 120.47 576 LEU A C 1
ATOM 2686 O O . LEU A 1 443 ? -27.843 -18.498 -17.561 1.00 121.91 576 LEU A O 1
ATOM 2691 N N . ASN A 1 444 ? -26.168 -18.415 -19.063 1.00 122.80 577 ASN A N 1
ATOM 2692 C CA . ASN A 1 444 ? -25.248 -17.813 -18.103 1.00 120.38 577 ASN A CA 1
ATOM 2693 C C . ASN A 1 444 ? -25.691 -16.403 -17.735 1.00 120.70 577 ASN A C 1
ATOM 2694 O O . ASN A 1 444 ? -25.739 -16.045 -16.553 1.00 119.85 577 ASN A O 1
ATOM 2699 N N . ASP A 1 445 ? -26.027 -15.589 -18.737 1.00 127.37 578 ASP A N 1
ATOM 2700 C CA . ASP A 1 445 ? -26.525 -14.242 -18.480 1.00 127.11 578 ASP A CA 1
ATOM 2701 C C . ASP A 1 445 ? -27.911 -14.233 -17.846 1.00 128.90 578 ASP A C 1
ATOM 2702 O O . ASP A 1 445 ? -28.414 -13.153 -17.522 1.00 135.79 578 ASP A O 1
ATOM 2707 N N . LEU A 1 446 ? -28.537 -15.395 -17.664 1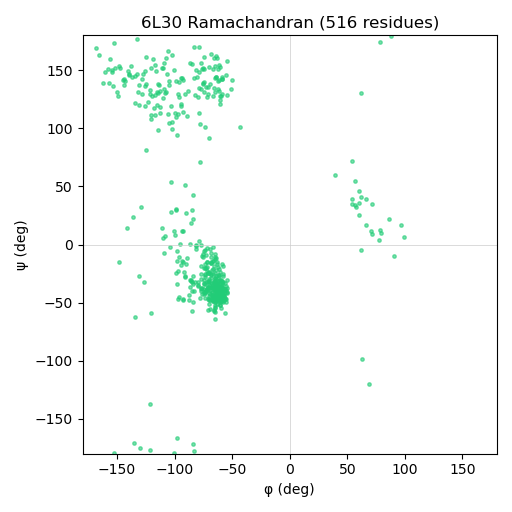.00 150.42 579 LEU A N 1
ATOM 2708 C CA . LEU A 1 446 ? -29.811 -15.513 -16.965 1.00 144.04 579 LEU A CA 1
ATOM 2709 C C . LEU A 1 446 ? -29.632 -15.902 -15.504 1.00 152.83 579 LEU A C 1
ATOM 2710 O O . LEU A 1 446 ? -30.250 -15.302 -14.620 1.00 158.03 579 LEU A O 1
ATOM 2715 N N . LYS A 1 447 ? -28.795 -16.908 -15.240 1.00 150.58 580 LYS A N 1
ATOM 2716 C CA . LYS A 1 447 ? -28.544 -17.339 -13.870 1.00 142.24 580 LYS A CA 1
ATOM 2717 C C . LYS A 1 447 ? -27.972 -16.203 -13.031 1.00 148.16 580 LYS A C 1
ATOM 2718 O O . LYS A 1 447 ? -28.448 -15.934 -11.921 1.00 152.56 580 LYS A O 1
ATOM 2724 N N . LYS A 1 448 ? -26.954 -15.514 -13.552 1.00 150.28 581 LYS A N 1
ATOM 2725 C CA . LYS A 1 448 ? -26.320 -14.448 -12.782 1.00 160.20 581 LYS A CA 1
ATOM 2726 C C . LYS A 1 448 ? -27.231 -13.233 -12.662 1.00 160.08 581 LYS A C 1
ATOM 2727 O O . LYS A 1 448 ? -27.257 -12.571 -11.618 1.00 163.72 581 LYS A O 1
ATOM 2733 N N . HIS A 1 449 ? -27.995 -12.932 -13.710 1.00 159.53 582 HIS A N 1
ATOM 2734 C CA . HIS A 1 449 ? -28.902 -11.791 -13.676 1.00 160.18 582 HIS A CA 1
ATOM 2735 C C . HIS A 1 449 ? -30.226 -12.184 -13.031 1.00 153.13 582 HIS A C 1
ATOM 2736 O O . HIS A 1 449 ? -31.275 -11.619 -13.359 1.00 147.53 582 HIS A O 1
ATOM 2743 N N . THR A 1 450 ? -30.187 -13.152 -12.119 1.00 146.95 583 THR A N 1
ATOM 2744 C CA . THR A 1 450 ? -31.377 -13.594 -11.400 1.00 143.82 583 THR A CA 1
ATOM 2745 C C . THR A 1 450 ? -31.195 -13.430 -9.894 1.00 157.07 583 THR A C 1
ATOM 2746 O O . THR A 1 450 ? -30.653 -14.309 -9.223 1.00 159.25 583 THR A O 1
ATOM 2748 N N . ASP A 1 456 ? -34.625 -21.011 -6.559 1.00 145.28 589 ASP A N 1
ATOM 2749 C CA . ASP A 1 456 ? -33.438 -21.855 -6.611 1.00 153.75 589 ASP A CA 1
ATOM 2750 C C . ASP A 1 456 ? -32.689 -21.668 -7.926 1.00 159.66 589 ASP A C 1
ATOM 2751 O O . ASP A 1 456 ? -33.081 -22.216 -8.958 1.00 157.02 589 ASP A O 1
ATOM 2753 N N . LYS A 1 457 ? -31.608 -20.887 -7.884 1.00 161.61 590 LYS A N 1
ATOM 2754 C CA . LYS A 1 457 ? -30.729 -20.758 -9.040 1.00 165.42 590 LYS A CA 1
ATOM 2755 C C . LYS A 1 457 ? -29.897 -22.009 -9.282 1.00 171.13 590 LYS A C 1
ATOM 2756 O O . LYS A 1 457 ? -29.140 -22.051 -10.259 1.00 169.01 590 LYS A O 1
ATOM 2758 N N . SER A 1 458 ? -30.021 -23.017 -8.413 1.00 171.14 591 SER A N 1
ATOM 2759 C CA . SER A 1 458 ? -29.293 -24.267 -8.598 1.00 169.03 591 SER A CA 1
ATOM 2760 C C . SER A 1 458 ? -29.711 -24.970 -9.882 1.00 160.64 591 SER A C 1
ATOM 2761 O O . SER A 1 458 ? -28.867 -25.525 -10.596 1.00 155.45 591 SER A O 1
ATOM 2764 N N . THR A 1 459 ? -31.011 -24.955 -10.191 1.00 153.68 592 THR A N 1
ATOM 2765 C CA . THR A 1 459 ? -31.515 -25.676 -11.356 1.00 156.41 592 THR A CA 1
ATOM 2766 C C . THR A 1 459 ? -30.816 -25.227 -12.634 1.00 157.30 592 THR A C 1
ATOM 2767 O O . THR A 1 459 ? -30.515 -26.050 -13.508 1.00 154.63 592 THR A O 1
ATOM 2771 N N . LEU A 1 460 ? -30.535 -23.929 -12.754 1.00 154.27 593 LEU A N 1
ATOM 2772 C CA . LEU A 1 460 ? -29.921 -23.411 -13.971 1.00 145.47 593 LEU A CA 1
ATOM 2773 C C . LEU A 1 460 ? -28.497 -23.929 -14.133 1.00 143.96 593 LEU A C 1
ATOM 2774 O O . LEU A 1 460 ? -28.112 -24.385 -15.215 1.00 145.52 593 LEU A O 1
ATOM 2779 N N . GLU A 1 461 ? -27.702 -23.876 -13.061 1.00 146.24 594 GLU A N 1
ATOM 2780 C CA . GLU A 1 461 ? -26.309 -24.306 -13.150 1.00 153.31 594 GLU A CA 1
ATOM 2781 C C . GLU A 1 461 ? -26.197 -25.782 -13.507 1.00 153.30 594 GLU A C 1
ATOM 2782 O O . GLU A 1 461 ? -25.188 -26.207 -14.081 1.00 150.65 594 GLU A O 1
ATOM 2788 N N . LYS A 1 462 ? -27.216 -26.577 -13.177 1.00 158.81 595 LYS A N 1
ATOM 2789 C CA . LYS A 1 462 ? -27.226 -27.973 -13.598 1.00 159.19 595 LYS A CA 1
ATOM 2790 C C . LYS A 1 462 ? -27.343 -28.088 -15.114 1.00 146.66 595 LYS A C 1
ATOM 2791 O O . LYS A 1 462 ? -26.720 -28.963 -15.727 1.00 148.81 595 LYS A O 1
ATOM 2797 N N . ALA A 1 463 ? -28.126 -27.204 -15.736 1.00 132.50 596 ALA A N 1
ATOM 2798 C CA . ALA A 1 463 ? -28.372 -27.311 -17.171 1.00 140.54 596 ALA A CA 1
ATOM 2799 C C . ALA A 1 463 ? -27.157 -26.883 -17.984 1.00 145.52 596 ALA A C 1
ATOM 2800 O O . ALA A 1 463 ? -26.830 -27.514 -18.997 1.00 141.74 596 ALA A O 1
ATOM 2802 N N . ILE A 1 464 ? -26.484 -25.809 -17.564 1.00 149.63 597 ILE A N 1
ATOM 2803 C CA . ILE A 1 464 ? -25.352 -25.297 -18.332 1.00 141.99 597 ILE A CA 1
ATOM 2804 C C . ILE A 1 464 ? -24.247 -26.341 -18.412 1.00 138.76 597 ILE A C 1
ATOM 2805 O O . ILE A 1 464 ? -23.586 -26.490 -19.447 1.00 133.23 597 ILE A O 1
ATOM 2810 N N . GLY A 1 465 ? -24.041 -27.089 -17.326 1.00 139.86 598 GLY A N 1
ATOM 2811 C CA . GLY A 1 465 ? -22.997 -28.102 -17.324 1.00 147.48 598 GLY A CA 1
ATOM 2812 C C . GLY A 1 465 ? -23.287 -29.238 -18.286 1.00 144.93 598 GLY A C 1
ATOM 2813 O O . GLY A 1 465 ? -22.423 -29.636 -19.072 1.00 144.97 598 GLY A O 1
ATOM 2814 N N . SER A 1 466 ? -24.507 -29.778 -18.234 1.00 145.31 599 SER A N 1
ATOM 2815 C CA . SER A 1 466 ? -24.894 -30.820 -19.181 1.00 141.47 599 SER A CA 1
ATOM 2816 C C . SER A 1 466 ? -24.874 -30.305 -20.611 1.00 137.57 599 SER A C 1
ATOM 2817 O O . SER A 1 466 ? -24.595 -31.068 -21.544 1.00 135.99 599 SER A O 1
ATOM 2820 N N . LEU A 1 467 ? -25.166 -29.018 -20.801 1.00 134.48 600 LEU A N 1
ATOM 2821 C CA . LEU A 1 467 ? -25.180 -28.446 -22.142 1.00 117.50 600 LEU A CA 1
ATOM 2822 C C . LEU A 1 467 ? -23.785 -28.458 -22.755 1.00 117.30 600 LEU A C 1
ATOM 2823 O O . LEU A 1 467 ? -23.609 -28.831 -23.920 1.00 106.69 600 LEU A O 1
ATOM 2828 N N . LYS A 1 468 ? -22.774 -28.056 -21.985 1.00 136.54 601 LYS A N 1
ATOM 2829 C CA . LYS A 1 468 ? -21.410 -28.159 -22.484 1.00 145.92 601 LYS A CA 1
ATOM 2830 C C . LYS A 1 468 ? -20.883 -29.588 -22.446 1.00 145.79 601 LYS A C 1
ATOM 2831 O O . LYS A 1 468 ? -19.823 -29.855 -23.022 1.00 143.52 601 LYS A O 1
ATOM 2837 N N . GLU A 1 469 ? -21.599 -30.510 -21.797 1.00 144.99 602 GLU A N 1
ATOM 2838 C CA . GLU A 1 469 ? -21.245 -31.921 -21.895 1.00 149.37 602 GLU A CA 1
ATOM 2839 C C . GLU A 1 469 ? -21.620 -32.492 -23.255 1.00 143.99 602 GLU A C 1
ATOM 2840 O O . GLU A 1 469 ? -20.984 -33.443 -23.724 1.00 142.45 602 GLU A O 1
ATOM 2846 N N . VAL A 1 470 ? -22.648 -31.931 -23.897 1.00 135.18 603 VAL A N 1
ATOM 2847 C CA . VAL A 1 470 ? -23.042 -32.400 -25.221 1.00 132.16 603 VAL A CA 1
ATOM 2848 C C . VAL A 1 470 ? -22.058 -31.916 -26.277 1.00 135.21 603 VAL A C 1
ATOM 2849 O O . VAL A 1 470 ? -21.794 -32.621 -27.261 1.00 121.80 603 VAL A O 1
ATOM 2853 N N . MET A 1 471 ? -21.491 -30.720 -26.093 1.00 138.43 604 MET A N 1
ATOM 2854 C CA . MET A 1 471 ? -20.485 -30.221 -27.023 1.00 132.55 604 MET A CA 1
ATOM 2855 C C . MET A 1 471 ? -19.240 -31.097 -27.050 1.00 137.51 604 MET A C 1
ATOM 2856 O O . MET A 1 471 ? -18.423 -30.968 -27.969 1.00 131.14 604 MET A O 1
ATOM 2861 N N . THR A 1 472 ? -19.075 -31.976 -26.057 1.00 141.08 605 THR A N 1
ATOM 2862 C CA . THR A 1 472 ? -17.986 -32.946 -26.093 1.00 146.66 605 THR A CA 1
ATOM 2863 C C . THR A 1 472 ? -18.087 -33.839 -27.322 1.00 140.81 605 THR A C 1
ATOM 2864 O O . THR A 1 472 ? -17.077 -34.138 -27.970 1.00 132.35 605 THR A O 1
ATOM 2868 N N . HIS A 1 473 ? -19.305 -34.261 -27.667 1.00 147.70 606 HIS A N 1
ATOM 2869 C CA . HIS A 1 473 ? -19.503 -35.197 -28.767 1.00 144.36 606 HIS A CA 1
ATOM 2870 C C . HIS A 1 473 ? -19.183 -34.583 -30.123 1.00 139.01 606 HIS A C 1
ATOM 2871 O O . HIS A 1 473 ? -19.019 -35.321 -31.100 1.00 138.11 606 HIS A O 1
ATOM 2878 N N . ILE A 1 474 ? -19.085 -33.258 -30.205 1.00 130.66 607 ILE A N 1
ATOM 2879 C CA . ILE A 1 474 ? -18.709 -32.592 -31.445 1.00 129.28 607 ILE A CA 1
ATOM 2880 C C . ILE A 1 474 ? -17.224 -32.797 -31.708 1.00 132.02 607 ILE A C 1
ATOM 2881 O O . ILE A 1 474 ? -16.377 -32.131 -31.100 1.00 144.80 607 ILE A O 1
ATOM 2886 N N . ASN A 1 475 ? -16.896 -33.728 -32.600 1.00 131.07 608 ASN A N 1
ATOM 2887 C CA . ASN A 1 475 ? -15.541 -33.797 -33.124 1.00 140.02 608 ASN A CA 1
ATOM 2888 C C . ASN A 1 475 ? -15.227 -32.492 -33.843 1.00 147.38 608 ASN A C 1
ATOM 2889 O O . ASN A 1 475 ? -16.028 -32.005 -34.647 1.00 157.14 608 ASN A O 1
ATOM 2894 N N . GLU A 1 476 ? -14.072 -31.914 -33.539 1.00 144.91 609 GLU A N 1
ATOM 2895 C CA . GLU A 1 476 ? -13.774 -30.543 -33.924 1.00 152.08 609 GLU A CA 1
ATOM 2896 C C . GLU A 1 476 ? -12.947 -30.500 -35.201 1.00 158.39 609 GLU A C 1
ATOM 2897 O O . GLU A 1 476 ? -11.922 -31.182 -35.309 1.00 159.39 609 GLU A O 1
ATOM 2903 N N . ASP A 1 477 ? -13.397 -29.694 -36.160 1.00 162.78 610 ASP A N 1
ATOM 2904 C CA . ASP A 1 477 ? -12.599 -29.406 -37.339 1.00 164.23 610 ASP A CA 1
ATOM 2905 C C . ASP A 1 477 ? -11.320 -28.672 -36.950 1.00 169.79 610 ASP A C 1
ATOM 2906 O O . ASP A 1 477 ? -11.210 -28.083 -35.871 1.00 165.68 610 ASP A O 1
ATOM 2911 N N . LYS A 1 478 ? -10.342 -28.706 -37.858 1.00 175.29 611 LYS A N 1
ATOM 2912 C CA . LYS A 1 478 ? -9.153 -27.882 -37.687 1.00 178.21 611 LYS A CA 1
ATOM 2913 C C . LYS A 1 478 ? -9.466 -26.399 -37.822 1.00 184.26 611 LYS A C 1
ATOM 2914 O O . LYS A 1 478 ? -8.699 -25.567 -37.330 1.00 187.56 611 LYS A O 1
ATOM 2920 N N . ARG A 1 479 ? -10.569 -26.048 -38.486 1.00 157.12 612 ARG A N 1
ATOM 2921 C CA . ARG A 1 479 ? -11.001 -24.658 -38.499 1.00 153.51 612 ARG A CA 1
ATOM 2922 C C . ARG A 1 479 ? -11.604 -24.245 -37.164 1.00 145.75 612 ARG A C 1
ATOM 2923 O O . ARG A 1 479 ? -11.658 -23.047 -36.866 1.00 139.82 612 ARG A O 1
ATOM 2931 N N . LYS A 1 480 ? -12.047 -25.211 -36.354 1.00 140.47 613 LYS A N 1
ATOM 2932 C CA . LYS A 1 480 ? -12.524 -24.905 -35.010 1.00 133.90 613 LYS A CA 1
ATOM 2933 C C . LYS A 1 480 ? -11.367 -24.721 -34.038 1.00 125.55 613 LYS A C 1
ATOM 2934 O O . LYS A 1 480 ? -11.445 -23.888 -33.128 1.00 115.67 613 LYS A O 1
ATOM 2940 N N . THR A 1 481 ? -10.286 -25.486 -34.210 1.00 135.08 614 THR A N 1
ATOM 2941 C CA . THR A 1 481 ? -9.130 -25.311 -33.339 1.00 135.68 614 THR A CA 1
ATOM 2942 C C . THR A 1 481 ? -8.346 -24.049 -33.679 1.00 134.10 614 THR A C 1
ATOM 2943 O O . THR A 1 481 ? -7.592 -23.556 -32.833 1.00 137.30 614 THR A O 1
ATOM 2947 N N . GLU A 1 482 ? -8.515 -23.512 -34.888 1.00 127.85 615 GLU A N 1
ATOM 2948 C CA . GLU A 1 482 ? -7.950 -22.207 -35.209 1.00 125.09 615 GLU A CA 1
ATOM 2949 C C . GLU A 1 482 ? -8.824 -21.083 -34.665 1.00 121.70 615 GLU A C 1
ATOM 2950 O O . GLU A 1 482 ? -8.310 -20.044 -34.235 1.00 116.92 615 GLU A O 1
ATOM 2956 N N . ALA A 1 483 ? -10.144 -21.284 -34.667 1.00 120.77 616 ALA A N 1
ATOM 2957 C CA . ALA A 1 483 ? -11.062 -20.253 -34.191 1.00 109.30 616 ALA A CA 1
ATOM 2958 C C . ALA A 1 483 ? -10.875 -19.988 -32.703 1.00 110.77 616 ALA A C 1
ATOM 2959 O O . ALA A 1 483 ? -10.825 -18.832 -32.269 1.00 108.35 616 ALA A O 1
ATOM 2961 N N . GLN A 1 484 ? -10.776 -21.053 -31.901 1.00 112.14 617 GLN A N 1
ATOM 2962 C CA . GLN A 1 484 ? -10.637 -20.880 -30.459 1.00 110.94 617 GLN A CA 1
ATOM 2963 C C . GLN A 1 484 ? -9.306 -20.237 -30.096 1.00 100.55 617 GLN A C 1
ATOM 2964 O O . GLN A 1 484 ? -9.194 -19.599 -29.042 1.00 91.69 617 GLN A O 1
ATOM 2970 N N . LYS A 1 485 ? -8.293 -20.390 -30.952 1.00 95.94 618 LYS A N 1
ATOM 2971 C CA . LYS A 1 485 ? -7.015 -19.727 -30.719 1.00 88.20 618 LYS A CA 1
ATOM 2972 C C . LYS A 1 485 ? -7.173 -18.212 -30.700 1.00 80.14 618 LYS A C 1
ATOM 2973 O O . LYS A 1 485 ? -6.433 -17.519 -29.994 1.00 80.00 618 LYS A O 1
ATOM 2979 N N . GLN A 1 486 ? -8.140 -17.682 -31.451 1.00 86.64 619 GLN A N 1
ATOM 2980 C CA . GLN A 1 486 ? -8.412 -16.250 -31.459 1.00 88.66 619 GLN A CA 1
ATOM 2981 C C . GLN A 1 486 ? -9.349 -15.821 -30.340 1.00 78.42 619 GLN A C 1
ATOM 2982 O O . GLN A 1 486 ? -9.242 -14.688 -29.858 1.00 81.34 619 GLN A O 1
ATOM 2988 N N . ILE A 1 487 ? -10.273 -16.692 -29.925 1.00 77.04 620 ILE A N 1
ATOM 2989 C CA . ILE A 1 487 ? -11.118 -16.394 -28.771 1.00 71.70 620 ILE A CA 1
ATOM 2990 C C . ILE A 1 487 ? -10.265 -16.250 -27.518 1.00 80.15 620 ILE A C 1
ATOM 2991 O O . ILE A 1 487 ? -10.493 -15.363 -26.687 1.00 79.39 620 ILE A O 1
ATOM 2996 N N . PHE A 1 488 ? -9.270 -17.127 -27.362 1.00 78.62 621 PHE A N 1
ATOM 2997 C CA . PHE A 1 488 ? -8.403 -17.079 -26.192 1.00 76.20 621 PHE A CA 1
ATOM 2998 C C . PHE A 1 488 ? -7.605 -15.784 -26.143 1.00 75.94 621 PHE A C 1
ATOM 2999 O O . PHE A 1 488 ? -7.357 -15.249 -25.055 1.00 68.72 621 PHE A O 1
ATOM 3007 N N . ASP A 1 489 ? -7.211 -15.258 -27.308 1.00 80.77 622 ASP A N 1
ATOM 3008 C CA . ASP A 1 489 ? -6.443 -14.017 -27.355 1.00 81.57 622 ASP A CA 1
ATOM 3009 C C . ASP A 1 489 ? -7.211 -12.837 -26.777 1.00 78.97 622 ASP A C 1
ATOM 3010 O O . ASP A 1 489 ? -6.595 -11.829 -26.415 1.00 92.74 622 ASP A O 1
ATOM 3015 N N . VAL A 1 490 ? -8.532 -12.937 -26.679 1.00 68.08 623 VAL A N 1
ATOM 3016 C CA . VAL A 1 490 ? -9.343 -11.881 -26.081 1.00 68.57 623 VAL A CA 1
ATOM 3017 C C . VAL A 1 490 ? -9.455 -12.049 -24.569 1.00 84.34 623 VAL A C 1
ATOM 3018 O O . VAL A 1 490 ? -9.273 -11.092 -23.813 1.00 91.89 623 VAL A O 1
ATOM 3022 N N . VAL A 1 491 ? -9.768 -13.264 -24.108 1.00 80.79 624 VAL A N 1
ATOM 3023 C CA . VAL A 1 491 ? -9.806 -13.546 -22.675 1.00 67.29 624 VAL A CA 1
ATOM 3024 C C . VAL A 1 491 ? -8.459 -13.243 -22.030 1.00 66.36 624 VAL A C 1
ATOM 3025 O O . VAL A 1 491 ? -8.389 -12.832 -20.863 1.00 67.79 624 VAL A O 1
ATOM 3029 N N . TYR A 1 492 ? -7.374 -13.442 -22.776 1.00 64.37 625 TYR A N 1
ATOM 3030 C CA . TYR A 1 492 ? -6.041 -13.128 -22.280 1.00 58.27 625 TYR A CA 1
ATOM 3031 C C . TYR A 1 492 ? -5.876 -11.627 -22.081 1.00 65.56 625 TYR A C 1
ATOM 3032 O O . TYR A 1 492 ? -5.361 -11.175 -21.052 1.00 64.24 625 TYR A O 1
ATOM 3041 N N . GLU A 1 493 ? -6.337 -10.838 -23.053 1.00 81.53 626 GLU A N 1
ATOM 3042 C CA . GLU A 1 493 ? -6.081 -9.402 -23.073 1.00 79.25 626 GLU A CA 1
ATOM 3043 C C . GLU A 1 493 ? -7.078 -8.616 -22.225 1.00 75.50 626 GLU A C 1
ATOM 3044 O O . GLU A 1 493 ? -6.740 -7.540 -21.721 1.00 76.48 626 GLU A O 1
ATOM 3050 N N . VAL A 1 494 ? -8.293 -9.122 -22.046 1.00 66.83 627 VAL A N 1
ATOM 3051 C CA . VAL A 1 494 ? -9.368 -8.369 -21.406 1.00 70.36 627 VAL A CA 1
ATOM 3052 C C . VAL A 1 494 ? -9.479 -8.823 -19.957 1.00 64.12 627 VAL A C 1
ATOM 3053 O O . VAL A 1 494 ? -9.871 -9.961 -19.679 1.00 73.30 627 VAL A O 1
ATOM 3057 N N . ASP A 1 495 ? -9.163 -7.922 -19.033 1.00 59.58 628 ASP A N 1
ATOM 3058 C CA . ASP A 1 495 ? -9.220 -8.246 -17.616 1.00 55.81 628 ASP A CA 1
ATOM 3059 C C . ASP A 1 495 ? -10.671 -8.360 -17.169 1.00 60.87 628 ASP A C 1
ATOM 3060 O O . ASP A 1 495 ? -11.477 -7.455 -17.402 1.00 71.04 628 ASP A O 1
ATOM 3065 N N . GLY A 1 496 ? -11.004 -9.481 -16.535 1.00 68.15 629 GLY A N 1
ATOM 3066 C CA . GLY A 1 496 ? -12.370 -9.752 -16.143 1.00 59.89 629 GLY A CA 1
ATOM 3067 C C . GLY A 1 496 ? -13.274 -10.228 -17.257 1.00 65.58 629 GLY A C 1
ATOM 3068 O O . GLY A 1 496 ? -14.496 -10.257 -17.066 1.00 83.40 629 GLY A O 1
ATOM 3069 N N . CYS A 1 497 ? -12.724 -10.592 -18.411 1.00 59.66 630 CYS A N 1
ATOM 3070 C CA . CYS A 1 497 ? -13.543 -11.135 -19.491 1.00 74.04 630 CYS A CA 1
ATOM 3071 C C . CYS A 1 497 ? -14.153 -12.468 -19.067 1.00 71.14 630 CYS A C 1
ATOM 3072 O O . CYS A 1 497 ? -13.434 -13.337 -18.561 1.00 89.02 630 CYS A O 1
ATOM 3075 N N . PRO A 1 498 ? -15.457 -12.670 -19.257 1.00 71.79 631 PRO A N 1
ATOM 3076 C CA . PRO A 1 498 ? -16.101 -13.882 -18.731 1.00 79.47 631 PRO A CA 1
ATOM 3077 C C . PRO A 1 498 ? -15.535 -15.153 -19.352 1.00 90.37 631 PRO A C 1
ATOM 3078 O O . PRO A 1 498 ? -15.255 -15.215 -20.551 1.00 88.46 631 PRO A O 1
ATOM 3082 N N . ALA A 1 499 ? -15.380 -16.178 -18.510 1.00 81.77 632 ALA A N 1
ATOM 3083 C CA . ALA A 1 499 ? -14.722 -17.407 -18.940 1.00 80.15 632 ALA A CA 1
ATOM 3084 C C . ALA A 1 499 ? -15.563 -18.176 -19.952 1.00 80.65 632 ALA A C 1
ATOM 3085 O O . ALA A 1 499 ? -15.017 -18.779 -20.882 1.00 91.67 632 ALA A O 1
ATOM 3087 N N . ASN A 1 500 ? -16.890 -18.164 -19.794 1.00 80.79 633 ASN A N 1
ATOM 3088 C CA . ASN A 1 500 ? -17.752 -18.965 -20.661 1.00 82.92 633 ASN A CA 1
ATOM 3089 C C . ASN A 1 500 ? -17.667 -18.540 -22.122 1.00 84.18 633 ASN A C 1
ATOM 3090 O O . ASN A 1 500 ? -18.096 -19.294 -23.002 1.00 88.09 633 ASN A O 1
ATOM 3095 N N . LEU A 1 501 ? -17.134 -17.346 -22.390 1.00 75.51 634 LEU A N 1
ATOM 3096 C CA . LEU A 1 501 ? -16.880 -16.913 -23.760 1.00 76.43 634 LEU A CA 1
ATOM 3097 C C . LEU A 1 501 ? -16.006 -17.910 -24.509 1.00 81.72 634 LEU A C 1
ATOM 3098 O O . LEU A 1 501 ? -16.220 -18.175 -25.698 1.00 75.79 634 LEU A O 1
ATOM 3103 N N . LEU A 1 502 ? -15.012 -18.471 -23.825 1.00 82.62 635 LEU A N 1
ATOM 3104 C CA . LEU A 1 502 ? -14.056 -19.356 -24.476 1.00 91.20 635 LEU A CA 1
ATOM 3105 C C . LEU A 1 502 ? -14.586 -20.777 -24.612 1.00 101.90 635 LEU A C 1
ATOM 3106 O O . LEU A 1 502 ? -14.277 -21.456 -25.598 1.00 107.44 635 LEU A O 1
ATOM 3111 N N . SER A 1 503 ? -15.403 -21.222 -23.655 1.00 102.46 636 SER A N 1
ATOM 3112 C CA . SER A 1 503 ? -15.768 -22.633 -23.562 1.00 117.87 636 SER A CA 1
ATOM 3113 C C . SER A 1 503 ? -16.471 -23.143 -24.816 1.00 129.37 636 SER A C 1
ATOM 3114 O O . SER A 1 503 ? -16.308 -24.314 -25.181 1.00 136.71 636 SER A O 1
ATOM 3117 N N . SER A 1 504 ? -17.239 -22.292 -25.493 1.00 118.97 637 SER A N 1
ATOM 3118 C CA . SER A 1 504 ? -18.076 -22.735 -26.598 1.00 114.50 637 SER A CA 1
ATOM 3119 C C . SER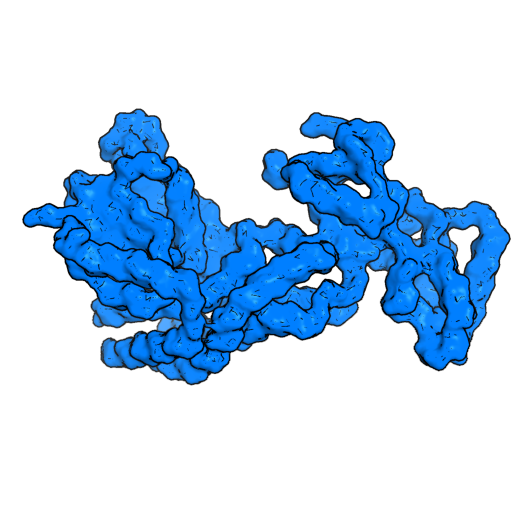 A 1 504 ? -17.277 -22.814 -27.898 1.00 104.66 637 SER A C 1
ATOM 3120 O O . SER A 1 504 ? -16.068 -22.564 -27.940 1.00 85.81 637 SER A O 1
ATOM 3123 N N . HIS A 1 505 ? -17.977 -23.158 -28.975 1.00 114.50 638 HIS A N 1
ATOM 3124 C CA . HIS A 1 505 ? -17.406 -23.285 -30.318 1.00 107.63 638 HIS A CA 1
ATOM 3125 C C . HIS A 1 505 ? -17.762 -22.088 -31.189 1.00 100.67 638 HIS A C 1
ATOM 3126 O O . HIS A 1 505 ? -18.300 -22.243 -32.282 1.00 101.34 638 HIS A O 1
ATOM 3133 N N . ARG A 1 506 ? -17.481 -20.880 -30.721 1.00 103.01 639 ARG A N 1
ATOM 3134 C CA . ARG A 1 506 ? -17.795 -19.691 -31.491 1.00 100.37 639 ARG A CA 1
ATOM 3135 C C . ARG A 1 506 ? -16.545 -19.230 -32.239 1.00 97.28 639 ARG A C 1
ATOM 3136 O O . ARG A 1 506 ? -15.560 -19.967 -32.337 1.00 97.83 639 ARG A O 1
ATOM 3144 N N . SER A 1 507 ? -16.575 -18.010 -32.769 1.00 94.32 640 SER A N 1
ATOM 3145 C CA . SER A 1 507 ? -15.441 -17.492 -33.520 1.00 91.06 640 SER A CA 1
ATOM 3146 C C . SER A 1 507 ? -15.449 -15.972 -33.459 1.00 87.21 640 SER A C 1
ATOM 3147 O O . SER A 1 507 ? -16.510 -15.350 -33.376 1.00 80.95 640 SER A O 1
ATOM 3150 N N . LEU A 1 508 ? -14.257 -15.381 -33.519 1.00 81.20 641 LEU A N 1
ATOM 3151 C CA . LEU A 1 508 ? -14.142 -13.928 -33.578 1.00 80.49 641 LEU A CA 1
ATOM 3152 C C . LEU A 1 508 ? -14.394 -13.451 -35.003 1.00 89.94 641 LEU A C 1
ATOM 3153 O O . LEU A 1 508 ? -13.763 -13.931 -35.950 1.00 93.53 641 LEU A O 1
ATOM 3158 N N . VAL A 1 509 ? -15.322 -12.513 -35.155 1.00 92.55 642 VAL A N 1
ATOM 3159 C CA . VAL A 1 509 ? -15.670 -11.997 -36.474 1.00 90.08 642 VAL A CA 1
ATOM 3160 C C . VAL A 1 509 ? -14.854 -10.759 -36.820 1.00 89.46 642 VAL A C 1
ATOM 3161 O O . VAL A 1 509 ? -14.283 -10.663 -37.909 1.00 89.91 642 VAL A O 1
ATOM 3165 N N . GLN A 1 510 ? -14.770 -9.804 -35.897 1.00 86.45 643 GLN A N 1
ATOM 3166 C CA . GLN A 1 510 ? -14.146 -8.524 -36.192 1.00 87.76 643 GLN A CA 1
ATOM 3167 C C . GLN A 1 510 ? -13.799 -7.815 -34.891 1.00 82.49 643 GLN A C 1
ATOM 3168 O O . GLN A 1 510 ? -14.584 -7.842 -33.940 1.00 73.10 643 GLN A O 1
ATOM 3174 N N . ARG A 1 511 ? -12.626 -7.186 -34.860 1.00 96.18 644 ARG A N 1
ATOM 3175 C CA . ARG A 1 511 ? -12.228 -6.290 -33.780 1.00 93.91 644 ARG A CA 1
ATOM 3176 C C . ARG A 1 511 ? -12.236 -4.856 -34.291 1.00 93.43 644 ARG A C 1
ATOM 3177 O O . ARG A 1 511 ? -11.659 -4.569 -35.345 1.00 91.49 644 ARG A O 1
ATOM 3185 N N . VAL A 1 512 ? -12.875 -3.956 -33.544 1.00 91.85 645 VAL A N 1
ATOM 3186 C CA . VAL A 1 512 ? -13.048 -2.569 -33.971 1.00 102.48 645 VAL A CA 1
ATOM 3187 C C . VAL A 1 512 ? -12.642 -1.642 -32.834 1.00 95.03 645 VAL A C 1
ATOM 3188 O O . VAL A 1 512 ? -13.238 -1.685 -31.750 1.00 88.41 645 VAL A O 1
ATOM 3192 N N . GLU A 1 513 ? -11.649 -0.791 -33.088 1.00 116.40 646 GLU A N 1
ATOM 3193 C CA . GLU A 1 513 ? -11.246 0.223 -32.123 1.00 109.17 646 GLU A CA 1
ATOM 3194 C C . GLU A 1 513 ? -12.222 1.392 -32.175 1.00 112.37 646 GLU A C 1
ATOM 3195 O O . GLU A 1 513 ? -12.581 1.867 -33.258 1.00 115.73 646 GLU A O 1
ATOM 3201 N N . THR A 1 514 ? -12.641 1.862 -31.005 1.00 101.60 647 THR A N 1
ATOM 3202 C CA . THR A 1 514 ? -13.765 2.780 -30.932 1.00 100.23 647 THR A CA 1
ATOM 3203 C C . THR A 1 514 ? -13.574 3.740 -29.762 1.00 107.55 647 THR A C 1
ATOM 3204 O O . THR A 1 514 ? -12.871 3.436 -28.796 1.00 127.30 647 THR A O 1
ATOM 3208 N N . ILE A 1 515 ? -14.175 4.921 -29.872 1.00 109.75 648 ILE A N 1
ATOM 3209 C CA . ILE A 1 515 ? -14.226 5.890 -28.785 1.00 117.78 648 ILE A CA 1
ATOM 3210 C C . ILE A 1 515 ? -15.678 6.044 -28.356 1.00 111.45 648 ILE A C 1
ATOM 3211 O O . ILE A 1 515 ? -16.563 6.240 -29.197 1.00 104.51 648 ILE A O 1
ATOM 3216 N N . SER A 1 516 ? -15.922 5.949 -27.051 1.00 111.64 649 SER A N 1
ATOM 3217 C CA . SER A 1 516 ? -17.281 5.983 -26.532 1.00 122.54 649 SER A CA 1
ATOM 3218 C C . SER A 1 516 ? -17.858 7.391 -26.574 1.00 120.91 649 SER A C 1
ATOM 3219 O O . SER A 1 516 ? -17.140 8.390 -26.479 1.00 112.58 649 SER A O 1
ATOM 3222 N N . LEU A 1 517 ? -19.180 7.454 -26.708 1.00 128.72 650 LEU A N 1
ATOM 3223 C CA . LEU A 1 517 ? -19.922 8.703 -26.673 1.00 136.04 650 LEU A CA 1
ATOM 3224 C C . LEU A 1 517 ? -21.170 8.500 -25.829 1.00 142.84 650 LEU A C 1
ATOM 3225 O O . LEU A 1 517 ? -21.776 7.424 -25.855 1.00 152.19 650 LEU A O 1
ATOM 3230 N N . GLY A 1 518 ? -21.550 9.531 -25.082 1.00 137.57 651 GLY A N 1
ATOM 3231 C CA . GLY A 1 518 ? -22.723 9.462 -24.238 1.00 139.50 651 GLY A CA 1
ATOM 3232 C C . GLY A 1 518 ? -22.466 8.708 -22.945 1.00 148.49 651 GLY A C 1
ATOM 3233 O O . GLY A 1 518 ? -21.405 8.125 -22.719 1.00 151.27 651 GLY A O 1
ATOM 3234 N N . GLU A 1 519 ? -23.484 8.717 -22.079 1.00 158.23 652 GLU A N 1
ATOM 3235 C CA . GLU A 1 519 ? -23.315 8.178 -20.730 1.00 161.09 652 GLU A CA 1
ATOM 3236 C C . GLU A 1 519 ? -23.002 6.687 -20.753 1.00 156.82 652 GLU A C 1
ATOM 3237 O O . GLU A 1 519 ? -22.262 6.187 -19.898 1.00 161.86 652 GLU A O 1
ATOM 3243 N N . HIS A 1 520 ? -23.550 5.965 -21.720 1.00 157.04 653 HIS A N 1
ATOM 3244 C CA . HIS A 1 520 ? -23.403 4.521 -21.765 1.00 161.37 653 HIS A CA 1
ATOM 3245 C C . HIS A 1 520 ? -22.511 4.102 -22.931 1.00 155.69 653 HIS A C 1
ATOM 3246 O O . HIS A 1 520 ? -22.429 4.806 -23.945 1.00 149.14 653 HIS A O 1
ATOM 3253 N N . PRO A 1 521 ? -21.814 2.957 -22.817 1.00 155.23 654 PRO A N 1
ATOM 3254 C CA . PRO A 1 521 ? -21.832 2.053 -21.662 1.00 158.63 654 PRO A CA 1
ATOM 3255 C C . PRO A 1 521 ? -20.784 2.419 -20.619 1.00 160.70 654 PRO A C 1
ATOM 3256 O O . PRO A 1 521 ? -20.800 1.893 -19.508 1.00 166.92 654 PRO A O 1
ATOM 3260 N N . CYS A 1 522 ? -19.874 3.313 -20.989 1.00 154.56 655 CYS A N 1
ATOM 3261 C CA . CYS A 1 522 ? -18.821 3.781 -20.105 1.00 158.47 655 CYS A CA 1
ATOM 3262 C C . CYS A 1 522 ? -18.769 5.302 -20.179 1.00 157.45 655 CYS A C 1
ATOM 3263 O O . CYS A 1 522 ? -19.504 5.932 -20.945 1.00 155.18 655 CYS A O 1
ATOM 3266 N N . ASP A 1 523 ? -17.891 5.890 -19.368 1.00 160.84 656 ASP A N 1
ATOM 3267 C CA . ASP A 1 523 ? -17.781 7.340 -19.288 1.00 158.61 656 ASP A CA 1
ATOM 3268 C C . ASP A 1 523 ? -17.531 7.941 -20.667 1.00 153.86 656 ASP A C 1
ATOM 3269 O O . ASP A 1 523 ? -16.884 7.331 -21.520 1.00 156.17 656 ASP A O 1
ATOM 3274 N N . ARG A 1 524 ? -18.074 9.134 -20.886 1.00 152.87 657 ARG A N 1
ATOM 3275 C CA . ARG A 1 524 ? -17.976 9.771 -22.192 1.00 143.42 657 ARG A CA 1
ATOM 3276 C C . ARG A 1 524 ? -16.525 10.102 -22.521 1.00 130.54 657 ARG A C 1
ATOM 3277 O O . ARG A 1 524 ? -15.741 10.477 -21.644 1.00 135.48 657 ARG A O 1
ATOM 3285 N N . GLY A 1 525 ? -16.169 9.956 -23.796 1.00 119.38 658 GLY A N 1
ATOM 3286 C CA . GLY A 1 525 ? -14.804 10.131 -24.238 1.00 108.75 658 GLY A CA 1
ATOM 3287 C C . GLY A 1 525 ? -13.889 8.965 -23.945 1.00 117.09 658 GLY A C 1
ATOM 3288 O O . GLY A 1 525 ? -12.688 9.052 -24.232 1.00 116.72 658 GLY A O 1
ATOM 3289 N N . GLU A 1 526 ? -14.416 7.877 -23.391 1.00 117.40 659 GLU A N 1
ATOM 3290 C CA . GLU A 1 526 ? -13.600 6.731 -23.020 1.00 121.91 659 GLU A CA 1
ATOM 3291 C C . GLU A 1 526 ? -13.242 5.905 -24.249 1.00 118.01 659 GLU A C 1
ATOM 3292 O O . GLU A 1 526 ? -14.102 5.608 -25.084 1.00 124.44 659 GLU A O 1
ATOM 3298 N N . GLN A 1 527 ? -11.971 5.534 -24.352 1.00 106.98 660 GLN A N 1
ATOM 3299 C CA . GLN A 1 527 ? -11.520 4.658 -25.421 1.00 102.24 660 GLN A CA 1
ATOM 3300 C C . GLN A 1 527 ? -12.040 3.244 -25.183 1.00 110.03 660 GLN A C 1
ATOM 3301 O O . GLN A 1 527 ? -12.005 2.737 -24.058 1.00 122.03 660 GLN A O 1
ATOM 3307 N N . VAL A 1 528 ? -12.546 2.611 -26.244 1.00 102.97 661 VAL A N 1
ATOM 3308 C CA . VAL A 1 528 ? -13.231 1.326 -26.143 1.00 94.30 661 VAL A CA 1
ATOM 3309 C C . VAL A 1 528 ? -12.825 0.443 -27.317 1.00 102.06 661 VAL A C 1
ATOM 3310 O O . VAL A 1 528 ? -12.566 0.924 -28.423 1.00 107.81 661 VAL A O 1
ATOM 3314 N N . THR A 1 529 ? -12.766 -0.863 -27.073 1.00 97.40 662 THR A N 1
ATOM 3315 C CA . THR A 1 529 ? -12.544 -1.844 -28.126 1.00 92.85 662 THR A CA 1
ATOM 3316 C C . THR A 1 529 ? -13.708 -2.822 -28.146 1.00 92.74 662 THR A C 1
ATOM 3317 O O . THR A 1 529 ? -14.121 -3.326 -27.095 1.00 90.22 662 THR A O 1
ATOM 3321 N N . LEU A 1 530 ? -14.231 -3.089 -29.339 1.00 83.17 663 LEU A N 1
ATOM 3322 C CA . LEU A 1 530 ? -15.364 -3.981 -29.531 1.00 81.59 663 LEU A CA 1
ATOM 3323 C C . LEU A 1 530 ? -14.894 -5.269 -30.194 1.00 80.14 663 LEU A C 1
ATOM 3324 O O . LEU A 1 530 ? -14.137 -5.232 -31.171 1.00 87.39 663 LEU A O 1
ATOM 3329 N N . PHE A 1 531 ? -15.341 -6.400 -29.659 1.00 70.88 664 PHE A N 1
ATOM 3330 C CA . PHE A 1 531 ? -15.017 -7.716 -30.197 1.00 73.23 664 PHE A CA 1
ATOM 3331 C C . PHE A 1 531 ? -16.314 -8.365 -30.657 1.00 74.49 664 PHE A C 1
ATOM 3332 O O . PHE A 1 531 ? -17.167 -8.711 -29.832 1.00 71.21 664 PHE A O 1
ATOM 3340 N N . LEU A 1 532 ? -16.467 -8.526 -31.967 1.00 76.90 665 LEU A N 1
ATOM 3341 C CA . LEU A 1 532 ? -17.667 -9.135 -32.525 1.00 85.01 665 LEU A CA 1
ATOM 3342 C C . LEU A 1 532 ? -17.432 -10.632 -32.680 1.00 80.46 665 LEU A C 1
ATOM 3343 O O . LEU A 1 532 ? -16.574 -11.059 -33.460 1.00 76.63 665 LEU A O 1
ATOM 3348 N N . PHE A 1 533 ? -18.179 -11.423 -31.921 1.00 80.50 666 PHE A N 1
ATOM 3349 C CA . PHE A 1 533 ? -18.283 -12.854 -32.148 1.00 87.25 666 PHE A CA 1
ATOM 3350 C C . PHE A 1 533 ? -19.605 -13.142 -32.845 1.00 85.51 666 PHE A C 1
ATOM 3351 O O . PHE A 1 533 ? -20.514 -12.308 -32.867 1.00 83.83 666 PHE A O 1
ATOM 3359 N N . ASN A 1 534 ? -19.705 -14.336 -33.430 1.00 78.56 667 ASN A N 1
ATOM 3360 C CA . ASN A 1 534 ? -20.871 -14.645 -34.249 1.00 80.95 667 ASN A CA 1
ATOM 3361 C C . ASN A 1 534 ? -22.173 -14.655 -33.454 1.00 91.60 667 ASN A C 1
ATOM 3362 O O . ASN A 1 534 ? -23.250 -14.672 -34.063 1.00 102.42 667 ASN A O 1
ATOM 3367 N N . ASP A 1 535 ? -22.108 -14.620 -32.120 1.00 89.84 668 ASP A N 1
ATOM 3368 C CA . ASP A 1 535 ? -23.327 -14.616 -31.323 1.00 80.29 668 ASP A CA 1
ATOM 3369 C C . ASP A 1 535 ? -23.267 -13.713 -30.095 1.00 71.30 668 ASP A C 1
ATOM 3370 O O . ASP A 1 535 ? -24.144 -13.825 -29.229 1.00 69.89 668 ASP A O 1
ATOM 3375 N N . CYS A 1 536 ? -22.284 -12.820 -29.993 1.00 72.43 669 CYS A N 1
ATOM 3376 C CA . CYS A 1 536 ? -22.183 -11.930 -28.840 1.00 77.47 669 CYS A CA 1
ATOM 3377 C C . CYS A 1 536 ? -21.199 -10.812 -29.155 1.00 75.34 669 CYS A C 1
ATOM 3378 O O . CYS A 1 536 ? -20.394 -10.909 -30.087 1.00 77.37 669 CYS A O 1
ATOM 3381 N N . LEU A 1 537 ? -21.268 -9.752 -28.350 1.00 69.91 670 LEU A N 1
ATOM 3382 C CA . LEU A 1 537 ? -20.402 -8.587 -28.486 1.00 74.12 670 LEU A CA 1
ATOM 3383 C C . LEU A 1 537 ? -19.711 -8.331 -27.154 1.00 83.48 670 LEU A C 1
ATOM 3384 O O . LEU A 1 537 ? -20.382 -8.082 -26.148 1.00 93.92 670 LEU A O 1
ATOM 3389 N N . GLU A 1 538 ? -18.381 -8.392 -27.144 1.00 81.05 671 GLU A N 1
ATOM 3390 C CA . GLU A 1 538 ? -17.598 -8.119 -25.945 1.00 76.55 671 GLU A CA 1
ATOM 3391 C C . GLU A 1 538 ? -17.134 -6.669 -25.960 1.00 76.19 671 GLU A C 1
ATOM 3392 O O . GLU A 1 538 ? -16.532 -6.213 -26.937 1.00 79.18 671 GLU A O 1
ATOM 3398 N N . ILE A 1 539 ? -17.418 -5.949 -24.879 1.00 74.02 672 ILE A N 1
ATOM 3399 C CA . ILE A 1 539 ? -17.147 -4.518 -24.789 1.00 85.48 672 ILE A CA 1
ATOM 3400 C C . ILE A 1 539 ? -16.100 -4.303 -23.708 1.00 83.06 672 ILE A C 1
ATOM 3401 O O . ILE A 1 539 ? -16.319 -4.651 -22.541 1.00 82.71 672 ILE A O 1
ATOM 3406 N N . ALA A 1 540 ? -14.965 -3.731 -24.093 1.00 79.81 673 ALA A N 1
ATOM 3407 C CA . ALA A 1 540 ? -13.830 -3.602 -23.194 1.00 86.41 673 ALA A CA 1
ATOM 3408 C C . ALA A 1 540 ? -13.354 -2.158 -23.166 1.00 92.35 673 ALA A C 1
ATOM 3409 O O . ALA A 1 540 ? -13.141 -1.543 -24.217 1.00 91.00 673 ALA A O 1
ATOM 3411 N N . ARG A 1 541 ? -13.201 -1.629 -21.961 1.00 100.92 674 ARG A N 1
ATOM 3412 C CA . ARG A 1 541 ? -12.684 -0.297 -21.696 1.00 94.60 674 ARG A CA 1
ATOM 3413 C C . ARG A 1 541 ? -11.160 -0.341 -21.612 1.00 96.89 674 ARG A C 1
ATOM 3414 O O . ARG A 1 541 ? -10.564 -1.381 -21.324 1.00 100.18 674 ARG A O 1
ATOM 3422 N N . LYS A 1 542 ? -10.527 0.798 -21.870 1.00 108.31 675 LYS A N 1
ATOM 3423 C CA . LYS A 1 542 ? -9.099 0.902 -21.604 1.00 114.47 675 LYS A CA 1
ATOM 3424 C C . LYS A 1 542 ? -8.870 1.279 -20.140 1.00 104.68 675 LYS A C 1
ATOM 3425 O O . LYS A 1 542 ? -9.728 1.866 -19.484 1.00 106.12 675 LYS A O 1
ATOM 3431 N N . ARG A 1 543 ? -7.696 0.928 -19.629 1.00 105.84 676 ARG A N 1
ATOM 3432 C CA . ARG A 1 543 ? -7.503 0.839 -18.187 1.00 113.44 676 ARG A CA 1
ATOM 3433 C C . ARG A 1 543 ? -7.190 2.183 -17.541 1.00 115.47 676 ARG A C 1
ATOM 3434 O O . ARG A 1 543 ? -6.486 3.020 -18.112 1.00 110.62 676 ARG A O 1
ATOM 3442 N N . HIS A 1 544 ? -7.717 2.367 -16.331 1.00 128.42 677 HIS A N 1
ATOM 3443 C CA . HIS A 1 544 ? -7.509 3.575 -15.539 1.00 139.76 677 HIS A CA 1
ATOM 3444 C C . HIS A 1 544 ? -6.218 3.487 -14.733 1.00 137.89 677 HIS A C 1
ATOM 3445 O O . HIS A 1 544 ? -6.246 3.456 -13.501 1.00 135.83 677 HIS A O 1
ATOM 3452 N N . PRO A 1 559 ? -1.210 -8.523 -24.737 1.00 122.15 692 PRO A N 1
ATOM 3453 C CA . PRO A 1 559 ? -0.689 -8.227 -23.399 1.00 122.46 692 PRO A CA 1
ATOM 3454 C C . PRO A 1 559 ? -1.763 -8.375 -22.324 1.00 114.16 692 PRO A C 1
ATOM 3455 O O . PRO A 1 559 ? -2.850 -7.813 -22.479 1.00 108.94 692 PRO A O 1
ATOM 3459 N N . PRO A 1 560 ? -1.456 -9.113 -21.255 1.00 98.97 693 PRO A N 1
ATOM 3460 C CA . PRO A 1 560 ? -2.487 -9.454 -20.261 1.00 93.99 693 PRO A CA 1
ATOM 3461 C C . PRO A 1 560 ? -3.082 -8.209 -19.623 1.00 101.99 693 PRO A C 1
ATOM 3462 O O . PRO A 1 560 ? -2.366 -7.367 -19.074 1.00 102.88 693 PRO A O 1
ATOM 3466 N N . ALA A 1 561 ? -4.408 -8.097 -19.718 1.00 103.47 694 ALA A N 1
ATOM 3467 C CA . ALA A 1 561 ? -5.180 -7.038 -19.065 1.00 95.36 694 ALA A CA 1
ATOM 3468 C C . ALA A 1 561 ? -4.857 -5.654 -19.635 1.00 95.77 694 ALA A C 1
ATOM 3469 O O . ALA A 1 561 ? -4.780 -4.669 -18.898 1.00 86.80 694 ALA A O 1
ATOM 3471 N N . SER A 1 562 ? -4.673 -5.576 -20.959 1.00 101.62 695 SER A N 1
ATOM 3472 C CA . SER A 1 562 ? -4.554 -4.277 -21.618 1.00 89.79 695 SER A CA 1
ATOM 3473 C C . SER A 1 562 ? -5.882 -3.536 -21.621 1.00 94.71 695 SER A C 1
ATOM 3474 O O . SER A 1 562 ? -5.906 -2.299 -21.624 1.00 96.04 695 SER A O 1
ATOM 3477 N N . LEU A 1 563 ? -6.987 -4.273 -21.637 1.00 85.27 696 LEU A N 1
ATOM 3478 C CA . LEU A 1 563 ? -8.323 -3.708 -21.610 1.00 78.52 696 LEU A CA 1
ATOM 3479 C C . LEU A 1 563 ? -9.050 -4.194 -20.364 1.00 76.54 696 LEU A C 1
ATOM 3480 O O . LEU A 1 563 ? -8.679 -5.203 -19.757 1.00 86.69 696 LEU A O 1
ATOM 3485 N N . LYS A 1 564 ? -10.087 -3.458 -19.976 1.00 73.15 697 LYS A N 1
ATOM 3486 C CA . LYS A 1 564 ? -10.925 -3.837 -18.848 1.00 85.49 697 LYS A CA 1
ATOM 3487 C C . LYS A 1 564 ? -12.313 -4.198 -19.353 1.00 90.29 697 LYS A C 1
ATOM 3488 O O . LYS A 1 564 ? -12.902 -3.457 -20.147 1.00 94.98 697 LYS A O 1
ATOM 3494 N N . HIS A 1 565 ? -12.824 -5.338 -18.897 1.00 77.64 698 HIS A N 1
ATOM 3495 C CA . HIS A 1 565 ? -14.146 -5.778 -19.311 1.00 75.37 698 HIS A CA 1
ATOM 3496 C C . HIS A 1 565 ? -15.208 -4.806 -18.820 1.00 82.17 698 HIS A C 1
ATOM 3497 O O . HIS A 1 565 ? -15.100 -4.236 -17.731 1.00 86.87 698 HIS A O 1
ATOM 3504 N N . ILE A 1 566 ? -16.237 -4.610 -19.640 1.00 87.26 699 ILE A N 1
ATOM 3505 C CA . ILE A 1 566 ? -17.381 -3.795 -19.256 1.00 84.61 699 ILE A CA 1
ATOM 3506 C C . ILE A 1 566 ? -18.630 -4.661 -19.308 1.00 87.13 699 ILE A C 1
ATOM 3507 O O . ILE A 1 566 ? -19.319 -4.842 -18.297 1.00 94.10 699 ILE A O 1
ATOM 3512 N N . HIS A 1 567 ? -18.922 -5.216 -20.480 1.00 78.35 700 HIS A N 1
ATOM 3513 C CA . HIS A 1 567 ? -20.145 -5.976 -20.671 1.00 81.73 700 HIS A CA 1
ATOM 3514 C C . HIS A 1 567 ? -19.931 -6.986 -21.785 1.00 78.78 700 HIS A C 1
ATOM 3515 O O . HIS A 1 567 ? -19.328 -6.670 -22.815 1.00 67.97 700 HIS A O 1
ATOM 3522 N N . LEU A 1 568 ? -20.398 -8.209 -21.556 1.00 81.28 701 LEU A N 1
ATOM 3523 C CA . LEU A 1 568 ? -20.449 -9.239 -22.584 1.00 76.17 701 LEU A CA 1
ATOM 3524 C C . LEU A 1 568 ? -21.904 -9.354 -23.012 1.00 86.30 701 LEU A C 1
ATOM 3525 O O . LEU A 1 568 ? -22.733 -9.909 -22.283 1.00 92.50 701 LEU A O 1
ATOM 3530 N N . MET A 1 569 ? -22.213 -8.818 -24.188 1.00 84.19 702 MET A N 1
ATOM 3531 C CA . MET A 1 569 ? -23.591 -8.648 -24.602 1.00 87.67 702 MET A CA 1
ATOM 3532 C C . MET A 1 569 ? -23.972 -9.721 -25.604 1.00 90.32 702 MET A C 1
ATOM 3533 O O . MET A 1 569 ? -23.356 -9.799 -26.678 1.00 87.63 702 MET A O 1
ATOM 3538 N N . PRO A 1 570 ? -24.960 -10.560 -25.309 1.00 96.73 703 PRO A N 1
ATOM 3539 C CA . PRO A 1 570 ? -25.501 -11.441 -26.348 1.00 100.33 703 PRO A CA 1
ATOM 3540 C C . PRO A 1 570 ? -26.103 -10.600 -27.463 1.00 104.44 703 PRO A C 1
ATOM 3541 O O . PRO A 1 570 ? -26.834 -9.639 -27.209 1.00 101.89 703 PRO A O 1
ATOM 3545 N N . LEU A 1 571 ? -25.775 -10.954 -28.708 1.00 85.93 704 LEU A N 1
ATOM 3546 C CA . LEU A 1 571 ? -26.235 -10.153 -29.836 1.00 85.08 704 LEU A CA 1
ATOM 3547 C C . LEU A 1 571 ? -27.752 -10.038 -29.881 1.00 93.81 704 LEU A C 1
ATOM 3548 O O . LEU A 1 571 ? -28.274 -9.123 -30.528 1.00 96.62 704 LEU A O 1
ATOM 3553 N N . SER A 1 572 ? -28.465 -10.935 -29.195 1.00 91.75 705 SER A N 1
ATOM 3554 C CA . SER A 1 572 ? -29.912 -10.836 -29.094 1.00 90.95 705 SER A CA 1
ATOM 3555 C C . SER A 1 572 ? -30.361 -9.553 -28.413 1.00 100.86 705 SER A C 1
ATOM 3556 O O . SER A 1 572 ? -31.481 -9.096 -28.662 1.00 99.09 705 SER A O 1
ATOM 3559 N N . GLN A 1 573 ? -29.525 -8.960 -27.558 1.00 112.63 706 GLN A N 1
ATOM 3560 C CA . GLN A 1 573 ? -29.922 -7.758 -26.835 1.00 100.49 706 GLN A CA 1
ATOM 3561 C C . GLN A 1 573 ? -29.771 -6.482 -27.650 1.00 96.87 706 GLN A C 1
ATOM 3562 O O . GLN A 1 573 ? -30.164 -5.416 -27.166 1.00 109.59 706 GLN A O 1
ATOM 3568 N N . ILE A 1 574 ? -29.247 -6.561 -28.868 1.00 88.15 707 ILE A N 1
ATOM 3569 C CA . ILE A 1 574 ? -29.148 -5.396 -29.740 1.00 92.97 707 ILE A CA 1
ATOM 3570 C C . ILE A 1 574 ? -30.440 -5.304 -30.545 1.00 103.06 707 ILE A C 1
ATOM 3571 O O . ILE A 1 574 ? -30.699 -6.137 -31.418 1.00 92.74 707 ILE A O 1
ATOM 3576 N N . LYS A 1 575 ? -31.256 -4.289 -30.249 1.00 108.37 708 LYS A N 1
ATOM 3577 C CA . LYS A 1 575 ? -32.559 -4.164 -30.893 1.00 99.76 708 LYS A CA 1
ATOM 3578 C C . LYS A 1 575 ? -32.474 -3.440 -32.229 1.00 104.73 708 LYS A C 1
ATOM 3579 O O . LYS A 1 575 ? -33.273 -3.720 -33.131 1.00 116.21 708 LYS A O 1
ATOM 3585 N N . LYS A 1 576 ? -31.526 -2.521 -32.382 1.00 103.64 709 LYS A N 1
ATOM 3586 C CA . LYS A 1 576 ? -31.416 -1.781 -33.628 1.00 107.63 709 LYS A CA 1
ATOM 3587 C C . LYS A 1 576 ? -30.025 -1.173 -33.728 1.00 100.48 709 LYS A C 1
ATOM 3588 O O . LYS A 1 576 ? -29.409 -0.824 -32.718 1.00 100.00 709 LYS A O 1
ATOM 3594 N N . VAL A 1 577 ? -29.546 -1.053 -34.961 1.00 99.55 710 VAL A N 1
ATOM 3595 C CA . VAL A 1 577 ? -28.234 -0.500 -35.269 1.00 99.14 710 VAL A CA 1
ATOM 3596 C C . VAL A 1 577 ? -28.440 0.810 -36.018 1.00 105.26 710 VAL A C 1
ATOM 3597 O O . VAL A 1 577 ? -29.292 0.895 -36.910 1.00 115.94 710 VAL A O 1
ATOM 3601 N N . LEU A 1 578 ? -27.663 1.832 -35.658 1.00 95.99 711 LEU A N 1
ATOM 3602 C CA . LEU A 1 578 ? -27.845 3.176 -36.191 1.00 92.85 711 LEU A CA 1
ATOM 3603 C C . LEU A 1 578 ? -26.597 3.643 -36.923 1.00 103.99 711 LEU A C 1
ATOM 3604 O O . LEU A 1 578 ? -25.493 3.601 -36.370 1.00 115.39 711 LEU A O 1
ATOM 3609 N N . ASP A 1 579 ? -26.782 4.101 -38.158 1.00 113.90 712 ASP A N 1
ATOM 3610 C CA . ASP A 1 579 ? -25.752 4.788 -38.924 1.00 120.63 712 ASP A CA 1
ATOM 3611 C C . ASP A 1 579 ? -25.937 6.293 -38.763 1.00 131.90 712 ASP A C 1
ATOM 3612 O O . ASP A 1 579 ? -27.067 6.789 -38.753 1.00 130.41 712 ASP A O 1
ATOM 3617 N N . ILE A 1 580 ? -24.828 7.016 -38.627 1.00 128.54 713 ILE A N 1
ATOM 3618 C CA . ILE A 1 580 ? -24.851 8.458 -38.410 1.00 128.45 713 ILE A CA 1
ATOM 3619 C C . ILE A 1 580 ? -24.072 9.136 -39.529 1.00 131.23 713 ILE A C 1
ATOM 3620 O O . ILE A 1 580 ? -22.929 8.759 -39.815 1.00 124.56 713 ILE A O 1
ATOM 3625 N N . ARG A 1 581 ? -24.690 10.143 -40.146 1.00 137.58 714 ARG A N 1
ATOM 3626 C CA . ARG A 1 581 ? -24.177 10.751 -41.365 1.00 135.13 714 ARG A CA 1
ATOM 3627 C C . ARG A 1 581 ? -22.982 11.656 -41.087 1.00 129.43 714 ARG A C 1
ATOM 3628 O O . ARG A 1 581 ? -22.852 12.245 -40.010 1.00 130.46 714 ARG A O 1
ATOM 3636 N N . GLU A 1 582 ? -22.117 11.780 -42.096 1.00 130.33 715 GLU A N 1
ATOM 3637 C CA . GLU A 1 582 ? -20.859 12.521 -41.988 1.00 137.23 715 GLU A CA 1
ATOM 3638 C C . GLU A 1 582 ? -21.115 14.026 -42.084 1.00 150.08 715 GLU A C 1
ATOM 3639 O O . GLU A 1 582 ? -20.778 14.689 -43.066 1.00 154.09 715 GLU A O 1
ATOM 3645 N N . THR A 1 583 ? -21.715 14.573 -41.025 1.00 152.59 716 THR A N 1
ATOM 3646 C CA . THR A 1 583 ? -21.900 16.019 -40.966 1.00 161.07 716 THR A CA 1
ATOM 3647 C C . THR A 1 583 ? -20.610 16.757 -40.636 1.00 170.92 716 THR A C 1
ATOM 3648 O O . THR A 1 583 ? -20.576 17.989 -40.744 1.00 175.35 716 THR A O 1
ATOM 3652 N N . GLU A 1 584 ? -19.564 16.033 -40.231 1.00 174.93 717 GLU A N 1
ATOM 3653 C CA . GLU A 1 584 ? -18.313 16.580 -39.713 1.00 184.42 717 GLU A CA 1
ATOM 3654 C C . GLU A 1 584 ? -18.550 17.375 -38.431 1.00 185.45 717 GLU A C 1
ATOM 3655 O O . GLU A 1 584 ? -17.597 17.832 -37.790 1.00 180.43 717 GLU A O 1
ATOM 3661 N N . ASP A 1 585 ? -19.813 17.545 -38.037 1.00 184.07 718 ASP A N 1
ATOM 3662 C CA . ASP A 1 585 ? -20.072 17.795 -36.629 1.00 176.95 718 ASP A CA 1
ATOM 3663 C C . ASP A 1 585 ? -19.702 16.568 -35.812 1.00 152.56 718 ASP A C 1
ATOM 3664 O O . ASP A 1 585 ? -19.274 16.697 -34.663 1.00 143.25 718 ASP A O 1
ATOM 3669 N N . CYS A 1 586 ? -19.841 15.379 -36.402 1.00 147.77 719 CYS A N 1
ATOM 3670 C CA . CYS A 1 586 ? -19.292 14.141 -35.865 1.00 149.16 719 CYS A CA 1
ATOM 3671 C C . CYS A 1 586 ? -18.827 13.279 -37.032 1.00 141.00 719 CYS A C 1
ATOM 3672 O O . CYS A 1 586 ? -19.478 13.242 -38.080 1.00 137.95 719 CYS A O 1
ATOM 3675 N N . HIS A 1 587 ? -17.704 12.588 -36.847 1.00 134.04 720 HIS A N 1
ATOM 3676 C CA . HIS A 1 587 ? -17.060 11.832 -37.914 1.00 135.83 720 HIS A CA 1
ATOM 3677 C C . HIS A 1 587 ? -17.035 10.349 -37.568 1.00 134.78 720 HIS A C 1
ATOM 3678 O O . HIS A 1 587 ? -16.599 9.970 -36.475 1.00 129.50 720 HIS A O 1
ATOM 3685 N N . ASN A 1 588 ? -17.509 9.518 -38.503 1.00 135.54 721 ASN A N 1
ATOM 3686 C CA . ASN A 1 588 ? -17.464 8.056 -38.385 1.00 123.65 721 ASN A CA 1
ATOM 3687 C C . ASN A 1 588 ? -18.229 7.554 -37.162 1.00 112.84 721 ASN A C 1
ATOM 3688 O O . ASN A 1 588 ? -17.751 6.694 -36.422 1.00 115.54 721 ASN A O 1
ATOM 3693 N N . ALA A 1 589 ? -19.432 8.073 -36.956 1.00 108.26 722 ALA A N 1
ATOM 3694 C CA . ALA A 1 589 ? -20.210 7.742 -35.772 1.00 103.31 722 ALA A CA 1
ATOM 3695 C C . ALA A 1 589 ? -21.269 6.692 -36.083 1.00 105.57 722 ALA A C 1
ATOM 3696 O O . ALA A 1 589 ? -21.772 6.595 -37.206 1.00 111.69 722 ALA A O 1
ATOM 3698 N N . PHE A 1 590 ? -21.596 5.897 -35.067 1.00 99.05 723 PHE A N 1
ATOM 3699 C CA . PHE A 1 590 ? -22.680 4.929 -35.139 1.00 97.64 723 PHE A CA 1
ATOM 3700 C C . PHE A 1 590 ? -23.217 4.725 -33.730 1.00 90.07 723 PHE A C 1
ATOM 3701 O O . PHE A 1 590 ? -22.660 5.231 -32.753 1.00 98.82 723 PHE A O 1
ATOM 3709 N N . ALA A 1 591 ? -24.308 3.971 -33.628 1.00 86.25 724 ALA A N 1
ATOM 3710 C CA . ALA A 1 591 ? -24.886 3.693 -32.322 1.00 89.63 724 ALA A CA 1
ATOM 3711 C C . ALA A 1 591 ? -25.695 2.408 -32.388 1.00 85.67 724 ALA A C 1
ATOM 3712 O O . ALA A 1 591 ? -26.103 1.961 -33.462 1.00 87.10 724 ALA A O 1
ATOM 3714 N N . LEU A 1 592 ? -25.922 1.823 -31.214 1.00 83.99 725 LEU A N 1
ATOM 3715 C CA . LEU A 1 592 ? -26.663 0.581 -31.068 1.00 83.05 725 LEU A CA 1
ATOM 3716 C C . LEU A 1 592 ? -27.794 0.780 -30.070 1.00 91.86 725 LEU A C 1
ATOM 3717 O O . LEU A 1 592 ? -27.604 1.397 -29.018 1.00 96.23 725 LEU A O 1
ATOM 3722 N N . LEU A 1 593 ? -28.967 0.254 -30.406 1.00 100.95 726 LEU A N 1
ATOM 3723 C CA . LEU A 1 593 ? -30.129 0.286 -29.524 1.00 103.58 726 LEU A CA 1
ATOM 3724 C C . LEU A 1 593 ? -30.220 -1.058 -28.821 1.00 95.36 726 LEU A C 1
ATOM 3725 O O . LEU A 1 593 ? -30.547 -2.070 -29.450 1.00 106.84 726 LEU A O 1
ATOM 3730 N N . VAL A 1 594 ? -29.939 -1.070 -27.521 1.00 82.56 727 VAL A N 1
ATOM 3731 C CA . VAL A 1 594 ? -29.854 -2.312 -26.768 1.00 91.34 727 VAL A CA 1
ATOM 3732 C C . VAL A 1 594 ? -30.878 -2.298 -25.644 1.00 103.24 727 VAL A C 1
ATOM 3733 O O . VAL A 1 594 ? -31.270 -1.240 -25.142 1.00 111.00 727 VAL A O 1
ATOM 3737 N N . ARG A 1 595 ? -31.322 -3.496 -25.260 1.00 115.13 728 ARG A N 1
ATOM 3738 C CA . ARG A 1 595 ? -32.251 -3.697 -24.151 1.00 127.77 728 ARG A CA 1
ATOM 3739 C C . ARG A 1 595 ? -31.605 -4.675 -23.178 1.00 119.80 728 ARG A C 1
ATOM 3740 O O . ARG A 1 595 ? -31.886 -5.883 -23.217 1.00 109.90 728 ARG A O 1
ATOM 3748 N N . PRO A 1 596 ? -30.714 -4.199 -22.306 1.00 118.73 729 PRO A N 1
ATOM 3749 C CA . PRO A 1 596 ? -30.159 -5.081 -21.288 1.00 113.36 729 PRO A CA 1
ATOM 3750 C C . PRO A 1 596 ? -31.220 -5.428 -20.260 1.00 118.13 729 PRO A C 1
ATOM 3751 O O . PRO A 1 596 ? -32.163 -4.651 -20.035 1.00 120.85 729 PRO A O 1
ATOM 3755 N N . PRO A 1 597 ? -31.111 -6.589 -19.610 1.00 114.19 730 PRO A N 1
ATOM 3756 C CA . PRO A 1 597 ? -32.098 -6.957 -18.585 1.00 115.32 730 PRO A CA 1
ATOM 3757 C C . PRO A 1 597 ? -32.055 -6.075 -17.348 1.00 130.25 730 PRO A C 1
ATOM 3758 O O . PRO A 1 597 ? -32.881 -6.263 -16.448 1.00 137.96 730 PRO A O 1
ATOM 3762 N N . THR A 1 598 ? -31.134 -5.112 -17.285 1.00 137.35 731 THR A N 1
ATOM 3763 C CA . THR A 1 598 ? -30.884 -4.335 -16.077 1.00 140.49 731 THR A CA 1
ATOM 3764 C C . THR A 1 598 ? -31.782 -3.107 -15.949 1.00 145.91 731 THR A C 1
ATOM 3765 O O . THR A 1 598 ? -32.301 -2.839 -14.860 1.00 145.80 731 THR A O 1
ATOM 3769 N N . GLU A 1 599 ? -31.982 -2.349 -17.029 1.00 146.23 732 GLU A N 1
ATOM 3770 C CA . GLU A 1 599 ? -32.639 -1.050 -16.939 1.00 155.92 732 GLU A CA 1
ATOM 3771 C C . GLU A 1 599 ? -34.081 -1.047 -17.436 1.00 158.51 732 GLU A C 1
ATOM 3772 O O . GLU A 1 599 ? -34.734 -0.000 -17.374 1.00 162.89 732 GLU A O 1
ATOM 3778 N N . GLN A 1 600 ? -34.589 -2.178 -17.929 1.00 150.32 733 GLN A N 1
ATOM 3779 C CA . GLN A 1 600 ? -36.001 -2.322 -18.296 1.00 152.78 733 GLN A CA 1
ATOM 3780 C C . GLN A 1 600 ? -36.441 -1.299 -19.343 1.00 149.01 733 GLN A C 1
ATOM 3781 O O . GLN A 1 600 ? -37.598 -0.869 -19.352 1.00 145.48 733 GLN A O 1
ATOM 3787 N N . ALA A 1 601 ? -35.533 -0.903 -20.233 1.00 147.11 734 ALA A N 1
ATOM 3788 C CA . ALA A 1 601 ? -35.849 0.040 -21.302 1.00 140.51 734 ALA A CA 1
ATOM 3789 C C . ALA A 1 601 ? -34.698 0.046 -22.300 1.00 141.18 734 ALA A C 1
ATOM 3790 O O . ALA A 1 601 ? -33.623 -0.502 -22.042 1.00 144.05 734 ALA A O 1
ATOM 3792 N N . ASN A 1 602 ? -34.939 0.677 -23.448 1.00 138.18 735 ASN A N 1
ATOM 3793 C CA . ASN A 1 602 ? -33.902 0.818 -24.462 1.00 129.28 735 ASN A CA 1
ATOM 3794 C C . ASN A 1 602 ? -32.903 1.902 -24.066 1.00 125.94 735 ASN A C 1
ATOM 3795 O O . ASN A 1 602 ? -33.237 2.856 -23.357 1.00 124.59 735 ASN A O 1
ATOM 3800 N N . VAL A 1 603 ? -31.661 1.742 -24.527 1.00 117.54 736 VAL A N 1
ATOM 3801 C CA . VAL A 1 603 ? -30.566 2.658 -24.203 1.00 120.63 736 VAL A CA 1
ATOM 3802 C C . VAL A 1 603 ? -29.648 2.770 -25.416 1.00 116.14 736 VAL A C 1
ATOM 3803 O O . VAL A 1 603 ? -29.388 1.781 -26.106 1.00 111.37 736 VAL A O 1
ATOM 3807 N N . LEU A 1 604 ? -29.154 3.984 -25.671 1.00 112.95 737 LEU A N 1
ATOM 3808 C CA . LEU A 1 604 ? -28.259 4.254 -26.791 1.00 110.13 737 LEU A CA 1
ATOM 3809 C C . LEU A 1 604 ? -26.807 4.028 -26.386 1.00 115.11 737 LEU A C 1
ATOM 3810 O O . LEU A 1 604 ? -26.363 4.514 -25.340 1.00 127.10 737 LEU A O 1
ATOM 3815 N N . LEU A 1 605 ? -26.071 3.306 -27.223 1.00 98.76 738 LEU A N 1
ATOM 3816 C CA . LEU A 1 605 ? -24.635 3.102 -27.059 1.00 93.21 738 LEU A CA 1
ATOM 3817 C C . LEU A 1 605 ? -23.951 3.788 -28.235 1.00 99.91 738 LEU A C 1
ATOM 3818 O O . LEU A 1 605 ? -23.880 3.231 -29.334 1.00 111.46 738 LEU A O 1
ATOM 3823 N N . SER A 1 606 ? -23.457 5.001 -28.005 1.00 106.23 739 SER A N 1
ATOM 3824 C CA . SER A 1 606 ? -22.895 5.821 -29.069 1.00 97.80 739 SER A CA 1
ATOM 3825 C C . SER A 1 606 ? -21.389 5.626 -29.153 1.00 91.76 739 SER A C 1
ATOM 3826 O O . SER A 1 606 ? -20.709 5.492 -28.133 1.00 93.46 739 SER A O 1
ATOM 3829 N N . PHE A 1 607 ? -20.870 5.635 -30.378 1.00 89.55 740 PHE A N 1
ATOM 3830 C CA . PHE A 1 607 ? -19.499 5.225 -30.621 1.00 90.20 740 PHE A CA 1
ATOM 3831 C C . PHE A 1 607 ? -18.945 5.946 -31.839 1.00 96.74 740 PHE A C 1
ATOM 3832 O O . PHE A 1 607 ? -19.685 6.302 -32.759 1.00 101.03 740 PHE A O 1
ATOM 3840 N N . GLN A 1 608 ? -17.627 6.131 -31.846 1.00 104.12 741 GLN A N 1
ATOM 3841 C CA . GLN A 1 608 ? -16.908 6.714 -32.972 1.00 104.05 741 GLN A CA 1
ATOM 3842 C C . GLN A 1 608 ? -15.833 5.744 -33.432 1.00 100.40 741 GLN A C 1
ATOM 3843 O O . GLN A 1 608 ? -14.960 5.362 -32.646 1.00 94.97 741 GLN A O 1
ATOM 3849 N N . MET A 1 609 ? -15.887 5.360 -34.701 1.00 98.90 742 MET A N 1
ATOM 3850 C CA . MET A 1 609 ? -14.861 4.485 -35.244 1.00 99.53 742 MET A CA 1
ATOM 3851 C C . MET A 1 609 ? -13.547 5.237 -35.396 1.00 113.08 742 MET A C 1
ATOM 3852 O O . MET A 1 609 ? -13.504 6.335 -35.959 1.00 121.35 742 MET A O 1
ATOM 3857 N N . THR A 1 610 ? -12.477 4.649 -34.867 1.00 114.87 743 THR A N 1
ATOM 3858 C CA . THR A 1 610 ? -11.123 5.079 -35.167 1.00 117.25 743 THR A CA 1
ATOM 3859 C C . THR A 1 610 ? -10.380 4.074 -36.031 1.00 118.10 743 THR A C 1
ATOM 3860 O O . THR A 1 610 ? -9.272 4.371 -36.489 1.00 120.91 743 THR A O 1
ATOM 3864 N N . SER A 1 611 ? -10.967 2.904 -36.270 1.00 122.23 744 SER A N 1
ATOM 3865 C CA . SER A 1 611 ? -10.345 1.864 -37.080 1.00 126.52 744 SER A CA 1
ATOM 3866 C C . SER A 1 611 ? -10.509 2.220 -38.553 1.00 128.86 744 SER A C 1
ATOM 3867 O O . SER A 1 611 ? -11.629 2.232 -39.076 1.00 132.08 744 SER A O 1
ATOM 3870 N N . ASP A 1 612 ? -9.397 2.516 -39.222 1.00 144.77 745 ASP A N 1
ATOM 3871 C CA . ASP A 1 612 ? -9.403 2.761 -40.658 1.00 143.94 745 ASP A CA 1
ATOM 3872 C C . ASP A 1 612 ? -9.396 1.470 -41.468 1.00 138.12 745 ASP A C 1
ATOM 3873 O O . ASP A 1 612 ? -9.436 1.527 -42.702 1.00 136.09 745 ASP A O 1
ATOM 3878 N N . GLU A 1 613 ? -9.360 0.314 -40.803 1.00 139.72 746 GLU A N 1
ATOM 3879 C CA . GLU A 1 613 ? -9.287 -0.955 -41.518 1.00 146.33 746 GLU A CA 1
ATOM 3880 C C . GLU A 1 613 ? -10.540 -1.202 -42.351 1.00 147.24 746 GLU A C 1
ATOM 3881 O O . GLU A 1 613 ? -10.456 -1.717 -43.472 1.00 155.06 746 GLU A O 1
ATOM 3887 N N . LEU A 1 614 ? -11.709 -0.843 -41.824 1.00 137.80 747 LEU A N 1
ATOM 3888 C CA . LEU A 1 614 ? -12.955 -1.123 -42.515 1.00 130.79 747 LEU A CA 1
ATOM 3889 C C . LEU A 1 614 ? -13.808 0.130 -42.642 1.00 119.73 747 LEU A C 1
ATOM 3890 O O . LEU A 1 614 ? -13.844 0.960 -41.724 1.00 112.33 747 LEU A O 1
ATOM 3895 N N . PRO A 1 615 ? -14.500 0.295 -43.768 1.00 122.75 748 PRO A N 1
ATOM 3896 C CA . PRO A 1 615 ? -15.529 1.334 -43.854 1.00 116.16 748 PRO A CA 1
ATOM 3897 C C . PRO A 1 615 ? -16.619 1.091 -42.823 1.00 107.87 748 PRO A C 1
ATOM 3898 O O . PRO A 1 615 ? -16.865 -0.041 -42.403 1.00 113.34 748 PRO A O 1
ATOM 3902 N N . LYS A 1 616 ? -17.275 2.178 -42.413 1.00 102.92 749 LYS A N 1
ATOM 3903 C CA . LYS A 1 616 ? -18.293 2.074 -41.374 1.00 100.60 749 LYS A CA 1
ATOM 3904 C C . LYS A 1 616 ? -19.456 1.197 -41.820 1.00 104.96 749 LYS A C 1
ATOM 3905 O O . LYS A 1 616 ? -20.037 0.466 -41.011 1.00 99.60 749 LYS A O 1
ATOM 3911 N N . GLU A 1 617 ? -19.804 1.245 -43.106 1.00 113.45 750 GLU A N 1
ATOM 3912 C CA . GLU A 1 617 ? -20.948 0.472 -43.576 1.00 124.58 750 GLU A CA 1
ATOM 3913 C C . GLU A 1 617 ? -20.618 -1.009 -43.716 1.00 117.13 750 GLU A C 1
ATOM 3914 O O . GLU A 1 617 ? -21.467 -1.861 -43.433 1.00 112.25 750 GLU A O 1
ATOM 3920 N N . ASN A 1 618 ? -19.399 -1.339 -44.155 1.00 111.99 751 ASN A N 1
ATOM 3921 C CA . ASN A 1 618 ? -19.018 -2.744 -44.251 1.00 112.39 751 ASN A CA 1
ATOM 3922 C C . ASN A 1 618 ? -19.082 -3.432 -42.895 1.00 104.34 751 ASN A C 1
ATOM 3923 O O . ASN A 1 618 ? -19.414 -4.620 -42.815 1.00 111.56 751 ASN A O 1
ATOM 3928 N N . TRP A 1 619 ? -18.778 -2.704 -41.821 1.00 93.32 752 TRP A N 1
ATOM 3929 C CA . TRP A 1 619 ? -18.864 -3.266 -40.482 1.00 96.50 752 TRP A CA 1
ATOM 3930 C C . TRP A 1 619 ? -20.264 -3.177 -39.892 1.00 96.82 752 TRP A C 1
ATOM 3931 O O . TRP A 1 619 ? -20.656 -4.061 -39.121 1.00 108.30 752 TRP A O 1
ATOM 3942 N N . LEU A 1 620 ? -21.028 -2.133 -40.226 1.00 87.17 753 LEU A N 1
ATOM 3943 C CA . LEU A 1 620 ? -22.435 -2.111 -39.836 1.00 93.50 753 LEU A CA 1
ATOM 3944 C C . LEU A 1 620 ? -23.221 -3.220 -40.529 1.00 101.34 753 LEU A C 1
ATOM 3945 O O . LEU A 1 620 ? -24.172 -3.758 -39.950 1.00 93.59 753 LEU A O 1
ATOM 3950 N N . LYS A 1 621 ? -22.843 -3.574 -41.760 1.00 101.57 754 LYS A N 1
ATOM 3951 C CA . LYS A 1 621 ? -23.430 -4.741 -42.411 1.00 99.87 754 LYS A CA 1
ATOM 3952 C C . LYS A 1 621 ? -22.966 -6.025 -41.738 1.00 103.33 754 LYS A C 1
ATOM 3953 O O . LYS A 1 621 ? -23.766 -6.939 -41.502 1.00 104.27 754 LYS A O 1
ATOM 3959 N N . MET A 1 622 ? -21.670 -6.111 -41.433 1.00 100.14 755 MET A N 1
ATOM 3960 C CA . MET A 1 622 ? -21.142 -7.249 -40.688 1.00 100.60 755 MET A CA 1
ATOM 3961 C C . MET A 1 622 ? -21.828 -7.383 -39.334 1.00 95.76 755 MET A C 1
ATOM 3962 O O . MET A 1 622 ? -22.097 -8.498 -38.868 1.00 86.19 755 MET A O 1
ATOM 3967 N N . LEU A 1 623 ? -22.128 -6.251 -38.697 1.00 84.88 756 LEU A N 1
ATOM 3968 C CA . LEU A 1 623 ? -22.830 -6.266 -37.420 1.00 87.27 756 LEU A CA 1
ATOM 3969 C C . LEU A 1 623 ? -24.242 -6.822 -37.574 1.00 89.62 756 LEU A C 1
ATOM 3970 O O . LEU A 1 623 ? -24.636 -7.750 -36.859 1.00 73.28 756 LEU A O 1
ATOM 3975 N N . CYS A 1 624 ? -25.015 -6.271 -38.517 1.00 95.08 757 CYS A N 1
ATOM 3976 C CA . CYS A 1 624 ? -26.424 -6.637 -38.642 1.00 86.44 757 CYS A CA 1
ATOM 3977 C C . CYS A 1 624 ? -26.611 -8.057 -39.155 1.00 91.33 757 CYS A C 1
ATOM 3978 O O . CYS A 1 624 ? -27.598 -8.711 -38.800 1.00 108.24 757 CYS A O 1
ATOM 3981 N N . ARG A 1 625 ? -25.705 -8.544 -40.004 1.00 87.58 758 ARG A N 1
ATOM 3982 C CA . ARG A 1 625 ? -25.764 -9.947 -40.398 1.00 89.02 758 ARG A CA 1
ATOM 3983 C C . ARG A 1 625 ? -25.721 -10.842 -39.170 1.00 94.40 758 ARG A C 1
ATOM 3984 O O . ARG A 1 625 ? -26.655 -11.607 -38.905 1.00 97.74 758 ARG A O 1
ATOM 3992 N N . HIS A 1 626 ? -24.647 -10.727 -38.384 1.00 92.08 759 HIS A N 1
ATOM 3993 C CA . HIS A 1 626 ? -24.436 -11.632 -37.264 1.00 84.83 759 HIS A CA 1
ATOM 3994 C C . HIS A 1 626 ? -25.404 -11.382 -36.119 1.00 83.30 759 HIS A C 1
ATOM 3995 O O . HIS A 1 626 ? -25.671 -12.305 -35.343 1.00 85.69 759 HIS A O 1
ATOM 4002 N N . VAL A 1 627 ? -25.943 -10.167 -35.999 1.00 73.60 760 VAL A N 1
ATOM 4003 C CA . VAL A 1 627 ? -27.057 -9.954 -35.078 1.00 82.09 760 VAL A CA 1
ATOM 4004 C C . VAL A 1 627 ? -28.259 -10.785 -35.508 1.00 95.69 760 VAL A C 1
ATOM 4005 O O . VAL A 1 627 ? -28.905 -11.444 -34.684 1.00 92.32 760 VAL A O 1
ATOM 4009 N N . ALA A 1 628 ? -28.559 -10.792 -36.811 1.00 91.83 761 ALA A N 1
ATOM 4010 C CA . ALA A 1 628 ? -29.703 -11.548 -37.309 1.00 88.43 761 ALA A CA 1
ATOM 4011 C C . ALA A 1 628 ? -29.458 -13.049 -37.234 1.00 84.06 761 ALA A C 1
ATOM 4012 O O . ALA A 1 628 ? -30.397 -13.823 -37.014 1.00 85.79 761 ALA A O 1
ATOM 4014 N N . ASN A 1 629 ? -28.207 -13.480 -37.418 1.00 81.44 762 ASN A N 1
ATOM 4015 C CA . ASN A 1 629 ? -27.913 -14.911 -37.433 1.00 84.88 762 ASN A CA 1
ATOM 4016 C C . ASN A 1 629 ? -28.203 -15.569 -36.088 1.00 91.51 762 ASN A C 1
ATOM 4017 O O . ASN A 1 629 ? -28.533 -16.760 -36.043 1.00 98.96 762 ASN A O 1
ATOM 4022 N N . THR A 1 630 ? -28.075 -14.827 -34.986 1.00 84.87 763 THR A N 1
ATOM 4023 C CA . THR A 1 630 ? -28.347 -15.381 -33.665 1.00 94.42 763 THR A CA 1
ATOM 4024 C C . THR A 1 630 ? -29.751 -15.071 -33.164 1.00 92.57 763 THR A C 1
ATOM 4025 O O . THR A 1 630 ? -30.259 -15.802 -32.306 1.00 107.09 763 THR A O 1
ATOM 4029 N N . ILE A 1 631 ? -30.386 -14.013 -33.676 1.00 75.66 764 ILE A N 1
ATOM 4030 C CA . ILE A 1 631 ? -31.823 -13.843 -33.492 1.00 87.53 764 ILE A CA 1
ATOM 4031 C C . ILE A 1 631 ? -32.595 -14.929 -34.237 1.00 90.44 764 ILE A C 1
ATOM 4032 O O . ILE A 1 631 ? -33.741 -15.226 -33.881 1.00 103.04 764 ILE A O 1
ATOM 4037 N N . CYS A 1 632 ? -31.965 -15.551 -35.242 1.00 92.32 765 CYS A N 1
ATOM 4038 C CA . CYS A 1 632 ? -32.563 -16.585 -36.098 1.00 102.21 765 CYS A CA 1
ATOM 4039 C C . CYS A 1 632 ? -33.598 -15.997 -37.054 1.00 93.51 765 CYS A C 1
ATOM 4040 O O . CYS A 1 632 ? -34.606 -16.628 -37.367 1.00 98.63 765 CYS A O 1
ATOM 4043 N N . LYS A 1 633 ? -33.338 -14.782 -37.519 1.00 94.16 766 LYS A N 1
ATOM 4044 C CA . LYS A 1 633 ? -34.100 -14.153 -38.587 1.00 94.82 766 LYS A CA 1
ATOM 4045 C C . LYS A 1 633 ? -33.185 -14.029 -39.798 1.00 98.67 766 LYS A C 1
ATOM 4046 O O . LYS A 1 633 ? -32.147 -13.363 -39.728 1.00 103.08 766 LYS A O 1
ATOM 4052 N N . ALA A 1 634 ? -33.563 -14.676 -40.900 1.00 101.92 767 ALA A N 1
ATOM 4053 C CA . ALA A 1 634 ? -32.711 -14.703 -42.083 1.00 106.51 767 ALA A CA 1
ATOM 4054 C C . ALA A 1 634 ? -32.582 -13.344 -42.759 1.00 110.24 767 ALA A C 1
ATOM 4055 O O . ALA A 1 634 ? -31.734 -13.194 -43.644 1.00 118.41 767 ALA A O 1
ATOM 4057 N N . ASP A 1 635 ? -33.390 -12.359 -42.369 1.00 112.58 768 ASP A N 1
ATOM 4058 C CA . ASP A 1 635 ? -33.372 -11.028 -42.969 1.00 120.38 768 ASP A CA 1
ATOM 4059 C C . ASP A 1 635 ? -32.707 -10.066 -41.993 1.00 114.57 768 ASP A C 1
ATOM 4060 O O . ASP A 1 635 ? -33.260 -9.773 -40.928 1.00 124.17 768 ASP A O 1
ATOM 4065 N N . ALA A 1 636 ? -31.528 -9.571 -42.362 1.00 115.77 769 ALA A N 1
ATOM 4066 C CA . ALA A 1 636 ? -30.770 -8.665 -41.510 1.00 123.39 769 ALA A CA 1
ATOM 4067 C C . ALA A 1 636 ? -31.030 -7.196 -41.814 1.00 119.59 769 ALA A C 1
ATOM 4068 O O . ALA A 1 636 ? -30.672 -6.339 -40.999 1.00 110.20 769 ALA A O 1
ATOM 4070 N N . GLU A 1 637 ? -31.645 -6.883 -42.955 1.00 118.99 770 GLU A N 1
ATOM 4071 C CA . GLU A 1 637 ? -31.850 -5.495 -43.348 1.00 128.57 770 GLU A CA 1
ATOM 4072 C C . GLU A 1 637 ? -32.947 -4.803 -42.550 1.00 128.71 770 GLU A C 1
ATOM 4073 O O . GLU A 1 637 ? -33.141 -3.596 -42.722 1.00 129.77 770 GLU A O 1
ATOM 4079 N N . ASN A 1 638 ? -33.659 -5.526 -41.686 1.00 131.63 771 ASN A N 1
ATOM 4080 C CA . ASN A 1 638 ? -34.650 -4.928 -40.801 1.00 130.30 771 ASN A CA 1
ATOM 4081 C C . ASN A 1 638 ? -34.036 -4.372 -39.525 1.00 127.00 771 ASN A C 1
ATOM 4082 O O . ASN A 1 638 ? -34.748 -4.211 -38.527 1.00 127.53 771 ASN A O 1
ATOM 4087 N N . LEU A 1 639 ? -32.736 -4.075 -39.540 1.00 125.88 772 LEU A N 1
ATOM 4088 C CA . LEU A 1 639 ? -32.022 -3.65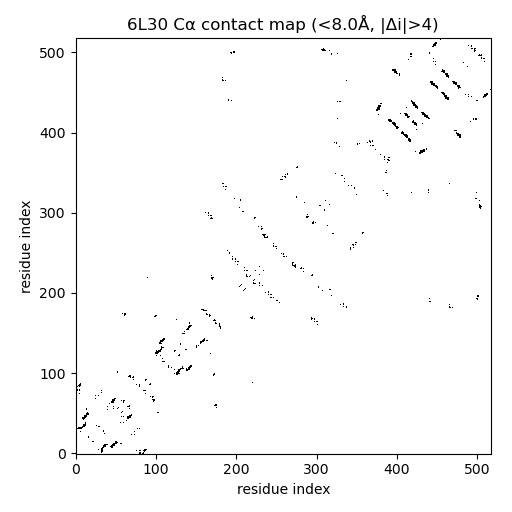8 -38.339 1.00 115.67 772 LEU A CA 1
ATOM 4089 C C . LEU A 1 639 ? -31.278 -2.342 -38.547 1.00 121.52 772 LEU A C 1
ATOM 4090 O O . LEU A 1 639 ? -31.122 -1.563 -37.602 1.00 120.05 772 LEU A O 1
ATOM 4095 N N . ILE A 1 640 ? -30.807 -2.087 -39.770 1.00 121.92 773 ILE A N 1
ATOM 4096 C CA . ILE A 1 640 ? -30.078 -0.855 -40.046 1.00 116.64 773 ILE A CA 1
ATOM 4097 C C . ILE A 1 640 ? -31.043 0.321 -40.068 1.00 121.68 773 ILE A C 1
ATOM 4098 O O . ILE A 1 640 ? -32.131 0.249 -40.655 1.00 130.63 773 ILE A O 1
ATOM 4103 N N . TYR A 1 641 ? -30.647 1.416 -39.425 1.00 120.88 774 TYR A N 1
ATOM 4104 C CA . TYR A 1 641 ? -31.319 2.696 -39.575 1.00 124.37 774 TYR A CA 1
ATOM 4105 C C . TYR A 1 641 ? -30.258 3.786 -39.606 1.00 124.34 774 TYR A C 1
ATOM 4106 O O . TYR A 1 641 ? -29.187 3.642 -39.013 1.00 123.98 774 TYR A O 1
ATOM 4115 N N . THR A 1 642 ? -30.549 4.866 -40.325 1.00 127.59 775 THR A N 1
ATOM 4116 C CA . THR A 1 642 ? -29.670 6.023 -40.393 1.00 128.20 775 THR A CA 1
ATOM 4117 C C . THR A 1 642 ? -30.355 7.223 -39.751 1.00 141.11 775 THR A C 1
ATOM 4118 O O . THR A 1 642 ? -31.554 7.444 -39.950 1.00 151.44 775 THR A O 1
ATOM 4122 N N . ALA A 1 643 ? -29.592 7.987 -38.971 1.00 143.02 776 ALA A N 1
ATOM 4123 C CA . ALA A 1 643 ? -30.073 9.220 -38.359 1.00 145.91 776 ALA A CA 1
ATOM 4124 C C . ALA A 1 643 ? -28.880 10.146 -38.152 1.00 150.69 776 ALA A C 1
ATOM 4125 O O . ALA A 1 643 ? -27.745 9.804 -38.487 1.00 157.23 776 ALA A O 1
ATOM 4127 N N . ASP A 1 644 ? -29.135 11.327 -37.582 1.00 147.66 777 ASP A N 1
ATOM 4128 C CA . ASP A 1 644 ? -28.052 12.284 -37.357 1.00 146.10 777 ASP A CA 1
ATOM 4129 C C . ASP A 1 644 ? -28.165 13.202 -36.136 1.00 145.79 777 ASP A C 1
ATOM 4130 O O . ASP A 1 644 ? -27.159 13.819 -35.771 1.00 137.78 777 ASP A O 1
ATOM 4135 N N . PRO A 1 645 ? -29.324 13.359 -35.477 1.00 160.61 778 PRO A N 1
ATOM 4136 C CA . PRO A 1 645 ? -29.427 14.477 -34.524 1.00 163.38 778 PRO A CA 1
ATOM 4137 C C . PRO A 1 645 ? -28.712 14.264 -33.192 1.00 156.46 778 PRO A C 1
ATOM 4138 O O . PRO A 1 645 ? -28.048 15.194 -32.719 1.00 161.38 778 PRO A O 1
ATOM 4142 N N . GLU A 1 646 ? -28.808 13.083 -32.572 1.00 151.89 779 GLU A N 1
ATOM 4143 C CA . GLU A 1 646 ? -28.483 12.951 -31.146 1.00 156.14 779 GLU A CA 1
ATOM 4144 C C . GLU A 1 646 ? -26.991 13.068 -30.826 1.00 154.18 779 GLU A C 1
ATOM 4145 O O . GLU A 1 646 ? -26.630 13.608 -29.773 1.00 147.55 779 GLU A O 1
ATOM 4151 N N . SER A 1 647 ? -26.114 12.548 -31.682 1.00 156.33 780 SER A N 1
ATOM 4152 C CA . SER A 1 647 ? -24.690 12.507 -31.367 1.00 150.09 780 SER A CA 1
ATOM 4153 C C . SER A 1 647 ? -24.038 13.865 -31.589 1.00 154.21 780 SER A C 1
ATOM 4154 O O . SER A 1 647 ? -24.437 14.633 -32.469 1.00 165.49 780 SER A O 1
ATOM 4157 N N . PHE A 1 648 ? -23.022 14.156 -30.780 1.00 153.84 781 PHE A N 1
ATOM 4158 C CA . PHE A 1 648 ? -22.241 15.376 -30.909 1.00 158.76 781 PHE A CA 1
ATOM 4159 C C . PHE A 1 648 ? -20.770 15.011 -31.033 1.00 155.26 781 PHE A C 1
ATOM 4160 O O . PHE A 1 648 ? -20.317 14.011 -30.470 1.00 143.36 781 PHE A O 1
ATOM 4168 N N . GLU A 1 649 ? -20.028 15.849 -31.752 1.00 158.11 782 GLU A N 1
ATOM 4169 C CA . GLU A 1 649 ? -18.603 15.643 -32.021 1.00 153.40 782 GLU A CA 1
ATOM 4170 C C . GLU A 1 649 ? -18.267 14.204 -32.382 1.00 135.48 782 GLU A C 1
ATOM 4171 O O . GLU A 1 649 ? -17.268 13.936 -33.053 1.00 130.80 782 GLU A O 1
#

Radius of gyration: 29.82 Å; Cα contacts (8 Å, |Δi|>4): 883; chains: 1; bounding box: 58×75×87 Å

Sequence (518 aa):
GGCTSMMNLVLCFTGFRKKEELVRLVTLVHHMGGVIRKDFNSKVTHLVANCTQGEKFRVAVSLGTPIMKPEWIYKAWERRNEQDFYAAVDDFRNEFKVPPFQDCILSFLGFSDEEKTNMEEMTEMQGGKYLPLGDERCTHLVVEENIVPFEPSKKLYVVKQEWFWGSIQMDARAGETMYLYSARWQVAKELYQTESNYVNILATIIQLFQVPLEEEGQRGGPILAPEEIKTIFGSIPDIFDVHTKIKDDLEDLISIGDIFLKYSKDLVKTYPPFVNFFEMSKETIIKCEKQKPRFHAFLKINQAKPECGRQSLVELLIRPVQRLPSVALLLNDLKKHTDKSTLEKAIGSLKEVMTHINEDKRKTEAQKQIFDVVYEVDGCPANLLSSHRSLVQRVETISLGEHPCDRGEQVTLFLFNDCLEIARKRHPPASLKHIHLMPLSQIKKVLDIRETEDCHNAFALLVRPPTEQANVLLSFQMTSDELPKENWLKMLCRHVANTICKADAENLIYTADPESFE

Foldseek 3Di:
DLLCQAAQAEEEEDDDPPVVLVVVLQVLQNSSHYHYDPDDDLSHQEYAYPDADDDNRLVCQASVRFYFHSVLSVVCSVCSPPPPHHSPPCVNGVVGGQFAQAVAEEEEDADDPVRVVVLQVVQVVRNHHYDYPLDPSHAEYEYCCVVPDHNVDPRHFDFYNLQSLVCLLLRHRHNGPVGGPVLLVVLLVLLLLLLVLQLLLLVLLCVLPLCVQVDPPRRSDRQDDPVLSCLQCPLSVLVSVLSVQLNVVSVVVVVNLVSLVVCLVVVLVRQQVCLQSLVVNVVSLVVCCPPRVSSVSSQVVRCPDVQQQNPGSSLSSCLSNCQLLLVLVSLVLSLVSYVSCSSVVNSVSSLVSVVSRDDDPVQVVFLVVQVVCVQAEPPDDPSSNSDSKGWDDKFWKFWDDPPDHHHRWTWIWTDILFWIWIWTAPCNGNRTYGRDIGGLSQFQAKEAADPPVQAHQKIWTWGDRSPPRHTDITIIHTPDPPDRSVVVVVVSQCSSCSSSSRSHSVVHYDYDHDPTGD

InterPro domains:
  IPR000219 Dbl homology domain [PF00621] (456-639)
  IPR000219 Dbl homology domain [PS50010] (452-641)
  IPR000219 Dbl homology domain [SM00325] (456-640)
  IPR000219 Dbl homology domain [cd00160] (453-639)
  IPR001331 Guanine-nucleotide dissociation stimulator, CDC24, conserved site [PS00741] (589-614)
  IPR001357 BRCT domain [PF00533] (267-341)
  IPR001357 BRCT domain [PF12738] (179-242)
  IPR001357 BRCT domain [PS50172] (176-251)
  IPR001357 BRCT domain [PS50172] (266-354)
  IPR001357 BRCT domain [SM00292] (174-250)
  IPR001357 BRCT domain [SM00292] (268-344)
  IPR011993 PH-like domain superfamily [G3DSA:2.30.29.30] (667-794)
  IPR026817 Guanine nucleotide exchange factor Ect2 [PTHR16777] (1-904)
  IPR035899 Dbl homology (DH) domain superfamily [G3DSA:1.20.900.10] (451-660)
  IPR035899 Dbl homology (DH) domain superfamily [SSF48065] (435-657)
  IPR036420 BRCT domain superfamily [G3DSA:3.40.50.10190] (75-175)
  IPR036420 BRCT domain superfamily [G3DSA:3.40.50.10190] (178-267)
  IPR036420 BRCT domain superfamily [G3DSA:3.40.50.10190] (268-356)
  IPR036420 BRCT domain superfamily [SSF52113] (137-253)
  IPR036420 BRCT domain superfamily [SSF52113] (220-354)

B-factor: mean 107.91, std 35.15, range [41.0, 235.1]